Protein 6H9H (pdb70)

Secondary structure (DSSP, 8-state):
-EEEEEEEEPPTT----HHHHHHHHTTS---GGGGTB-TTTSSB--PPP--TTHHHHHHTTTSSPPPPPPHHHHH-TT---SEEEEE-SSEEEEEEESGGGHHHHHHHHHHHHHHHHHHH-S--EEEEEEEE-EEEEEEEEEEEEEEEEEESS---SSTTHHHHHHHHHHHHHHHHHHHTT-PPPPHHHH--EEEEEEEEEEEEEEETTEEEEEEEEEEEEEEEEEEEEES--B-SS-GGGTTTEEEE--/-EEEEEEEEPPTT----HHHHHHHHTTS---GGGGTB-TTTSSB--PPP--HHHHHHHHHHHSSPPPPPPHHHHH-TT---SEEEEEETTEEEEEEESGGGHHHHHHHHHHHHHHHHHHH-S--EEEEEEEE-EEEEEEEEEEEEEEEEEESS---SSTTHHHHHHHHHHHHHHHHHHHTT-PPPPHHHH--EEEEEEEEEEEEEEETTEEEEEEEEEEEEEEEEEEEEES--B-SS-GGGTTTEEEE--

Radius of gyration: 29.38 Å; Cα contacts (8 Å, |Δi|>4): 1031; chains: 2; bounding box: 95×58×58 Å

InterPro domains:
  IPR054670 Type IV CRISPR-associated endonuclease Csf5 [NF045575] (2-250)
  IPR054670 Type IV CRISPR-associated endonuclease Csf5 [PF28248] (1-251)

Nearest PDB structures (foldseek):
  6h9i-assembly2_B  TM=9.965E-01  e=2.975E-52  Aromatoleum aromaticum EbN1
  8rc3-assembly1_M  TM=7.167E-01  e=1.078E-12  Ectopseudomonas oleovorans
  7xg3-assembly1_H  TM=7.442E-01  e=8.259E-12  Pseudomonas aeruginosa
  4z7k-assembly1_B  TM=6.140E-01  e=3.012E-08  Methanococcus maripaludis C5
  4z7l-assembly3_G  TM=5.666E-01  e=1.891E-08  Methanococcus maripaludis C5

Solvent-accessible surface area: 26502 Å² total; per-residue (Å²): 54,53,1,7,1,10,54,3,47,19,31,118,74,89,118,1,102,8,43,42,0,31,108,20,0,64,182,61,146,23,56,52,20,0,35,11,94,2,79,120,60,35,133,72,26,78,142,39,71,229,47,144,134,138,46,137,29,59,68,131,144,106,65,102,116,29,74,111,44,24,114,4,30,167,56,14,69,39,14,11,20,4,1,7,0,1,0,23,50,90,17,0,0,0,1,0,4,12,97,89,15,66,88,20,6,113,50,0,38,131,22,0,65,82,11,0,57,131,121,5,34,238,63,37,29,90,107,124,41,114,61,81,7,42,16,134,24,51,137,102,92,57,83,2,62,1,50,25,1,0,4,85,205,50,30,56,154,84,93,80,7,42,34,80,0,4,35,64,0,17,64,16,1,77,86,12,3,106,40,49,103,49,128,50,23,59,49,18,49,2,29,10,77,18,116,39,20,61,154,26,55,48,36,98,22,58,48,125,134,32,73,42,154,77,108,3,14,16,0,33,3,28,0,71,1,12,0,26,15,109,22,30,3,3,1,21,43,35,15,16,48,2,18,0,13,12,49,23,51,207,52,55,1,8,0,10,66,3,52,21,22,109,83,96,121,1,103,10,38,42,0,24,123,18,0,61,175,60,144,23,57,54,20,0,15,10,72,2,79,120,58,60,134,66,21,78,124,40,70,229,67,145,156,157,29,160,36,52,66,112,170,99,64,104,110,36,91,110,49,21,112,3,22,172,58,15,85,44,23,16,21,4,1,8,0,0,2,20,55,89,12,0,0,0,2,0,3,15,97,96,17,81,88,20,7,126,50,0,37,132,22,0,61,83,10,0,58,129,135,2,36,236,61,38,30,96,101,110,38,112,62,82,7,26,9,135,32,54,139,104,87,59,84,1,61,1,58,25,1,0,1,82,197,43,32,54,156,85,94,82,8,43,27,65,0,3,32,76,0,37,47,3,1,98,86,10,3,99,46,48,105,46,126,73,22,66,61,17,47,6,28,8,76,17,111,34,23,64,150,26,57,49,39,97,20,62,51,89,135,31,75,44,154,80,110,4,14,15,0,29,4,26,1,73,0,11,1,32,14,111,23,32,1,4,1,17,50,35,14,14,44,6,22,0,16,13,46,33,52,213

Foldseek 3Di:
DKKKKKKKFFDPVAFQALVNLVLQLVPPPADVLLLQQQNVPRGHDDADDDDPVVQVVVCVVPVDGDDDDDPCCVLFRHSDRQWAWADDRGMTIIMGDDPVCVVSRVVCPVVSVVVRCVRRPPDMDIDMDMWDWAKDFAQDKFKKKWAWAWALDDQDPDDCNFV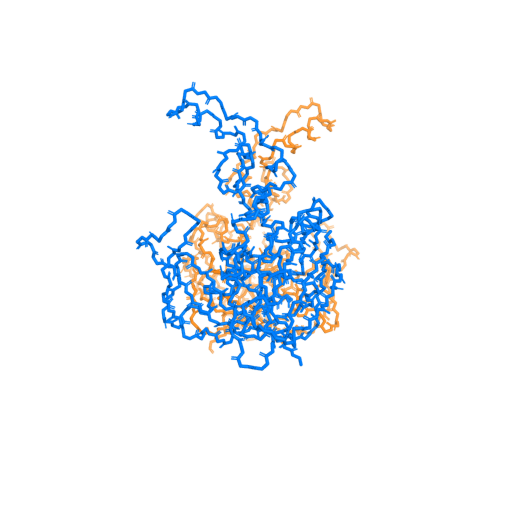VVQVQQVVQVVSVCVSNVYDDDDCVRFVKGWPDWAPWDWDFDADPVGTDPRIIIITMTMMITRMDTIDWGATHPPCSSHGGIMGTDD/DKKKKKKKFFPPPAFQALVNLVLQLVVVPAQVLLLQAQNVPRGHFAAFDDDCVCQVVVCVVPVHGGDDDDPCCVLQRHSDRQWAWADDRGMTIIMGDDPVCVVRRVVCPVVSVVVRCVRRPPDMDIDMDMWDWAKDFAQDKFKKKWAWAWALDDQDPDDCNQVVVQVQVVVQVVVVCVSNVYDDDDPVRFVKGWPDWAPWDWDFDADSVGTDPRIITITMTMMITRMDTIDWGATHPPCSSHGGTMGGDD

B-factor: mean 40.37, std 11.72, range [22.42, 125.14]

Sequence (500 aa):
GQQHLLRFALPAGKKLWPNDLREALAKHDLPPLFFSRDPQTGHAITRAMRNEKRVRGYIEQHGHEPPPPTEEQRANPLAIPGIRIVGSSTWVGILATGERYKPLLEAATLPAIQIVTQRCGRGVGVELEQHTLSIKGLDDPKRYFVRNLVMKRGLTKTAENTTQVASRILSALERQAVAYSLDLPPTAQVDIHVESVVRPRGMRLVTSTGATEQFVGLADVEFYACLDLKGYWFAGNLTSRGYGRIIADHGQQHLLRFALPAGKKLWPNDLREALAKHDLPPLFFSRDPQTGHAITRAMRNEKRVRGYIEQHGHEPPPPTEEQRANPLAIPGIRIVGSSTWVGILATGERRYKPLLEAATLPAIQIVTQRCGRGVGVELEQHTLSIKGLDDPKRYFVRNLVMKRGLTKTAENTTQVASRILSALERQAVAYSLDLPPTAQVDIHVESVVRPRGMRLVTSTGATEQFVGLADVEFYACLDLKGYWFAGNLTSRGYGRIIADH

Organism: Aromatoleum aromaticum (strain DSM 19018 / LMG 30748 / EbN1) (NCBI:txid76114)

Structure (mmCIF, N/CA/C/O backbone):
data_6H9H
#
_entry.id   6H9H
#
_cell.length_a   85.563
_cell.length_b   100.989
_cell.length_c   101.933
_cell.angle_alpha   90.00
_cell.angle_beta   90.00
_cell.angle_gamma   90.00
#
_symmetry.space_group_name_H-M   'P 21 21 21'
#
loop_
_entity.id
_entity.type
_entity.pdbx_description
1 polymer Csf5
2 polymer crRNA
3 non-polymer GLYCEROL
4 non-polymer 'MANGANESE (II) ION'
5 non-polymer 'L(+)-TARTARIC ACID'
6 water water
#
loop_
_atom_site.group_PDB
_atom_site.id
_atom_site.type_symbol
_atom_site.label_atom_id
_atom_site.label_alt_id
_atom_site.label_comp_id
_atom_site.label_asym_id
_atom_site.label_entity_id
_atom_site.label_seq_id
_atom_site.pdbx_PDB_ins_code
_atom_site.Cartn_x
_atom_site.Cartn_y
_atom_site.Cartn_z
_atom_site.occupancy
_atom_site.B_iso_or_equiv
_atom_site.auth_seq_id
_atom_site.auth_comp_id
_atom_site.auth_asym_id
_atom_site.auth_atom_id
_atom_site.pdbx_PDB_model_num
ATOM 1 N N . GLY A 1 2 ? 51.728 17.490 81.445 1.00 56.22 2 GLY B N 1
ATOM 2 C CA . GLY A 1 2 ? 51.382 17.304 80.049 1.00 51.67 2 GLY B CA 1
ATOM 3 C C . GLY A 1 2 ? 52.479 16.677 79.200 1.00 47.73 2 GLY B C 1
ATOM 4 O O . GLY A 1 2 ? 52.180 16.001 78.220 1.00 43.18 2 GLY B O 1
ATOM 5 N N . GLN A 1 3 ? 53.743 16.904 79.572 1.00 42.73 3 GLN B N 1
ATOM 6 C CA . GLN A 1 3 ? 54.888 16.392 78.823 1.00 40.41 3 GLN B CA 1
ATOM 7 C C . GLN A 1 3 ? 55.408 15.118 79.468 1.00 36.65 3 GLN B C 1
ATOM 8 O O . GLN A 1 3 ? 55.610 15.068 80.684 1.00 38.60 3 GLN B O 1
ATOM 14 N N . GLN A 1 4 ? 55.651 14.102 78.649 1.00 28.88 4 GLN B N 1
ATOM 15 C CA . GLN A 1 4 ? 56.146 12.821 79.126 1.00 26.99 4 GLN B CA 1
ATOM 16 C C . GLN A 1 4 ? 57.534 12.561 78.573 1.00 29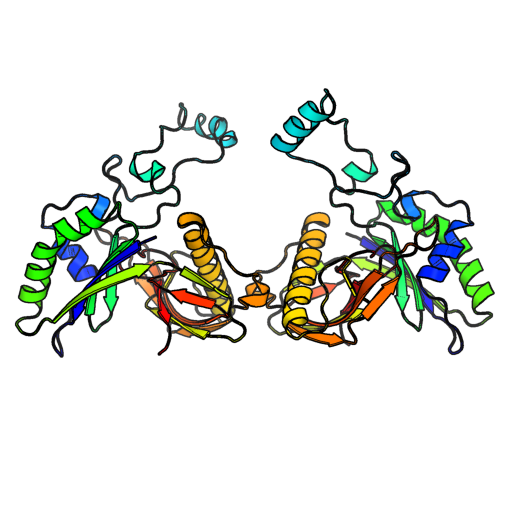.23 4 GLN B C 1
ATOM 17 O O . GLN A 1 4 ? 57.794 12.816 77.395 1.00 29.95 4 GLN B O 1
ATOM 23 N N . HIS A 1 5 ? 58.403 12.019 79.421 1.00 26.46 5 HIS B N 1
ATOM 24 C CA . HIS A 1 5 ? 59.754 11.634 79.034 1.00 26.31 5 HIS B CA 1
ATOM 25 C C . HIS A 1 5 ? 59.952 10.156 79.319 1.00 24.48 5 HIS B C 1
ATOM 26 O O . HIS A 1 5 ? 59.708 9.702 80.440 1.00 28.17 5 HIS B O 1
ATOM 33 N N . LEU A 1 6 ? 60.399 9.410 78.311 1.00 24.39 6 LEU B N 1
ATOM 34 C CA . LEU A 1 6 ? 60.634 7.980 78.447 1.00 22.42 6 LEU B CA 1
ATOM 35 C C . LEU A 1 6 ? 62.084 7.685 78.110 1.00 23.57 6 LEU B C 1
ATOM 36 O O . LEU A 1 6 ? 62.503 7.890 76.966 1.00 24.75 6 LEU B O 1
ATOM 41 N N . LEU A 1 7 ? 62.816 7.182 79.091 1.00 24.07 7 LEU B N 1
ATOM 42 C CA . LEU A 1 7 ? 64.158 6.637 78.876 1.00 24.57 7 LEU B CA 1
ATOM 43 C C . LEU A 1 7 ? 63.964 5.155 78.585 1.00 25.34 7 LEU B C 1
ATOM 44 O O . LEU A 1 7 ? 63.472 4.421 79.443 1.00 25.82 7 LEU B O 1
ATOM 49 N N . ARG A 1 8 ? 64.318 4.711 77.380 1.00 24.37 8 ARG B N 1
ATOM 50 C CA . ARG A 1 8 ? 63.968 3.375 76.915 1.00 26.98 8 ARG B CA 1
ATOM 51 C C . ARG A 1 8 ? 65.233 2.593 76.580 1.00 25.99 8 ARG B C 1
ATOM 52 O O . ARG A 1 8 ? 66.069 3.077 75.818 1.00 28.52 8 ARG B O 1
ATOM 60 N N . PHE A 1 9 ? 65.350 1.379 77.111 1.00 23.74 9 PHE B N 1
ATOM 61 C CA . PHE A 1 9 ? 66.475 0.488 76.799 1.00 25.76 9 PHE B CA 1
ATOM 62 C C . PHE A 1 9 ? 65.988 -0.710 75.983 1.00 31.41 9 PHE B C 1
ATOM 63 O O . PHE A 1 9 ? 65.103 -1.448 76.426 1.00 29.13 9 PHE B O 1
ATOM 71 N N . ALA A 1 10 ? 66.567 -0.911 74.798 1.00 24.47 10 ALA B N 1
ATOM 72 C CA . ALA A 1 10 ? 66.271 -2.097 73.997 1.00 34.06 10 ALA B CA 1
ATOM 73 C C . ALA A 1 10 ? 67.122 -3.265 74.485 1.00 40.64 10 ALA B C 1
ATOM 74 O O . ALA A 1 10 ? 68.350 -3.164 74.560 1.00 35.80 10 ALA B O 1
ATOM 76 N N . LEU A 1 11 ? 66.472 -4.369 74.824 1.00 29.00 11 LEU B N 1
ATOM 77 C CA . LEU A 1 11 ? 67.209 -5.497 75.379 1.00 33.16 11 LEU B CA 1
ATOM 78 C C . LEU A 1 11 ? 67.690 -6.417 74.259 1.00 37.64 11 LEU B C 1
ATOM 79 O O . LEU A 1 11 ? 66.961 -6.642 73.290 1.00 35.38 11 LEU B O 1
ATOM 84 N N . PRO A 1 12 ? 68.891 -6.978 74.379 1.00 38.56 12 PRO B N 1
AT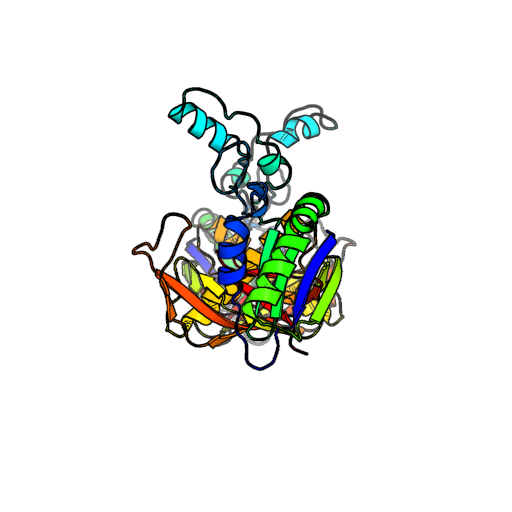OM 85 C CA . PRO A 1 12 ? 69.367 -7.924 73.364 1.00 42.26 12 PRO B CA 1
ATOM 86 C C . PRO A 1 12 ? 68.502 -9.177 73.319 1.00 42.27 12 PRO B C 1
ATOM 87 O O . PRO A 1 12 ? 67.818 -9.533 74.283 1.00 44.94 12 PRO B O 1
ATOM 91 N N . ALA A 1 13 ? 68.573 -9.866 72.173 1.00 48.88 13 ALA B N 1
ATOM 92 C CA . ALA A 1 13 ? 67.638 -10.947 71.874 1.00 48.99 13 ALA B CA 1
ATOM 93 C C . ALA A 1 13 ? 67.567 -11.984 72.992 1.00 50.23 13 ALA B C 1
ATOM 94 O O . ALA A 1 13 ? 66.479 -12.448 73.342 1.00 51.39 13 ALA B O 1
ATOM 96 N N . GLY A 1 14 ? 68.703 -12.348 73.583 1.00 52.11 14 GLY B N 1
ATOM 97 C CA . GLY A 1 14 ? 68.602 -13.435 74.542 1.00 55.42 14 GLY B CA 1
ATOM 98 C C . GLY A 1 14 ? 68.123 -13.095 75.943 1.00 60.29 14 GLY B C 1
ATOM 99 O O . GLY A 1 14 ? 68.072 -13.992 76.790 1.00 59.39 14 GLY B O 1
ATOM 100 N N . LYS A 1 15 ? 67.738 -11.853 76.224 1.00 50.36 15 LYS B N 1
ATOM 101 C CA . LYS A 1 15 ? 67.786 -11.339 77.585 1.00 50.47 15 LYS B CA 1
ATOM 102 C C . LYS A 1 15 ? 66.427 -10.840 78.055 1.00 47.16 15 LYS B C 1
ATOM 103 O O . LYS A 1 15 ? 65.689 -10.200 77.300 1.00 53.38 15 LYS B O 1
ATOM 109 N N . LYS A 1 16 ? 66.111 -11.137 79.311 1.00 47.87 16 LYS B N 1
ATOM 110 C CA . LYS A 1 16 ? 64.939 -10.603 79.985 1.00 46.39 16 LYS B CA 1
ATOM 111 C C . LYS A 1 16 ? 65.386 -9.664 81.093 1.00 36.79 16 LYS B C 1
ATOM 112 O O . LYS A 1 16 ? 66.349 -9.949 81.809 1.00 44.82 16 LYS B O 1
ATOM 118 N N . LEU A 1 17 ? 64.693 -8.543 81.225 1.00 41.85 17 LEU B N 1
ATOM 119 C CA . LEU A 1 17 ? 64.854 -7.696 82.407 1.00 35.32 17 LEU B CA 1
ATOM 120 C C . LEU A 1 17 ? 63.487 -7.061 82.632 1.00 35.51 17 LEU B C 1
ATOM 121 O O . LEU A 1 17 ? 63.158 -6.040 82.024 1.00 32.95 17 LEU B O 1
ATOM 126 N N . TRP A 1 18 ? 62.686 -7.688 83.487 1.00 36.66 18 TRP B N 1
ATOM 127 C CA . TRP A 1 18 ? 61.312 -7.240 83.615 1.00 41.58 18 TRP B CA 1
ATOM 128 C C . TRP A 1 18 ? 61.270 -5.891 84.326 1.00 37.59 18 TRP B C 1
ATOM 129 O O . TRP A 1 18 ? 62.158 -5.573 85.118 1.00 33.14 18 TRP B O 1
ATOM 140 N N . PRO A 1 19 ? 60.254 -5.068 84.052 1.00 40.07 19 PRO B N 1
ATOM 141 C CA . PRO A 1 19 ? 60.174 -3.776 84.751 1.00 36.60 19 PRO B CA 1
ATOM 142 C C . PRO A 1 19 ? 60.267 -3.898 86.265 1.00 34.92 19 PRO B C 1
ATOM 143 O O . PRO A 1 19 ? 60.883 -3.041 86.903 1.00 35.35 19 PRO B O 1
ATOM 147 N N . ASN A 1 20 ? 59.693 -4.945 86.869 1.00 33.10 20 ASN B N 1
ATOM 148 C CA . ASN A 1 20 ? 59.831 -5.108 88.311 1.00 36.42 20 ASN B CA 1
ATOM 149 C C . ASN A 1 20 ? 61.269 -5.360 88.714 1.00 34.06 20 ASN B C 1
ATOM 150 O O . ASN A 1 20 ? 61.681 -4.953 89.806 1.00 39.54 20 ASN B O 1
ATOM 155 N N . ASP A 1 21 ? 62.026 -6.060 87.866 1.00 39.18 21 ASP B N 1
ATOM 156 C CA . ASP A 1 21 ? 63.432 -6.324 88.152 1.00 40.10 21 ASP B CA 1
ATOM 157 C C . ASP A 1 21 ? 64.236 -5.029 88.144 1.00 31.37 21 ASP B C 1
ATOM 158 O O . ASP A 1 21 ? 65.074 -4.797 89.022 1.00 31.63 21 ASP B O 1
ATOM 163 N N . LEU A 1 22 ? 64.016 -4.188 87.137 1.00 31.71 22 LEU B N 1
ATOM 164 C CA . LEU A 1 22 ? 64.679 -2.883 87.120 1.00 32.01 22 LEU B CA 1
ATOM 165 C C . LEU A 1 22 ? 64.277 -2.051 88.326 1.00 28.19 22 LEU B C 1
ATOM 166 O O . LEU A 1 22 ? 65.126 -1.445 88.983 1.00 29.40 22 LEU B O 1
ATOM 171 N N . ARG A 1 23 ? 62.981 -2.037 88.659 1.00 30.59 23 ARG B N 1
ATOM 172 C CA . ARG A 1 23 ? 62.528 -1.260 89.810 1.00 30.07 23 ARG B CA 1
ATOM 173 C C . ARG A 1 23 ? 63.193 -1.743 91.094 1.00 34.22 23 ARG B C 1
ATOM 174 O O . ARG A 1 23 ? 63.736 -0.945 91.874 1.00 31.34 23 ARG B O 1
ATOM 182 N N . GLU A 1 24 ? 63.194 -3.058 91.317 1.00 33.91 24 GLU B N 1
ATOM 183 C CA . GLU A 1 24 ? 63.800 -3.603 92.527 1.00 35.46 24 GLU B CA 1
ATOM 184 C C . GLU A 1 24 ? 65.282 -3.256 92.614 1.00 34.72 24 GLU B C 1
ATOM 185 O O . GLU A 1 24 ? 65.786 -2.925 93.691 1.00 37.53 24 GLU B O 1
ATOM 191 N N . ALA A 1 25 ? 65.994 -3.313 91.480 1.00 34.32 25 ALA B N 1
ATOM 192 C CA . ALA A 1 25 ? 67.420 -3.010 91.471 1.00 34.11 25 ALA B CA 1
ATOM 193 C C . ALA A 1 25 ? 67.680 -1.524 91.704 1.00 31.83 25 ALA B C 1
ATOM 194 O O . ALA A 1 25 ? 68.666 -1.151 92.349 1.00 35.96 25 ALA B O 1
ATOM 196 N N . LEU A 1 26 ? 66.818 -0.658 91.169 1.00 30.77 26 LEU B N 1
ATOM 197 C CA . LEU A 1 26 ? 66.989 0.776 91.395 1.00 30.12 26 LEU B CA 1
ATOM 198 C C . LEU A 1 26 ? 66.817 1.144 92.866 1.00 36.40 26 LEU B C 1
ATOM 199 O O . LEU A 1 26 ? 67.371 2.152 93.324 1.00 34.73 26 LEU B O 1
ATOM 204 N N . ALA A 1 27 ? 66.073 0.336 93.623 1.00 38.32 27 ALA B N 1
ATOM 205 C CA . ALA A 1 27 ? 65.796 0.641 95.024 1.00 44.31 27 ALA B CA 1
ATOM 206 C C . ALA A 1 27 ? 67.043 0.577 95.889 1.00 47.25 27 ALA B C 1
ATOM 207 O O . ALA A 1 27 ? 67.018 1.049 97.032 1.00 49.30 27 ALA B O 1
ATOM 209 N N . LYS A 1 28 ? 68.128 0.027 95.368 1.00 43.64 28 LYS B N 1
ATOM 210 C CA . LYS A 1 28 ? 69.389 -0.063 96.080 1.00 45.40 28 LYS B CA 1
ATOM 211 C C . LYS A 1 28 ? 70.340 1.083 95.749 1.00 51.21 28 LYS B C 1
ATOM 212 O O . LYS A 1 28 ? 71.530 0.998 96.075 1.00 51.93 28 LYS B O 1
ATOM 218 N N . HIS A 1 29 ? 69.852 2.162 95.127 1.00 44.76 29 HIS B N 1
ATOM 219 C CA . HIS A 1 29 ? 70.733 3.195 94.592 1.00 42.93 29 HIS B CA 1
ATOM 220 C C . HIS A 1 29 ? 70.526 4.572 95.209 1.00 42.51 29 HIS B C 1
ATOM 221 O O . HIS A 1 29 ? 70.936 5.571 94.606 1.00 48.05 29 HIS B O 1
ATOM 228 N N . ASP A 1 30 ? 69.882 4.652 96.367 1.00 44.04 30 ASP B N 1
ATOM 229 C CA . ASP A 1 30 ? 69.752 5.912 97.102 1.00 44.65 30 ASP B CA 1
ATOM 230 C C . ASP A 1 30 ? 69.039 6.988 96.267 1.00 45.63 30 ASP B C 1
ATOM 231 O O . ASP A 1 30 ? 69.514 8.114 96.116 1.00 50.60 30 ASP B O 1
ATOM 236 N N . LEU A 1 31 ? 67.887 6.632 95.716 1.00 35.36 31 LEU B N 1
ATOM 237 C CA . LEU A 1 31 ? 67.122 7.611 94.958 1.00 29.55 31 LEU B CA 1
ATOM 238 C C . LEU A 1 31 ? 66.042 8.219 95.839 1.00 31.71 31 LEU B C 1
ATOM 239 O O . LEU A 1 31 ? 65.649 7.625 96.845 1.00 39.38 31 LEU B O 1
ATOM 244 N N . PRO A 1 32 ? 65.504 9.390 95.475 1.00 35.70 32 PRO B N 1
ATOM 245 C CA . PRO A 1 32 ? 64.480 10.019 96.316 1.00 36.89 32 PRO B CA 1
ATOM 246 C C . PRO A 1 32 ? 63.224 9.150 96.415 1.00 38.92 32 PRO B C 1
ATOM 247 O O . PRO A 1 32 ? 62.842 8.489 95.442 1.00 34.75 32 PRO B O 1
ATOM 251 N N . PRO A 1 33 ? 62.558 9.159 97.574 1.00 32.17 33 PRO B N 1
ATOM 252 C CA . PRO A 1 33 ? 61.323 8.360 97.731 1.00 30.61 33 PRO B CA 1
ATOM 253 C C . PRO A 1 33 ? 60.274 8.587 96.650 1.00 29.09 33 PRO B C 1
ATOM 254 O O . PRO A 1 33 ? 59.535 7.655 96.319 1.00 30.81 33 PRO B O 1
ATOM 258 N N . LEU A 1 34 ? 60.164 9.802 96.112 1.00 30.02 34 LEU B N 1
ATOM 259 C CA . LEU A 1 34 ? 59.132 10.054 95.113 1.00 30.12 34 LEU B CA 1
ATOM 260 C C . LEU A 1 34 ? 59.417 9.313 93.811 1.00 28.23 34 LEU B C 1
ATOM 261 O O . LEU A 1 34 ? 58.495 9.092 93.023 1.00 27.39 34 LEU B O 1
ATOM 266 N N . PHE A 1 35 ? 60.669 8.921 93.576 1.00 27.52 35 PHE B N 1
ATOM 267 C CA . PHE A 1 35 ? 60.940 8.067 92.419 1.00 31.28 35 PHE B CA 1
ATOM 268 C C . PHE A 1 35 ? 60.096 6.799 92.477 1.00 31.22 35 PHE B C 1
ATOM 269 O O . PHE A 1 35 ? 59.599 6.319 91.448 1.00 25.90 35 PHE B O 1
ATOM 277 N N . PHE A 1 36 ? 59.901 6.257 93.682 1.00 25.05 36 PHE B N 1
ATOM 278 C CA . PHE A 1 36 ? 59.118 5.049 93.909 1.00 31.78 36 PHE B CA 1
ATOM 279 C C . PHE A 1 36 ? 57.674 5.341 94.287 1.00 32.33 36 PHE B C 1
ATOM 280 O O . PHE A 1 36 ? 56.984 4.456 94.799 1.00 30.65 36 PHE B O 1
ATOM 288 N N . SER A 1 37 ? 57.196 6.552 94.021 1.00 28.33 37 SER B N 1
ATOM 289 C CA . SER A 1 37 ? 55.811 6.931 94.291 1.00 26.08 37 SER B CA 1
ATOM 290 C C . SER A 1 37 ? 55.491 6.854 95.789 1.00 27.04 37 SER B C 1
ATOM 291 O O . SER A 1 37 ? 54.375 6.524 96.197 1.00 30.87 37 SER B O 1
ATOM 294 N N . ARG A 1 38 ? 56.492 7.158 96.601 1.00 29.18 38 ARG B N 1
ATOM 295 C CA . ARG A 1 38 ? 56.333 7.376 98.032 1.00 37.97 38 ARG B CA 1
ATOM 296 C C . ARG A 1 38 ? 56.407 8.873 98.314 1.00 34.30 38 ARG B C 1
ATOM 297 O O . ARG A 1 38 ? 57.330 9.551 97.848 1.00 34.18 38 ARG B O 1
ATOM 305 N N . ASP A 1 39 ? 55.423 9.381 99.044 1.00 34.61 39 ASP B N 1
ATOM 306 C CA . ASP A 1 39 ? 55.372 10.798 99.397 1.00 29.55 39 ASP B CA 1
ATOM 307 C C . ASP A 1 39 ? 56.461 11.080 100.421 1.00 32.37 39 ASP B C 1
ATOM 308 O O . ASP A 1 39 ? 56.450 10.482 101.506 1.00 43.41 39 ASP B O 1
ATOM 313 N N . PRO A 1 40 ? 57.417 11.960 100.125 1.00 32.33 40 PRO B N 1
ATOM 314 C CA . PRO A 1 40 ? 58.515 12.183 101.073 1.00 40.13 40 PRO B CA 1
ATOM 315 C C . PRO A 1 40 ? 58.070 12.850 102.361 1.00 34.59 40 PRO B C 1
ATOM 316 O O . PRO A 1 40 ? 58.834 12.837 103.338 1.00 43.60 40 PRO B O 1
ATOM 320 N N . GLN A 1 41 ? 56.872 13.426 102.398 1.00 38.82 41 GLN B N 1
ATOM 321 C CA . GLN A 1 41 ? 56.356 14.033 103.620 1.00 39.21 41 GLN B CA 1
ATOM 322 C C . GLN A 1 41 ? 55.413 13.126 104.398 1.00 44.55 41 GLN B C 1
ATOM 323 O O . GLN A 1 41 ? 54.936 13.529 105.467 1.00 43.74 41 GLN B O 1
ATOM 329 N N . THR A 1 42 ? 55.130 11.920 103.906 1.00 42.16 42 THR B N 1
ATOM 330 C CA . THR A 1 42 ? 54.413 10.931 104.706 1.00 36.24 42 THR B CA 1
ATOM 331 C C . THR A 1 42 ? 55.219 9.676 104.984 1.00 41.56 42 THR B C 1
ATOM 332 O O . THR A 1 42 ? 54.916 8.964 105.949 1.00 47.36 42 THR B O 1
ATOM 336 N N . GLY A 1 43 ? 56.215 9.372 104.157 1.00 36.02 43 GLY B N 1
ATOM 337 C CA . GLY A 1 43 ? 56.896 8.102 104.221 1.00 38.75 43 GLY B CA 1
ATOM 338 C C . GLY A 1 43 ? 56.080 6.930 103.718 1.00 33.48 43 GLY B C 1
ATOM 339 O O . GLY A 1 43 ? 56.512 5.784 103.881 1.00 43.60 43 GLY B O 1
ATOM 340 N N . HIS A 1 44 ? 54.911 7.180 103.128 1.00 36.93 44 HIS B N 1
ATOM 341 C CA . HIS A 1 44 ? 54.040 6.148 102.584 1.00 35.67 44 HIS B CA 1
ATOM 342 C C . HIS A 1 44 ? 53.736 6.437 101.118 1.00 34.05 44 HIS B C 1
ATOM 343 O O . HIS A 1 44 ? 54.060 7.504 100.592 1.00 35.51 44 HIS B O 1
ATOM 350 N N . ALA A 1 45 ? 53.085 5.471 100.480 1.00 37.49 45 ALA B N 1
ATOM 351 C CA . ALA A 1 45 ? 52.771 5.593 99.064 1.00 36.38 45 ALA B CA 1
ATOM 352 C C . ALA A 1 45 ? 51.868 6.795 98.819 1.00 34.87 45 ALA B C 1
ATOM 353 O O . ALA A 1 45 ? 51.006 7.122 99.639 1.00 32.90 45 ALA B O 1
ATOM 355 N N . ILE A 1 46 ? 52.076 7.472 97.686 1.00 30.05 46 ILE B N 1
ATOM 356 C CA . ILE A 1 46 ? 51.251 8.632 97.352 1.00 30.57 46 ILE B CA 1
ATOM 357 C C . ILE A 1 46 ? 49.777 8.273 97.440 1.00 37.33 46 ILE B C 1
ATOM 358 O O . ILE A 1 46 ? 49.371 7.146 97.132 1.00 36.39 46 ILE B O 1
ATOM 363 N N . THR A 1 47 ? 48.951 9.224 97.851 1.00 38.08 47 THR B N 1
ATOM 364 C CA . THR A 1 47 ? 47.536 8.929 97.957 1.00 31.87 47 THR B CA 1
ATOM 365 C C . THR A 1 47 ? 46.721 10.153 97.552 1.00 39.11 47 THR B C 1
ATOM 366 O O . THR A 1 47 ? 47.232 11.277 97.531 1.00 41.31 47 THR B O 1
ATOM 370 N N . ARG A 1 48 ? 45.443 9.915 97.233 1.00 40.40 48 ARG B N 1
ATOM 371 C CA . ARG A 1 48 ? 44.552 10.960 96.731 1.00 51.16 48 ARG B CA 1
ATOM 372 C C . ARG A 1 48 ? 44.317 12.035 97.793 1.00 55.66 48 ARG B C 1
ATOM 373 O O . ARG A 1 48 ? 44.504 11.821 98.997 1.00 57.80 48 ARG B O 1
ATOM 381 N N . ALA A 1 49 ? 43.912 13.214 97.323 1.00 54.05 49 ALA B N 1
ATOM 382 C CA . ALA A 1 49 ? 43.601 14.343 98.189 1.00 58.58 49 ALA B CA 1
ATOM 383 C C . ALA A 1 49 ? 42.097 14.418 98.455 1.00 62.52 49 ALA B C 1
ATOM 384 O O . ALA A 1 49 ? 41.284 13.946 97.655 1.00 60.78 49 ALA B O 1
ATOM 386 N N . MET A 1 50 ? 41.731 15.001 99.602 1.00 58.34 50 MET B N 1
ATOM 387 C CA . MET A 1 50 ? 40.329 15.275 99.908 1.00 70.14 50 MET B CA 1
ATOM 388 C C . MET A 1 50 ? 39.885 16.568 99.222 1.00 79.20 50 MET B C 1
ATOM 389 O O . MET A 1 50 ? 40.694 17.298 98.644 1.00 90.64 50 MET B O 1
ATOM 394 N N . ARG A 1 51 ? 38.585 16.860 99.301 1.00 86.33 51 ARG B N 1
ATOM 395 C CA . ARG A 1 51 ? 38.130 18.177 98.862 1.00 87.94 51 ARG B CA 1
ATOM 396 C C . ARG A 1 51 ? 36.785 18.587 99.463 1.00 84.73 51 ARG B C 1
ATOM 397 O O . ARG A 1 51 ? 36.319 19.711 99.243 1.00 93.89 51 ARG B O 1
ATOM 405 N N . ASN A 1 52 ? 36.168 17.705 100.244 1.00 82.97 52 ASN B N 1
ATOM 406 C CA . ASN A 1 52 ? 34.752 17.812 100.579 1.00 75.13 52 ASN B CA 1
ATOM 407 C C . ASN A 1 52 ? 34.509 18.461 101.944 1.00 76.23 52 ASN B C 1
ATOM 408 O O . ASN A 1 52 ? 35.303 18.330 102.879 1.00 77.75 52 ASN B O 1
ATOM 413 N N . GLU A 1 53 ? 33.372 19.163 102.047 1.00 75.59 53 GLU B N 1
ATOM 414 C CA . GLU A 1 53 ? 32.930 19.685 103.338 1.00 76.25 53 GLU B CA 1
ATOM 415 C C . GLU A 1 53 ? 32.376 18.576 104.223 1.00 71.01 53 GLU B C 1
ATOM 416 O O . GLU A 1 53 ? 32.421 18.680 105.454 1.00 65.80 53 GLU B O 1
ATOM 422 N N . LYS A 1 54 ? 31.843 17.515 103.614 1.00 68.54 54 LYS B N 1
ATOM 423 C CA . LYS A 1 54 ? 31.395 16.359 104.382 1.00 65.35 54 LYS B CA 1
ATOM 424 C C . LYS A 1 54 ? 32.579 15.507 104.833 1.00 65.90 54 LYS B C 1
ATOM 425 O O . LYS A 1 54 ? 32.549 14.915 105.922 1.00 62.52 54 LYS B O 1
ATOM 431 N N . ARG A 1 55 ? 33.637 15.440 104.016 1.00 61.80 55 ARG B N 1
ATOM 432 C CA . ARG A 1 55 ? 34.847 14.735 104.434 1.00 58.12 55 ARG B CA 1
ATOM 433 C C . ARG A 1 55 ? 35.543 15.447 105.587 1.00 55.48 55 ARG B C 1
ATOM 434 O O . ARG A 1 55 ? 36.087 14.783 106.481 1.00 54.69 55 ARG B O 1
ATOM 442 N N . VAL A 1 56 ? 35.542 16.785 105.587 1.00 57.22 56 VAL B N 1
ATOM 443 C CA . VAL A 1 56 ? 36.097 17.534 106.713 1.00 52.65 56 VAL B CA 1
ATOM 444 C C . VAL A 1 56 ? 35.348 17.190 107.995 1.00 52.12 56 VAL B C 1
ATOM 445 O O . VAL A 1 56 ? 35.957 16.895 109.031 1.00 56.41 56 VAL B O 1
ATOM 449 N N . ARG A 1 57 ? 34.011 17.224 107.939 1.00 54.82 57 ARG B N 1
ATOM 450 C CA . ARG A 1 57 ? 33.198 16.888 109.106 1.00 50.45 57 ARG B CA 1
ATOM 451 C C . ARG A 1 57 ? 33.536 15.500 109.630 1.00 49.27 57 ARG B C 1
ATOM 452 O O . ARG A 1 57 ? 33.739 15.309 110.836 1.00 56.70 57 ARG B O 1
ATOM 460 N N . GLY A 1 58 ? 33.589 14.511 108.739 1.00 52.24 58 GLY B N 1
ATOM 461 C CA . GLY A 1 58 ? 33.961 13.171 109.165 1.00 52.36 58 GLY B CA 1
ATOM 462 C C . GLY A 1 58 ? 35.358 13.116 109.753 1.00 48.38 58 GLY B C 1
ATOM 463 O O . GLY A 1 58 ? 35.607 12.402 110.730 1.00 51.67 58 GLY B O 1
ATOM 464 N N . TYR A 1 59 ? 36.288 13.879 109.171 1.00 50.84 59 TYR B N 1
ATOM 465 C CA . TYR A 1 59 ? 37.648 13.925 109.694 1.00 47.64 59 TYR B CA 1
ATOM 466 C C . TYR A 1 59 ? 37.681 14.548 111.089 1.00 45.96 59 TYR B C 1
ATOM 467 O O . TYR A 1 59 ? 38.409 14.070 111.971 1.00 49.05 59 TYR B O 1
ATOM 476 N N . ILE A 1 60 ? 36.897 15.614 111.312 1.00 45.94 60 ILE B N 1
ATOM 477 C CA . ILE A 1 60 ? 36.876 16.269 112.623 1.00 48.23 60 ILE B CA 1
ATOM 478 C C . ILE A 1 60 ? 36.333 15.318 113.681 1.00 42.96 60 ILE B C 1
ATOM 479 O O . ILE A 1 60 ? 36.858 15.239 114.799 1.00 49.26 60 ILE B O 1
ATOM 484 N N . GLU A 1 61 ? 35.275 14.578 113.338 1.00 50.15 61 GLU B N 1
ATOM 485 C CA . GLU A 1 61 ? 34.697 13.605 114.257 1.00 49.33 61 GLU B CA 1
ATOM 486 C C . GLU A 1 61 ? 35.689 12.508 114.623 1.00 46.16 61 GLU B C 1
ATOM 487 O O . GLU A 1 61 ? 35.676 12.018 115.758 1.00 52.98 61 GLU B O 1
ATOM 493 N N . GLN A 1 62 ? 36.551 12.114 113.686 1.00 48.30 62 GLN B N 1
ATOM 494 C CA . GLN A 1 62 ? 37.527 11.071 113.970 1.00 42.88 62 GLN B CA 1
ATOM 495 C C . GLN A 1 62 ? 38.723 11.606 114.742 1.00 52.32 62 GLN B C 1
ATOM 496 O O . GLN A 1 62 ? 39.149 10.999 115.732 1.00 54.95 62 GLN B O 1
ATOM 502 N N . HIS A 1 63 ? 39.276 12.741 114.310 1.00 47.10 63 HIS B N 1
ATOM 503 C CA . HIS A 1 63 ? 40.562 13.193 114.809 1.00 41.61 63 HIS B CA 1
ATOM 504 C C . HIS A 1 63 ? 40.483 14.354 115.791 1.00 42.48 63 HIS B C 1
ATOM 505 O O . HIS A 1 63 ? 41.450 14.584 116.522 1.00 51.94 63 HIS B O 1
ATOM 512 N N . GLY A 1 64 ? 39.362 15.065 115.850 1.00 49.74 64 GLY B N 1
ATOM 513 C CA . GLY A 1 64 ? 39.273 16.180 116.769 1.00 45.42 64 GLY B CA 1
ATOM 514 C C . GLY A 1 64 ? 39.953 17.435 116.279 1.00 51.20 64 GLY B C 1
ATOM 515 O O . GLY A 1 64 ? 40.218 18.339 117.081 1.00 56.11 64 GLY B O 1
ATOM 516 N N . HIS A 1 65 ? 40.262 17.510 114.986 1.00 45.28 65 HIS B N 1
ATOM 517 C CA . HIS A 1 65 ? 40.752 18.735 114.370 1.00 40.83 65 HIS B CA 1
ATOM 518 C C . HIS A 1 65 ? 40.510 18.648 112.870 1.00 41.85 65 HIS B C 1
ATOM 519 O O . HIS A 1 65 ? 40.096 17.613 112.342 1.00 49.54 65 HIS B O 1
ATOM 526 N N . GLU A 1 66 ? 40.751 19.756 112.197 1.00 46.01 66 GLU B N 1
ATOM 527 C CA . GLU A 1 66 ? 40.510 19.826 110.771 1.00 39.06 66 GLU B CA 1
ATOM 528 C C . GLU A 1 66 ? 41.693 19.250 109.995 1.00 36.49 66 GLU B C 1
ATOM 529 O O . GLU A 1 66 ? 42.803 19.148 110.523 1.00 41.51 66 GLU B O 1
ATOM 535 N N . PRO A 1 67 ? 41.470 18.822 108.756 1.00 44.22 67 PRO B N 1
ATOM 536 C CA . PRO A 1 67 ? 42.560 18.232 107.969 1.00 45.77 67 PRO B CA 1
ATOM 537 C C . PRO A 1 67 ? 43.705 19.215 107.795 1.00 42.77 67 PRO B C 1
ATOM 538 O O . PRO A 1 67 ? 43.478 20.404 107.515 1.00 52.39 67 PRO B O 1
ATOM 542 N N . PRO A 1 68 ? 44.945 18.754 107.940 1.00 45.48 68 PRO B N 1
ATOM 543 C CA . PRO A 1 68 ? 46.108 19.602 107.645 1.00 49.87 68 PRO B CA 1
ATOM 544 C C . PRO A 1 68 ? 46.156 19.952 106.169 1.00 47.52 68 PRO B C 1
ATOM 545 O O . PRO A 1 68 ? 45.385 19.396 105.371 1.00 49.97 68 PRO B O 1
ATOM 549 N N . PRO A 1 69 ? 47.030 20.868 105.760 1.00 42.15 69 PRO B N 1
ATOM 550 C CA . PRO A 1 69 ? 47.163 21.162 104.334 1.00 38.27 69 PRO B CA 1
ATOM 551 C C . PRO A 1 69 ? 47.700 19.948 103.596 1.00 41.45 69 PRO B C 1
ATOM 552 O O . PRO A 1 69 ? 48.370 19.090 104.195 1.00 41.62 69 PRO B O 1
ATOM 556 N N . PRO A 1 70 ? 47.419 19.831 102.305 1.00 44.41 70 PRO B N 1
ATOM 557 C CA . PRO A 1 70 ? 48.035 18.756 101.522 1.00 41.06 70 PRO B CA 1
ATOM 558 C C . PRO A 1 70 ? 49.550 18.876 101.531 1.00 40.78 70 PRO B C 1
ATOM 559 O O . PRO A 1 70 ? 50.108 19.974 101.545 1.00 39.19 70 PRO B O 1
ATOM 563 N N . THR A 1 71 ? 50.222 17.724 101.515 1.00 40.40 71 THR B N 1
ATOM 564 C CA . THR A 1 71 ? 51.653 17.735 101.254 1.00 34.56 71 THR B CA 1
ATOM 565 C C . THR A 1 71 ? 51.921 18.323 99.865 1.00 30.35 71 THR B C 1
ATOM 566 O O . THR A 1 71 ? 51.013 18.526 99.059 1.00 37.97 71 THR B O 1
ATOM 570 N N . GLU A 1 72 ? 53.201 18.594 99.594 1.00 35.70 72 GLU B N 1
ATOM 571 C CA . GLU A 1 72 ? 53.573 19.131 98.289 1.00 37.68 72 GLU B CA 1
ATOM 572 C C . GLU A 1 72 ? 53.150 18.190 97.162 1.00 38.49 72 GLU B C 1
ATOM 573 O O . GLU A 1 72 ? 52.615 18.634 96.138 1.00 33.49 72 GLU B O 1
ATOM 579 N N . GLU A 1 73 ? 53.356 16.881 97.339 1.00 37.40 73 GLU B N 1
ATOM 580 C CA . GLU A 1 73 ? 52.964 15.953 96.280 1.00 38.02 73 GLU B CA 1
ATOM 581 C C . GLU A 1 73 ? 51.447 15.831 96.192 1.00 37.78 73 GLU B C 1
ATOM 582 O O . GLU A 1 73 ? 50.884 15.730 95.093 1.00 34.92 73 GLU B O 1
ATOM 588 N N . GLN A 1 74 ? 50.758 15.854 97.336 1.00 34.08 74 GLN B N 1
ATOM 589 C CA . GLN A 1 74 ? 49.302 15.802 97.297 1.00 33.80 74 GLN B CA 1
ATOM 590 C C . GLN A 1 74 ? 48.728 17.017 96.578 1.00 31.86 74 GLN B C 1
ATOM 591 O O . GLN A 1 74 ? 47.726 16.908 95.860 1.00 36.64 74 GLN B O 1
ATOM 597 N N . ARG A 1 75 ? 49.360 18.179 96.742 1.00 37.00 75 ARG B N 1
ATOM 598 C CA . ARG A 1 75 ? 48.868 19.370 96.061 1.00 35.56 75 ARG B CA 1
ATOM 599 C C . ARG A 1 75 ? 49.160 19.306 94.568 1.00 39.02 75 ARG B C 1
ATOM 600 O O . ARG A 1 75 ? 48.318 19.681 93.742 1.00 40.10 75 ARG B O 1
ATOM 608 N N . ALA A 1 76 ? 50.350 18.830 94.206 1.00 36.31 76 ALA B N 1
ATOM 609 C CA . ALA A 1 76 ? 50.718 18.758 92.800 1.00 40.95 76 ALA B CA 1
ATOM 610 C C . ALA A 1 76 ? 50.011 17.610 92.095 1.00 39.52 76 ALA B C 1
ATOM 611 O O . ALA A 1 76 ? 49.799 17.670 90.880 1.00 42.21 76 ALA B O 1
ATOM 613 N N . ASN A 1 77 ? 49.628 16.572 92.838 1.00 32.99 77 ASN B N 1
ATOM 614 C CA . ASN A 1 77 ? 49.167 15.306 92.260 1.00 36.82 77 ASN B CA 1
ATOM 615 C C . ASN A 1 77 ? 47.941 14.826 93.019 1.00 34.42 77 ASN B C 1
ATOM 616 O O . ASN A 1 77 ? 47.968 13.782 93.684 1.00 31.95 77 ASN B O 1
ATOM 621 N N . PRO A 1 78 ? 46.826 15.571 92.931 1.00 32.28 78 PRO B N 1
ATOM 622 C CA . PRO A 1 78 ? 45.675 15.272 93.799 1.00 35.20 78 PRO B CA 1
ATOM 623 C C . PRO A 1 78 ? 44.963 13.981 93.456 1.00 36.92 78 PRO B C 1
ATOM 624 O O . PRO A 1 78 ? 44.280 13.425 94.323 1.00 38.41 78 PRO B O 1
ATOM 628 N N . LEU A 1 79 ? 45.102 13.468 92.237 1.00 28.42 79 LEU B N 1
ATOM 629 C CA . LEU A 1 79 ? 44.503 12.181 91.905 1.00 32.47 79 LEU B CA 1
ATOM 630 C C . LEU A 1 79 ? 45.456 11.001 92.114 1.00 33.13 79 LEU B C 1
ATOM 631 O O . LEU A 1 79 ? 45.073 9.860 91.839 1.00 30.16 79 LEU B O 1
ATOM 636 N N . ALA A 1 80 ? 46.662 11.241 92.620 1.00 28.70 80 ALA B N 1
ATOM 637 C CA . ALA A 1 80 ? 47.595 10.174 92.993 1.00 26.33 80 ALA B CA 1
ATOM 638 C C . ALA A 1 80 ? 47.931 9.301 91.785 1.00 33.82 80 ALA B C 1
ATOM 639 O O . ALA A 1 80 ? 47.847 8.077 91.828 1.00 35.95 80 ALA B O 1
ATOM 641 N N . ILE A 1 81 ? 48.276 9.952 90.686 1.00 26.46 81 ILE B N 1
ATOM 642 C CA . ILE A 1 81 ? 48.748 9.248 89.498 1.00 26.85 81 ILE B CA 1
ATOM 643 C C . ILE A 1 81 ? 50.274 9.210 89.548 1.00 26.95 81 ILE B C 1
ATOM 644 O O . ILE A 1 81 ? 50.907 10.251 89.776 1.00 32.93 81 ILE B O 1
ATOM 649 N N . PRO A 1 82 ? 50.912 8.051 89.371 1.00 27.63 82 PRO B N 1
ATOM 650 C CA . PRO A 1 82 ? 52.375 7.990 89.545 1.00 25.29 82 PRO B CA 1
ATOM 651 C C . PRO A 1 82 ? 53.128 8.817 88.508 1.00 27.07 82 PRO B C 1
ATOM 652 O O . PRO A 1 82 ? 53.080 8.544 87.304 1.00 29.25 82 PRO B O 1
ATOM 656 N N . GLY A 1 83 ? 53.872 9.813 89.004 1.00 24.53 83 GLY B N 1
ATOM 657 C CA . GLY A 1 83 ? 54.690 10.644 88.141 1.00 25.66 83 GLY B CA 1
ATOM 658 C C . GLY A 1 83 ? 55.878 9.899 87.553 1.00 28.22 83 GLY B C 1
ATOM 659 O O . GLY A 1 83 ? 56.356 10.255 86.470 1.00 27.76 83 GLY B O 1
ATOM 660 N N . ILE A 1 84 ? 56.362 8.866 88.243 1.00 24.88 84 ILE B N 1
ATOM 661 C CA . ILE A 1 84 ? 57.379 7.952 87.713 1.00 25.14 84 ILE B CA 1
ATOM 662 C C . ILE A 1 84 ? 56.780 6.555 87.615 1.00 27.54 84 ILE B C 1
ATOM 663 O O . ILE A 1 84 ? 56.209 6.042 88.596 1.00 25.46 84 ILE B O 1
ATOM 668 N N . ARG A 1 85 ? 56.891 5.937 86.435 1.00 24.16 85 ARG B N 1
ATOM 669 C CA . ARG A 1 85 ? 56.548 4.528 86.283 1.00 24.45 85 ARG B CA 1
ATOM 670 C C . ARG A 1 85 ? 57.719 3.799 85.647 1.00 24.63 85 ARG B C 1
ATOM 671 O O . ARG A 1 85 ? 58.422 4.363 84.801 1.00 25.45 85 ARG B O 1
ATOM 679 N N . ILE A 1 86 ? 57.949 2.565 86.084 1.00 24.07 86 ILE B N 1
ATOM 680 C CA . ILE A 1 86 ? 58.917 1.683 85.442 1.00 25.50 86 ILE B CA 1
ATOM 681 C C . ILE A 1 86 ? 58.113 0.800 84.499 1.00 26.00 86 ILE B C 1
ATOM 682 O O . ILE A 1 86 ? 57.158 0.136 84.927 1.00 28.00 86 ILE B O 1
ATOM 687 N N . VAL A 1 87 ? 58.437 0.844 83.207 1.00 25.25 87 VAL B N 1
ATOM 688 C CA . VAL A 1 87 ? 57.578 0.293 82.163 1.00 24.89 87 VAL B CA 1
ATOM 689 C C . VAL A 1 87 ? 58.412 -0.616 81.262 1.00 29.70 87 VAL B C 1
ATOM 690 O O . VAL A 1 87 ? 59.640 -0.678 81.366 1.00 26.24 87 VAL B O 1
ATOM 694 N N . GLY A 1 88 ? 57.736 -1.363 80.402 1.00 29.81 88 GLY B N 1
ATOM 695 C CA . GLY A 1 88 ? 58.461 -2.149 79.419 1.00 26.94 88 GLY B CA 1
ATOM 696 C C . GLY A 1 88 ? 57.621 -3.303 78.903 1.00 33.37 88 GLY B C 1
ATOM 697 O O . GLY A 1 88 ? 56.419 -3.374 79.131 1.00 28.26 88 GLY B O 1
ATOM 698 N N . SER A 1 89 ? 58.296 -4.201 78.203 1.00 29.92 89 SER B N 1
ATOM 699 C CA . SER A 1 89 ? 57.682 -5.402 77.657 1.00 27.66 89 SER B CA 1
ATOM 700 C C . SER A 1 89 ? 58.786 -6.450 77.551 1.00 33.13 89 SER B C 1
ATOM 701 O O . SER A 1 89 ? 59.869 -6.282 78.124 1.00 28.65 89 SER B O 1
ATOM 704 N N . SER A 1 90 ? 58.538 -7.525 76.803 1.00 31.13 90 SER B N 1
ATOM 705 C CA . SER A 1 90 ? 59.554 -8.570 76.731 1.00 34.73 90 SER B CA 1
ATOM 706 C C . SER A 1 90 ? 60.821 -8.109 76.016 1.00 33.74 90 SER B C 1
ATOM 707 O O . SER A 1 90 ? 61.882 -8.701 76.249 1.00 43.10 90 SER B O 1
ATOM 710 N N . THR A 1 91 ? 60.748 -7.070 75.167 1.00 32.87 91 THR B N 1
ATOM 711 C CA . THR A 1 91 ? 61.912 -6.624 74.400 1.00 39.40 91 THR B CA 1
ATOM 712 C C . THR A 1 91 ? 62.547 -5.322 74.884 1.00 37.84 91 THR B C 1
ATOM 713 O O . THR A 1 91 ? 63.549 -4.898 74.296 1.00 34.76 91 THR B O 1
ATOM 717 N N . TRP A 1 92 ? 62.016 -4.673 75.922 1.00 28.41 92 TRP B N 1
ATOM 718 C CA . TRP A 1 92 ? 62.600 -3.399 76.342 1.00 25.05 92 TRP B CA 1
ATOM 719 C C . TRP A 1 92 ? 62.148 -3.072 77.759 1.00 30.57 92 TRP B C 1
ATOM 720 O O . TRP A 1 92 ? 61.179 -3.639 78.274 1.00 29.81 92 TRP B O 1
ATOM 731 N N . VAL A 1 93 ? 62.867 -2.147 78.392 1.00 26.90 93 VAL B N 1
ATOM 732 C CA . VAL A 1 93 ? 62.524 -1.708 79.740 1.00 26.31 93 VAL B CA 1
ATOM 733 C C . VAL A 1 93 ? 62.878 -0.232 79.873 1.00 29.25 93 VAL B C 1
ATOM 734 O O . VAL A 1 93 ? 63.736 0.286 79.155 1.00 25.70 93 VAL B O 1
ATOM 738 N N . GLY A 1 94 ? 62.177 0.470 80.755 1.00 26.14 94 GLY B N 1
ATOM 739 C CA . GLY A 1 94 ? 62.393 1.903 80.729 1.00 26.02 94 GLY B CA 1
ATOM 740 C C . GLY A 1 94 ? 61.807 2.602 81.936 1.00 26.56 94 GLY B C 1
ATOM 741 O O . GLY A 1 94 ? 61.164 1.987 82.796 1.00 25.99 94 GLY B O 1
ATOM 742 N N . ILE A 1 95 ? 62.046 3.913 81.975 1.00 22.70 95 ILE B N 1
ATOM 743 C CA . ILE A 1 95 ? 61.592 4.791 83.049 1.00 23.45 95 ILE B CA 1
ATOM 744 C C . ILE A 1 95 ? 60.754 5.898 82.424 1.00 23.20 95 ILE B C 1
ATOM 745 O O . ILE A 1 95 ? 61.233 6.637 81.558 1.00 23.72 95 ILE B O 1
ATOM 750 N N . LEU A 1 96 ? 59.502 6.046 82.884 1.00 22.52 96 LEU B N 1
ATOM 751 C CA . LEU A 1 96 ? 58.574 7.021 82.324 1.00 23.36 96 LEU B CA 1
ATOM 752 C C . LEU A 1 96 ? 58.310 8.132 83.343 1.00 25.35 96 LEU B C 1
ATOM 753 O O . LEU A 1 96 ? 57.798 7.863 84.434 1.00 24.96 96 LEU B O 1
ATOM 758 N N . ALA A 1 97 ? 58.629 9.377 82.983 1.00 24.28 97 ALA B N 1
ATOM 759 C CA . ALA A 1 97 ? 58.284 10.531 83.816 1.00 24.89 97 ALA B CA 1
ATOM 760 C C . ALA A 1 97 ? 57.143 11.280 83.148 1.00 26.95 97 ALA B C 1
ATOM 761 O O . ALA A 1 97 ? 57.258 11.674 81.982 1.00 28.03 97 ALA B O 1
ATOM 763 N N . THR A 1 98 ? 56.046 11.478 83.870 1.00 26.96 98 THR B N 1
ATOM 764 C CA . THR A 1 98 ? 54.896 12.187 83.320 1.00 29.32 98 THR B CA 1
ATOM 765 C C . THR A 1 98 ? 54.808 13.525 84.040 1.00 34.25 98 THR B C 1
ATOM 766 O O . THR A 1 98 ? 54.407 13.586 85.203 1.00 31.43 98 THR B O 1
ATOM 770 N N . GLY A 1 99 ? 55.170 14.587 83.345 1.00 32.04 99 GLY B N 1
ATOM 771 C CA . GLY A 1 99 ? 55.187 15.920 83.925 1.00 35.61 99 GLY B CA 1
ATOM 772 C C . GLY A 1 99 ? 56.604 16.364 84.250 1.00 35.29 99 GLY B C 1
ATOM 773 O O . GLY A 1 99 ? 57.408 15.603 84.807 1.00 29.77 99 GLY B O 1
ATOM 774 N N . GLU A 1 100 ? 56.907 17.622 83.916 1.00 37.46 100 GLU B N 1
ATOM 775 C CA . GLU A 1 100 ? 58.232 18.180 84.175 1.00 37.90 100 GLU B CA 1
ATOM 776 C C . GLU A 1 100 ? 58.635 18.090 85.642 1.00 36.22 100 GLU B C 1
ATOM 777 O O . GLU A 1 100 ? 59.829 17.981 85.945 1.00 37.81 100 GLU B O 1
ATOM 783 N N . ARG A 1 101 ? 57.658 18.144 86.559 1.00 33.88 101 ARG B N 1
ATOM 784 C CA . ARG A 1 101 ? 57.912 17.953 87.989 1.00 38.24 101 ARG B CA 1
ATOM 785 C C . ARG A 1 101 ? 58.783 16.729 88.261 1.00 36.39 101 ARG B C 1
ATOM 786 O O . ARG A 1 101 ? 59.630 16.741 89.160 1.00 34.00 101 ARG B O 1
ATOM 794 N N . TYR A 1 102 ? 58.563 15.648 87.520 1.00 30.16 102 TYR B N 1
ATOM 795 C CA . TYR A 1 102 ? 59.227 14.389 87.819 1.00 28.08 102 TYR B CA 1
ATOM 796 C C . TYR A 1 102 ? 60.477 14.151 86.985 1.00 33.26 102 TYR B C 1
ATOM 797 O O . TYR A 1 102 ? 61.200 13.187 87.247 1.00 27.64 102 TYR B O 1
ATOM 806 N N . LYS A 1 103 ? 60.761 14.994 86.005 1.00 28.99 103 LYS B N 1
ATOM 807 C CA . LYS A 1 103 ? 61.952 14.756 85.189 1.00 31.66 103 LYS B CA 1
ATOM 808 C C . LYS A 1 103 ? 63.255 14.709 85.987 1.00 37.18 103 LYS B C 1
ATOM 809 O O . LYS A 1 103 ? 64.120 13.883 85.646 1.00 31.51 103 LYS B O 1
ATOM 815 N N . PRO A 1 104 ? 63.476 15.516 87.034 1.00 30.84 104 PRO B N 1
ATOM 816 C CA . PRO A 1 104 ? 64.738 15.364 87.782 1.00 35.97 104 PRO B CA 1
ATOM 817 C C . PRO A 1 104 ? 64.888 14.004 88.447 1.00 28.08 104 PRO B C 1
ATOM 818 O O . PRO A 1 104 ? 66.024 13.572 88.680 1.00 34.09 104 PRO B O 1
ATOM 822 N N . LEU A 1 105 ? 63.775 13.331 88.784 1.00 23.73 105 LEU B N 1
ATOM 823 C CA . LEU A 1 105 ? 63.871 11.982 89.344 1.00 26.07 105 LEU B CA 1
ATOM 824 C C . LEU A 1 105 ? 64.347 10.992 88.288 1.00 26.55 105 LEU B C 1
ATOM 825 O O . LEU A 1 105 ? 65.196 10.141 88.572 1.00 27.64 105 LEU B O 1
ATOM 830 N N . LEU A 1 106 ? 63.799 11.091 87.070 1.00 25.41 106 LEU B N 1
ATOM 831 C CA . LEU A 1 106 ? 64.330 10.323 85.941 1.00 26.66 106 LEU B CA 1
ATOM 832 C C . LEU A 1 106 ? 65.808 10.604 85.736 1.00 28.36 106 LEU B C 1
ATOM 833 O O . LEU A 1 106 ? 66.610 9.675 85.573 1.00 29.02 106 LEU B O 1
ATOM 838 N N . GLU A 1 107 ? 66.198 11.883 85.726 1.00 28.21 107 GLU B N 1
ATOM 839 C CA . GLU A 1 107 ? 67.616 12.200 85.565 1.00 29.06 107 GLU B CA 1
ATOM 840 C C . GLU A 1 107 ? 68.479 11.531 86.633 1.00 34.16 107 GLU B C 1
ATOM 841 O O . GLU A 1 107 ? 69.551 10.989 86.325 1.00 32.44 107 GLU B O 1
ATOM 847 N N . ALA A 1 108 ? 68.044 11.572 87.896 1.00 32.56 108 ALA B N 1
ATOM 848 C CA . ALA A 1 108 ? 68.845 10.965 88.958 1.00 31.36 108 ALA B CA 1
ATOM 849 C C . ALA A 1 108 ? 68.977 9.463 88.774 1.00 33.52 108 ALA B C 1
ATOM 850 O O . ALA A 1 108 ? 69.994 8.875 89.150 1.00 30.16 108 ALA B O 1
ATOM 852 N N . ALA A 1 109 ? 67.959 8.817 88.216 1.00 30.23 109 ALA B N 1
ATOM 853 C CA . ALA A 1 109 ? 67.996 7.377 88.045 1.00 31.25 109 ALA B CA 1
ATOM 854 C C . ALA A 1 109 ? 68.696 6.937 86.768 1.00 24.17 109 ALA B C 1
ATOM 855 O O . ALA A 1 109 ? 68.805 5.729 86.541 1.00 28.44 109 ALA B O 1
ATOM 857 N N . THR A 1 110 ? 69.171 7.861 85.929 1.00 25.05 110 THR B N 1
ATOM 858 C CA . THR A 1 110 ? 69.559 7.458 84.578 1.00 23.46 110 THR B CA 1
ATOM 859 C C . THR A 1 110 ? 70.844 6.611 84.587 1.00 23.82 110 THR B C 1
ATOM 860 O O . THR A 1 110 ? 70.860 5.488 84.071 1.00 24.57 110 THR B O 1
ATOM 864 N N . LEU A 1 111 ? 71.936 7.115 85.159 1.00 26.56 111 LEU B N 1
ATOM 865 C CA . LEU A 1 111 ? 73.146 6.284 85.199 1.00 24.05 111 LEU B CA 1
ATOM 866 C C . LEU A 1 111 ? 72.964 4.997 86.009 1.00 23.16 111 LEU B C 1
ATOM 867 O O . LEU A 1 111 ? 73.407 3.936 85.529 1.00 28.90 111 LEU B O 1
ATOM 872 N N . PRO A 1 112 ? 72.304 4.994 87.184 1.00 27.27 112 PRO B N 1
ATOM 873 C CA . PRO A 1 112 ? 71.940 3.710 87.819 1.00 26.59 112 PRO B CA 1
ATOM 874 C C . PRO A 1 112 ? 71.223 2.737 86.889 1.00 25.41 112 PRO B C 1
ATOM 875 O O . PRO A 1 112 ? 71.586 1.552 86.843 1.00 26.11 112 PRO B O 1
ATOM 879 N N . ALA A 1 113 ? 70.213 3.212 86.148 1.00 25.11 113 ALA B N 1
ATOM 880 C CA . ALA A 1 113 ? 69.503 2.342 85.204 1.00 24.09 113 ALA B CA 1
ATOM 881 C C . ALA A 1 113 ? 70.443 1.792 84.129 1.00 27.08 113 ALA B C 1
ATOM 882 O O . ALA A 1 113 ? 70.372 0.607 83.783 1.00 27.73 113 ALA B O 1
ATOM 884 N N . ILE A 1 114 ? 71.339 2.630 83.597 1.00 25.59 114 ILE B N 1
ATOM 885 C CA . ILE A 1 114 ? 72.320 2.126 82.630 1.00 28.30 114 ILE B CA 1
ATOM 886 C C . ILE A 1 114 ? 73.194 1.048 83.262 1.00 25.62 114 ILE B C 1
ATOM 887 O O . ILE A 1 114 ? 73.474 0.007 82.643 1.00 29.37 114 ILE B O 1
ATOM 892 N N . GLN A 1 115 ? 73.650 1.281 84.489 1.00 25.09 115 GLN B N 1
ATOM 893 C CA . GLN A 1 115 ? 74.468 0.274 85.161 1.00 29.98 115 GLN B CA 1
ATOM 894 C C . GLN A 1 115 ? 73.717 -1.043 85.285 1.00 39.08 115 GLN B C 1
ATOM 895 O O . GLN A 1 115 ? 74.241 -2.106 84.935 1.00 31.87 115 GLN B O 1
ATOM 901 N N . ILE A 1 116 ? 72.466 -0.988 85.750 1.00 27.51 116 ILE B N 1
ATOM 902 C CA . ILE A 1 116 ? 71.685 -2.208 85.956 1.00 27.10 116 ILE B CA 1
ATOM 903 C C . ILE A 1 116 ? 71.450 -2.937 84.639 1.00 30.28 116 ILE B C 1
ATOM 904 O O . ILE A 1 116 ? 71.655 -4.154 84.548 1.00 35.24 116 ILE B O 1
ATOM 909 N N . VAL A 1 117 ? 71.006 -2.218 83.599 1.00 23.06 117 VAL B N 1
ATOM 910 C CA . VAL A 1 117 ? 70.623 -2.888 82.357 1.00 27.39 117 VAL B CA 1
ATOM 911 C C . VAL A 1 117 ? 71.850 -3.458 81.650 1.00 36.27 117 VAL B C 1
ATOM 912 O O . VAL A 1 117 ? 71.797 -4.561 81.092 1.00 37.56 117 VAL B O 1
ATOM 916 N N . THR A 1 118 ? 72.965 -2.716 81.642 1.00 30.14 118 THR B N 1
ATOM 917 C CA . THR A 1 118 ? 74.166 -3.238 80.982 1.00 33.21 118 THR B CA 1
ATOM 918 C C . THR A 1 118 ? 74.782 -4.400 81.762 1.00 34.35 118 THR B C 1
ATOM 919 O O . THR A 1 118 ? 75.283 -5.354 81.155 1.00 38.87 118 THR B O 1
ATOM 923 N N . GLN A 1 119 ? 74.735 -4.364 83.096 1.00 36.38 119 GLN B N 1
ATOM 924 C CA . GLN A 1 119 ? 75.281 -5.484 83.862 1.00 38.47 119 GLN B CA 1
ATOM 925 C C . GLN A 1 119 ? 74.415 -6.732 83.713 1.00 42.16 119 GLN B C 1
ATOM 926 O O . GLN A 1 119 ? 74.939 -7.840 83.563 1.00 41.86 119 GLN B O 1
ATOM 932 N N . ARG A 1 120 ? 73.088 -6.570 83.710 1.00 39.58 120 ARG B N 1
ATOM 933 C CA . ARG A 1 120 ? 72.207 -7.727 83.581 1.00 39.10 120 ARG B CA 1
ATOM 934 C C . ARG A 1 120 ? 72.238 -8.308 82.172 1.00 39.44 120 ARG B C 1
ATOM 935 O O . ARG A 1 120 ? 72.213 -9.533 82.005 1.00 46.44 120 ARG B O 1
ATOM 943 N N . CYS A 1 121 ? 72.302 -7.455 81.143 1.00 41.03 121 CYS B N 1
ATOM 944 C CA . CYS A 1 121 ? 72.138 -7.895 79.762 1.00 43.51 121 CYS B CA 1
ATOM 945 C C . CYS A 1 121 ? 73.451 -8.118 79.026 1.00 46.49 121 CYS B C 1
ATOM 946 O O . CYS A 1 121 ? 73.442 -8.739 77.958 1.00 49.04 121 CYS B O 1
ATOM 949 N N . GLY A 1 122 ? 74.566 -7.625 79.552 1.00 45.21 122 GLY B N 1
ATOM 950 C CA . GLY A 1 122 ? 75.795 -7.595 78.797 1.00 45.75 122 GLY B CA 1
ATOM 951 C C . GLY A 1 122 ? 75.725 -6.581 77.673 1.00 48.10 122 GLY B C 1
ATOM 952 O O . GLY A 1 122 ? 74.893 -5.663 77.650 1.00 46.72 122 GLY B O 1
ATOM 953 N N . ARG A 1 123 ? 76.608 -6.772 76.703 1.00 48.22 123 ARG B N 1
ATOM 954 C CA . ARG A 1 123 ? 76.720 -5.806 75.625 1.00 48.17 123 ARG B CA 1
ATOM 955 C C . ARG A 1 123 ? 75.568 -5.956 74.634 1.00 47.95 123 ARG B C 1
ATOM 956 O O . ARG A 1 123 ? 74.918 -7.004 74.545 1.00 48.77 123 ARG B O 1
ATOM 964 N N . GLY A 1 124 ? 75.284 -4.862 73.928 1.00 39.78 124 GLY B N 1
ATOM 965 C CA . GLY A 1 124 ? 74.227 -4.814 72.942 1.00 45.66 124 GLY B CA 1
ATOM 966 C C . GLY A 1 124 ? 72.961 -4.072 73.346 1.00 47.68 124 GLY B C 1
ATOM 967 O O . GLY A 1 124 ? 71.954 -4.190 72.640 1.00 40.39 124 GLY B O 1
ATOM 968 N N . VAL A 1 125 ? 72.979 -3.310 74.441 1.00 43.21 125 VAL B N 1
ATOM 969 C CA . VAL A 1 125 ? 71.795 -2.572 74.898 1.00 35.23 125 VAL B CA 1
ATOM 970 C C . VAL A 1 125 ? 71.660 -1.289 74.088 1.00 35.98 125 VAL B C 1
ATOM 971 O O . VAL A 1 125 ? 72.615 -0.514 73.977 1.00 40.12 125 VAL B O 1
ATOM 975 N N . GLY A 1 126 ? 70.477 -1.068 73.502 1.00 32.86 126 GLY B N 1
ATOM 976 C CA . GLY A 1 126 ? 70.177 0.157 72.782 1.00 31.24 126 GLY B CA 1
ATOM 977 C C . GLY A 1 126 ? 69.495 1.151 73.710 1.00 34.53 126 GLY B C 1
ATOM 978 O O . GLY A 1 126 ? 68.879 0.761 74.698 1.00 32.63 126 GLY B O 1
ATOM 979 N N . VAL A 1 127 ? 69.618 2.448 73.406 1.00 31.87 127 VAL B N 1
ATOM 980 C CA . VAL A 1 127 ? 68.994 3.484 74.237 1.00 32.71 127 VAL B CA 1
ATOM 981 C C . VAL A 1 127 ? 68.248 4.481 73.362 1.00 30.95 127 VAL B C 1
ATOM 982 O O . VAL A 1 127 ? 68.720 4.870 72.289 1.00 30.23 127 VAL B O 1
ATOM 986 N N . GLU A 1 128 ? 67.070 4.900 73.830 1.00 29.52 128 GLU B N 1
ATOM 987 C CA . GLU A 1 128 ? 66.308 5.960 73.199 1.00 30.98 128 GLU B CA 1
ATOM 988 C C . GLU A 1 128 ? 65.775 6.854 74.308 1.00 27.35 128 GLU B C 1
ATOM 989 O O . GLU A 1 128 ? 65.633 6.423 75.456 1.00 24.75 128 GLU B O 1
ATOM 995 N N . LEU A 1 129 ? 65.514 8.109 73.972 1.00 29.87 129 LEU B N 1
ATOM 996 C CA . LEU A 1 129 ? 64.900 9.044 74.908 1.00 34.86 129 LEU B CA 1
ATOM 997 C C . LEU A 1 129 ? 63.752 9.698 74.162 1.00 29.70 129 LEU B C 1
ATOM 998 O O . LEU A 1 129 ? 63.977 10.423 73.188 1.00 29.82 129 LEU B O 1
ATOM 1003 N N . GLU A 1 130 ? 62.516 9.388 74.565 1.00 27.79 130 GLU B N 1
ATOM 1004 C CA . GLU A 1 130 ? 61.335 9.884 73.875 1.00 31.60 130 GLU B CA 1
ATOM 1005 C C . GLU A 1 130 ? 60.734 11.052 74.645 1.00 26.46 130 GLU B C 1
ATOM 1006 O O . GLU A 1 130 ? 60.813 11.119 75.876 1.00 24.73 130 GLU B O 1
ATOM 1012 N N . GLN A 1 131 ? 60.128 11.972 73.913 1.00 26.28 131 GLN B N 1
ATOM 1013 C CA . GLN A 1 131 ? 59.314 12.995 74.543 1.00 32.15 131 GLN B CA 1
ATOM 1014 C C . GLN A 1 131 ? 57.955 13.007 73.856 1.00 35.10 131 GLN B C 1
ATOM 1015 O O . GLN A 1 131 ? 57.871 12.901 72.627 1.00 31.74 131 GLN B O 1
ATOM 1021 N N . HIS A 1 132 ? 56.889 13.098 74.655 1.00 28.11 132 HIS B N 1
ATOM 1022 C CA . HIS A 1 132 ? 55.525 13.091 74.131 1.00 31.73 132 HIS B CA 1
ATOM 1023 C C . HIS A 1 132 ? 54.675 14.120 74.851 1.00 34.41 132 HIS B C 1
ATOM 1024 O O . HIS A 1 132 ? 54.911 14.434 76.019 1.00 32.71 132 HIS B O 1
ATOM 1031 N N . THR A 1 133 ? 53.667 14.629 74.143 1.00 34.92 133 THR B N 1
ATOM 1032 C CA . THR A 1 133 ? 52.603 15.418 74.750 1.00 37.64 133 THR B CA 1
ATOM 1033 C C . THR A 1 133 ? 51.390 14.509 74.909 1.00 35.19 133 THR B C 1
ATOM 1034 O O . THR A 1 133 ? 50.914 13.936 73.924 1.00 33.39 133 THR B O 1
ATOM 1038 N N . LEU A 1 134 ? 50.922 14.329 76.146 1.00 32.73 134 LEU B N 1
ATOM 1039 C CA . LEU A 1 134 ? 49.714 13.544 76.342 1.00 31.65 134 LEU B CA 1
ATOM 1040 C C . LEU A 1 134 ? 48.561 14.237 75.637 1.00 31.02 134 LEU B C 1
ATOM 1041 O O . LEU A 1 134 ? 48.345 15.440 75.817 1.00 33.48 134 LEU B O 1
ATOM 1046 N N . SER A 1 135 ? 47.838 13.489 74.814 1.00 32.43 135 SER B N 1
ATOM 1047 C CA . SER A 1 135 ? 46.659 14.053 74.178 1.00 38.60 135 SER B CA 1
ATOM 1048 C C . SER A 1 135 ? 45.648 12.949 73.925 1.00 34.77 135 SER B C 1
ATOM 1049 O O . SER A 1 135 ? 45.979 11.768 73.799 1.00 34.35 135 SER B O 1
ATOM 1052 N N . ILE A 1 136 ? 44.391 13.356 73.849 1.00 32.87 136 ILE B N 1
ATOM 1053 C CA . ILE A 1 136 ? 43.306 12.432 73.587 1.00 40.89 136 ILE B CA 1
ATOM 1054 C C . ILE A 1 136 ? 42.344 13.162 72.670 1.00 49.62 136 ILE B C 1
ATOM 1055 O O . ILE A 1 136 ? 41.980 14.312 72.935 1.00 53.89 136 ILE B O 1
ATOM 1060 N N . LYS A 1 137 ? 42.008 12.549 71.550 1.00 43.54 137 LYS B N 1
ATOM 1061 C CA . LYS A 1 137 ? 41.080 13.202 70.644 1.00 46.36 137 LYS B CA 1
ATOM 1062 C C . LYS A 1 137 ? 40.166 12.149 70.044 1.00 41.58 137 LYS B C 1
ATOM 1063 O O . LYS A 1 137 ? 40.554 10.991 69.864 1.00 43.88 137 LYS B O 1
ATOM 1069 N N . GLY A 1 138 ? 38.923 12.550 69.792 1.00 40.81 138 GLY B N 1
ATOM 1070 C CA . GLY A 1 138 ? 37.951 11.616 69.274 1.00 37.56 138 GLY B CA 1
ATOM 1071 C C . GLY A 1 138 ? 38.205 11.293 67.817 1.00 41.19 138 GLY B C 1
ATOM 1072 O O . GLY A 1 138 ? 38.848 12.042 67.085 1.00 48.86 138 GLY B O 1
ATOM 1073 N N . LEU A 1 139 ? 37.704 10.136 67.406 1.00 40.23 139 LEU B N 1
ATOM 1074 C CA . LEU A 1 139 ? 37.814 9.671 66.037 1.00 40.89 139 LEU B 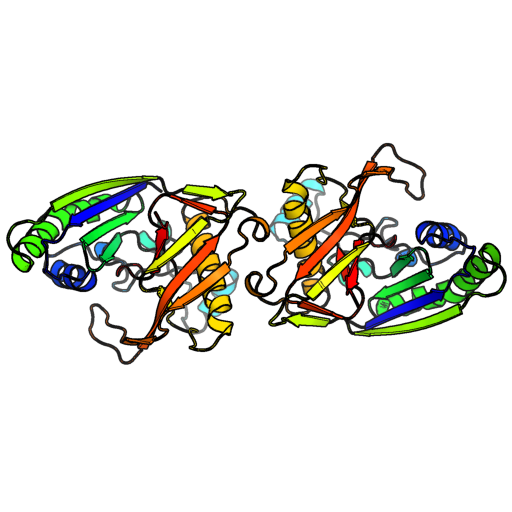CA 1
ATOM 1075 C C . LEU A 1 139 ? 36.426 9.323 65.528 1.00 43.87 139 LEU B C 1
ATOM 1076 O O . LEU A 1 139 ? 35.481 9.166 66.307 1.00 47.17 139 LEU B O 1
ATOM 1081 N N . ASP A 1 140 ? 36.318 9.186 64.207 1.00 47.13 140 ASP B N 1
ATOM 1082 C CA . ASP A 1 140 ? 35.068 8.744 63.609 1.00 48.35 140 ASP B CA 1
ATOM 1083 C C . ASP A 1 140 ? 34.968 7.230 63.488 1.00 44.31 140 ASP B C 1
ATOM 1084 O O . ASP A 1 140 ? 33.852 6.708 63.406 1.00 52.17 140 ASP B O 1
ATOM 1089 N N . ASP A 1 141 ? 36.087 6.518 63.484 1.00 40.41 141 ASP B N 1
ATOM 1090 C CA . ASP A 1 141 ? 36.110 5.076 63.309 1.00 44.09 141 ASP B CA 1
ATOM 1091 C C . ASP A 1 141 ? 36.916 4.422 64.421 1.00 45.75 141 ASP B C 1
ATOM 1092 O O . ASP A 1 141 ? 37.778 5.062 65.033 1.00 43.13 141 ASP B O 1
ATOM 1097 N N . PRO A 1 142 ? 36.638 3.151 64.727 1.00 46.56 142 PRO B N 1
ATOM 1098 C CA . PRO A 1 142 ? 37.307 2.504 65.863 1.00 36.99 142 PRO B CA 1
ATOM 1099 C C . PRO A 1 142 ? 38.785 2.274 65.601 1.00 42.05 142 PRO B C 1
ATOM 1100 O O . PRO A 1 142 ? 39.200 1.958 64.483 1.00 44.90 142 PRO B O 1
ATOM 1104 N N . LYS A 1 143 ? 39.576 2.440 66.658 1.00 38.42 143 LYS B N 1
ATOM 1105 C CA . LYS A 1 143 ? 41.016 2.237 66.636 1.00 38.77 143 LYS B CA 1
ATOM 1106 C C . LYS A 1 143 ? 41.351 1.114 67.608 1.00 36.94 143 LYS B C 1
ATOM 1107 O O . LYS A 1 143 ? 40.789 1.041 68.705 1.00 37.82 143 LYS B O 1
ATOM 1113 N N . ARG A 1 144 ? 42.259 0.233 67.198 1.00 34.15 144 ARG B N 1
ATOM 1114 C CA . ARG A 1 144 ? 42.549 -0.975 67.953 1.00 32.34 144 ARG B CA 1
ATOM 1115 C C . ARG A 1 144 ? 43.690 -0.748 68.943 1.00 38.91 144 ARG B C 1
ATOM 1116 O O . ARG A 1 144 ? 44.741 -0.207 68.581 1.00 39.45 144 ARG B O 1
ATOM 1124 N N . TYR A 1 145 ? 43.482 -1.194 70.181 1.00 37.27 145 TYR B N 1
ATOM 1125 C CA . TYR A 1 145 ? 44.437 -1.041 71.271 1.00 34.51 145 TYR B CA 1
ATOM 1126 C C . TYR A 1 145 ? 44.587 -2.353 72.020 1.00 33.65 145 TYR B C 1
ATOM 1127 O O . TYR A 1 145 ? 43.702 -3.214 72.008 1.00 36.70 145 TYR B O 1
ATOM 1136 N N . PHE A 1 146 ? 45.717 -2.474 72.711 1.00 28.40 146 PHE B N 1
ATOM 1137 C CA . PHE A 1 146 ? 45.939 -3.528 73.672 1.00 25.01 146 PHE B CA 1
ATOM 1138 C C . PHE A 1 146 ? 46.153 -2.899 75.045 1.00 27.31 146 PHE B C 1
ATOM 1139 O O . PHE A 1 146 ? 46.465 -1.711 75.160 1.00 29.13 146 PHE B O 1
ATOM 1147 N N . VAL A 1 147 ? 45.995 -3.701 76.089 1.00 29.37 147 VAL B N 1
ATOM 1148 C CA . VAL A 1 147 ? 46.531 -3.373 77.404 1.00 27.29 147 VAL B CA 1
ATOM 1149 C C . VAL A 1 147 ? 47.461 -4.511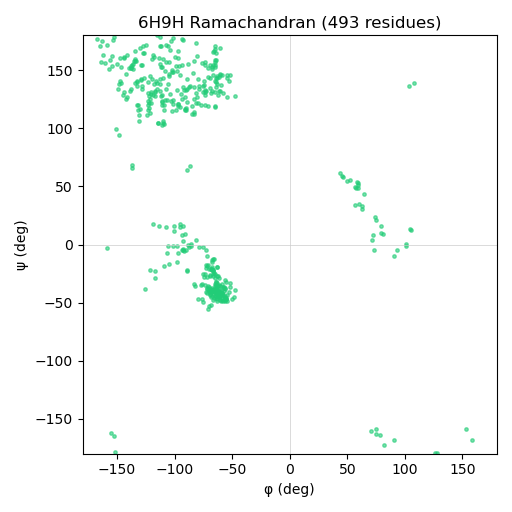 77.780 1.00 29.42 147 VAL B C 1
ATOM 1150 O O . VAL A 1 147 ? 47.059 -5.680 77.760 1.00 28.79 147 VAL B O 1
ATOM 1154 N N . ARG A 1 148 ? 48.708 -4.188 78.103 1.00 28.19 148 ARG B N 1
ATOM 1155 C CA . ARG A 1 148 ? 49.650 -5.213 78.514 1.00 26.98 148 ARG B CA 1
ATOM 1156 C C . ARG A 1 148 ? 49.555 -5.393 80.022 1.00 24.88 148 ARG B C 1
ATOM 1157 O O . ARG A 1 148 ? 49.751 -4.431 80.779 1.00 27.82 148 ARG B O 1
ATOM 1165 N N . ASN A 1 149 ? 49.262 -6.618 80.459 1.00 26.11 149 ASN B N 1
ATOM 1166 C CA . ASN A 1 149 ? 49.298 -6.988 81.873 1.00 25.55 149 ASN B CA 1
ATOM 1167 C C . ASN A 1 149 ? 48.463 -6.019 82.712 1.00 24.36 149 ASN B C 1
ATOM 1168 O O . ASN A 1 149 ? 48.954 -5.388 83.645 1.00 25.31 149 ASN B O 1
ATOM 1173 N N . LEU A 1 150 ? 47.190 -5.877 82.337 1.00 25.73 150 LEU B N 1
ATOM 1174 C CA . LEU A 1 150 ? 46.248 -5.158 83.188 1.00 26.73 150 LEU B CA 1
ATOM 1175 C C . 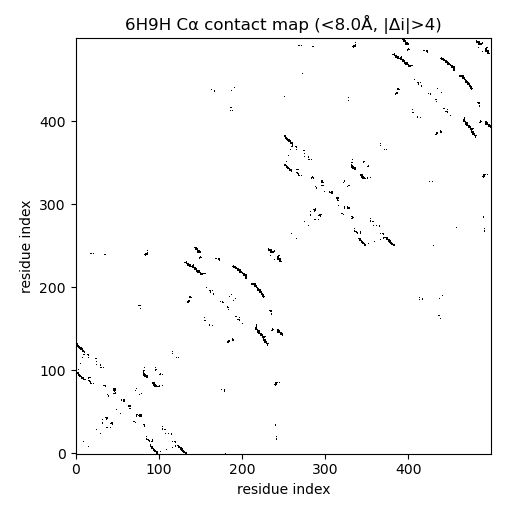LEU A 1 150 ? 46.145 -5.852 84.539 1.00 25.27 150 LEU B C 1
ATOM 1176 O O . LEU A 1 150 ? 46.005 -7.075 84.608 1.00 30.13 150 LEU B O 1
ATOM 1181 N N . VAL A 1 151 ? 46.237 -5.075 85.616 1.00 24.89 151 VAL B N 1
ATOM 1182 C CA . VAL A 1 151 ? 46.080 -5.587 86.973 1.00 29.59 151 VAL B CA 1
ATOM 1183 C C . VAL A 1 151 ? 44.795 -5.017 87.546 1.00 34.22 151 VAL B C 1
ATOM 1184 O O . VAL A 1 151 ? 44.591 -3.797 87.539 1.00 30.28 151 VAL B O 1
ATOM 1188 N N . MET A 1 152 ? 43.944 -5.899 88.055 1.00 31.77 152 MET B N 1
ATOM 1189 C CA . MET A 1 152 ? 42.747 -5.503 88.788 1.00 27.89 152 MET B CA 1
ATOM 1190 C C . MET A 1 152 ? 42.816 -6.168 90.154 1.00 23.70 152 MET B C 1
ATOM 1191 O O . MET A 1 152 ? 42.762 -7.399 90.253 1.00 34.93 152 MET B O 1
ATOM 1196 N N . LYS A 1 153 ? 42.995 -5.351 91.189 1.00 28.83 153 LYS B N 1
ATOM 1197 C CA . LYS A 1 153 ? 43.183 -5.880 92.533 1.00 27.87 153 LYS B CA 1
ATOM 1198 C C . LYS A 1 153 ? 41.971 -6.690 92.969 1.00 41.89 153 LYS B C 1
ATOM 1199 O O . LYS A 1 153 ? 42.102 -7.709 93.658 1.00 40.72 153 LYS B O 1
ATOM 1205 N N . ARG A 1 154 ? 40.789 -6.257 92.559 1.00 32.41 154 ARG B N 1
ATOM 1206 C CA . ARG A 1 154 ? 39.579 -7.046 92.736 1.00 40.57 154 ARG B CA 1
ATOM 1207 C C . ARG A 1 154 ? 38.754 -7.003 91.460 1.00 31.89 154 ARG B C 1
ATOM 1208 O O . ARG A 1 154 ? 38.804 -6.035 90.694 1.00 33.50 154 ARG B O 1
ATOM 1216 N N . GLY A 1 155 ? 37.990 -8.068 91.233 1.00 43.72 155 GLY B N 1
ATOM 1217 C CA . GLY A 1 155 ? 36.909 -8.021 90.277 1.00 33.56 155 GLY B CA 1
ATOM 1218 C C . GLY A 1 155 ? 37.154 -8.634 88.914 1.00 38.00 155 GLY B C 1
ATOM 1219 O O . GLY A 1 155 ? 36.247 -8.584 88.075 1.00 42.78 155 GLY B O 1
ATOM 1220 N N . LEU A 1 156 ? 38.335 -9.196 88.644 1.00 31.28 156 LEU B N 1
ATOM 1221 C CA . LEU A 1 156 ? 38.575 -9.844 87.360 1.00 35.21 156 LEU B CA 1
ATOM 1222 C C . LEU A 1 156 ? 38.195 -11.315 87.462 1.00 36.23 156 LEU B C 1
ATOM 1223 O O . LEU A 1 156 ? 38.810 -12.067 88.229 1.00 39.84 156 LEU B O 1
ATOM 1228 N N . THR A 1 157 ? 37.201 -11.724 86.675 1.00 44.77 157 THR B N 1
ATOM 1229 C CA . THR A 1 157 ? 36.755 -13.107 86.602 1.00 40.63 157 THR B CA 1
ATOM 1230 C C . THR A 1 157 ? 37.229 -13.741 85.301 1.00 41.01 157 THR B C 1
ATOM 1231 O O . THR A 1 157 ? 37.739 -13.068 84.397 1.00 46.94 157 THR B O 1
ATOM 1235 N N . LYS A 1 158 ? 37.037 -15.057 85.205 1.00 43.27 158 LYS B N 1
ATOM 1236 C CA . LYS A 1 158 ? 37.343 -15.791 83.985 1.00 41.52 158 LYS B CA 1
ATOM 1237 C C . LYS A 1 158 ? 36.149 -15.949 83.053 1.00 41.75 158 LYS B C 1
ATOM 1238 O O . LYS A 1 158 ? 36.320 -16.476 81.949 1.00 46.40 158 LYS B O 1
ATOM 1244 N N . THR A 1 159 ? 34.959 -15.513 83.461 1.00 41.81 159 THR B N 1
ATOM 1245 C CA . THR A 1 159 ? 33.745 -15.745 82.692 1.00 44.41 159 THR B CA 1
ATOM 1246 C C . THR A 1 159 ? 33.453 -14.582 81.742 1.00 46.50 159 THR B C 1
ATOM 1247 O O . THR A 1 159 ? 34.119 -13.545 81.757 1.00 54.21 159 THR B O 1
ATOM 1251 N N . ALA A 1 160 ? 32.396 -14.755 80.936 1.00 47.93 160 ALA B N 1
ATOM 1252 C CA . ALA A 1 160 ? 32.207 -13.927 79.744 1.00 39.86 160 ALA B CA 1
ATOM 1253 C C . ALA A 1 160 ? 31.936 -12.465 80.075 1.00 38.25 160 ALA B C 1
ATOM 1254 O O . ALA A 1 160 ? 32.202 -11.585 79.245 1.00 49.73 160 ALA B O 1
ATOM 1256 N N . GLU A 1 161 ? 31.406 -12.178 81.262 1.00 44.57 161 GLU B N 1
ATOM 1257 C CA . GLU A 1 161 ? 31.131 -10.792 81.610 1.00 40.49 161 GLU B CA 1
ATOM 1258 C C . GLU A 1 161 ? 32.391 -10.004 81.967 1.00 37.74 161 GLU B C 1
ATOM 1259 O O . GLU A 1 161 ? 32.291 -8.803 82.247 1.00 41.15 161 GLU B O 1
ATOM 1265 N N . ASN A 1 162 ? 33.567 -10.633 81.965 1.00 45.20 162 ASN B N 1
ATOM 1266 C CA . ASN A 1 162 ? 34.763 -9.870 82.301 1.00 39.74 162 ASN B CA 1
ATOM 1267 C C . ASN A 1 162 ? 35.092 -8.827 81.233 1.00 40.84 162 ASN B C 1
ATOM 1268 O O . ASN A 1 162 ? 35.759 -7.834 81.551 1.00 44.57 162 ASN B O 1
ATOM 1273 N N . THR A 1 163 ? 34.605 -8.995 79.993 1.00 41.80 163 THR B N 1
ATOM 1274 C CA . THR A 1 163 ? 34.866 -7.975 78.974 1.00 36.15 163 THR B CA 1
ATOM 1275 C C . THR A 1 163 ? 34.218 -6.647 79.347 1.00 42.57 163 THR B C 1
ATOM 1276 O O . THR A 1 163 ? 34.821 -5.585 79.161 1.00 36.72 163 THR B O 1
ATOM 1280 N N . THR A 1 164 ? 32.994 -6.688 79.887 1.00 40.24 164 THR B N 1
ATOM 1281 C CA . THR A 1 164 ? 32.346 -5.462 80.334 1.00 34.88 164 THR B CA 1
ATOM 1282 C C . THR A 1 164 ? 33.034 -4.877 81.561 1.00 32.21 164 THR B C 1
ATOM 1283 O O . THR A 1 164 ? 33.169 -3.652 81.674 1.00 40.52 164 THR B O 1
ATOM 1287 N N . GLN A 1 165 ? 33.444 -5.730 82.509 1.00 28.85 165 GLN B N 1
ATOM 1288 C CA . GLN A 1 165 ? 34.120 -5.230 83.698 1.00 34.86 165 GLN B CA 1
ATOM 1289 C C . GLN A 1 165 ? 35.420 -4.539 83.314 1.00 32.49 165 GLN B C 1
ATOM 1290 O O . GLN A 1 165 ? 35.730 -3.456 83.816 1.00 33.67 165 GLN B O 1
ATOM 1296 N N . VAL A 1 166 ? 36.178 -5.152 82.410 1.00 33.22 166 VAL B N 1
ATOM 1297 C CA . VAL A 1 166 ? 37.444 -4.561 81.988 1.00 35.37 166 VAL B CA 1
ATOM 1298 C C . VAL A 1 166 ? 37.190 -3.263 81.228 1.00 37.45 166 VAL B C 1
ATOM 1299 O O . VAL A 1 166 ? 37.894 -2.266 81.425 1.00 32.21 166 VAL B O 1
ATOM 1303 N N . ALA A 1 167 ? 36.155 -3.238 80.383 1.00 35.48 167 ALA B N 1
ATOM 1304 C CA . ALA A 1 167 ? 35.821 -2.006 79.676 1.00 31.77 167 ALA B CA 1
ATOM 1305 C C . ALA A 1 167 ? 35.560 -0.865 80.653 1.00 35.82 167 ALA B C 1
ATOM 1306 O O . ALA A 1 167 ? 36.058 0.248 80.463 1.00 34.48 167 ALA B O 1
ATOM 1308 N N . SER A 1 168 ? 34.795 -1.124 81.722 1.00 30.11 168 SER B N 1
ATOM 1309 C CA . SER A 1 168 ? 34.508 -0.067 82.688 1.00 29.74 168 SER B CA 1
ATOM 1310 C C . SER A 1 168 ? 35.779 0.427 83.365 1.00 34.60 168 SER B C 1
ATOM 1311 O O . SER A 1 168 ? 35.923 1.624 83.632 1.00 33.92 168 SER B O 1
ATOM 1314 N N . ARG A 1 169 ? 36.693 -0.491 83.680 1.00 31.58 169 ARG B N 1
ATOM 1315 C CA . ARG A 1 169 ? 37.947 -0.102 84.322 1.00 31.11 169 ARG B CA 1
ATOM 1316 C C . ARG A 1 169 ? 38.782 0.783 83.401 1.00 26.85 169 ARG B C 1
ATOM 1317 O O . ARG A 1 169 ? 39.424 1.736 83.859 1.00 33.40 169 ARG B O 1
ATOM 1325 N N . ILE A 1 170 ? 38.781 0.485 82.100 1.00 25.52 170 ILE B N 1
ATOM 1326 C CA . ILE A 1 170 ? 39.515 1.329 81.157 1.00 33.13 170 ILE B CA 1
ATOM 1327 C C . ILE A 1 170 ? 38.876 2.711 81.072 1.00 31.39 170 ILE B C 1
ATOM 1328 O O . ILE A 1 170 ? 39.559 3.737 81.086 1.00 27.78 170 ILE B O 1
ATOM 1333 N N . LEU A 1 171 ? 37.542 2.772 81.019 1.00 31.41 171 LEU B N 1
ATOM 1334 C CA . LEU A 1 171 ? 36.903 4.085 80.972 1.00 31.52 171 LEU B CA 1
ATOM 1335 C C . LEU A 1 171 ? 37.213 4.898 82.210 1.00 26.84 171 LEU B C 1
ATOM 1336 O O . LEU A 1 171 ? 37.477 6.099 82.121 1.00 33.94 171 LEU B O 1
ATOM 1341 N N . SER A 1 172 ? 37.138 4.268 83.382 1.00 27.34 172 SER B N 1
ATOM 1342 C CA . SER A 1 172 ? 37.408 4.962 84.633 1.00 34.45 172 SER B CA 1
ATOM 1343 C C . SER A 1 172 ? 38.817 5.535 84.641 1.00 37.99 172 SER B C 1
ATOM 1344 O O . SER A 1 172 ? 39.042 6.664 85.093 1.00 31.08 172 SER B O 1
ATOM 1347 N N . ALA A 1 173 ? 39.777 4.757 84.145 1.00 39.05 173 ALA B N 1
ATOM 1348 C CA . ALA A 1 173 ? 41.166 5.198 84.152 1.00 27.08 173 ALA B CA 1
ATOM 1349 C C . ALA A 1 173 ? 41.388 6.342 83.171 1.00 27.37 173 ALA B C 1
ATOM 1350 O O . ALA A 1 173 ? 42.120 7.294 83.474 1.00 34.98 173 ALA B O 1
ATOM 1352 N N . LEU A 1 174 ? 40.806 6.254 81.976 1.00 25.22 174 LEU B N 1
ATOM 1353 C CA . LEU A 1 174 ? 40.986 7.347 81.028 1.00 33.70 174 LEU B CA 1
ATOM 1354 C C . LEU A 1 174 ? 40.353 8.629 81.552 1.00 37.76 174 LEU B C 1
ATOM 1355 O O . LEU A 1 174 ? 40.882 9.718 81.329 1.00 31.62 174 LEU B O 1
ATOM 1360 N N . GLU A 1 175 ? 39.229 8.522 82.276 1.00 34.54 175 GLU B N 1
ATOM 1361 C CA . GLU A 1 175 ? 38.606 9.727 82.817 1.00 35.42 175 GLU B CA 1
ATOM 1362 C C . GLU A 1 175 ? 39.477 10.351 83.894 1.00 37.30 175 GLU B C 1
ATOM 1363 O O . GLU A 1 175 ? 39.627 11.579 83.961 1.00 41.58 175 GLU B O 1
ATOM 1369 N N . ARG A 1 176 ? 40.099 9.512 84.719 1.00 35.07 176 ARG B N 1
ATOM 1370 C CA . ARG A 1 176 ? 40.963 9.999 85.781 1.00 32.33 176 ARG B CA 1
ATOM 1371 C C . ARG A 1 176 ? 42.189 10.713 85.220 1.00 32.51 176 ARG B C 1
ATOM 1372 O O . ARG A 1 176 ? 42.579 11.777 85.713 1.00 29.50 176 ARG B O 1
ATOM 1380 N N . GLN A 1 177 ? 42.825 10.131 84.194 1.00 30.62 177 GLN B N 1
ATOM 1381 C CA . GLN A 1 177 ? 43.986 10.788 83.589 1.00 25.41 177 GLN B CA 1
ATOM 1382 C C . GLN A 1 177 ? 43.577 12.064 82.855 1.00 27.50 177 GLN B C 1
ATOM 1383 O O . GLN A 1 177 ? 44.286 13.079 82.912 1.00 30.59 177 GLN B O 1
ATOM 1389 N N . ALA A 1 178 ? 42.421 12.046 82.182 1.00 34.17 178 ALA B N 1
ATOM 1390 C CA . ALA A 1 178 ? 41.974 13.252 81.487 1.00 34.75 178 ALA B CA 1
ATOM 1391 C C . ALA A 1 178 ? 41.742 14.395 82.472 1.00 37.89 178 ALA B C 1
ATOM 1392 O O . ALA A 1 178 ? 42.180 15.528 82.233 1.00 39.18 178 ALA B O 1
ATOM 1394 N N . VAL A 1 179 ? 41.100 14.103 83.608 1.00 37.01 179 VAL B N 1
ATOM 1395 C CA . VAL A 1 179 ? 40.906 15.113 84.652 1.00 39.26 179 VAL B CA 1
ATOM 1396 C C . VAL A 1 179 ? 42.247 15.607 85.182 1.00 36.03 179 VAL B C 1
ATOM 1397 O O . VAL A 1 179 ? 42.466 16.813 85.344 1.00 38.02 179 VAL B O 1
ATOM 1401 N N . ALA A 1 180 ? 43.172 14.682 85.454 1.00 34.70 180 ALA B N 1
ATOM 1402 C CA . ALA A 1 180 ? 44.452 15.069 86.039 1.00 38.39 180 ALA B CA 1
ATOM 1403 C C . ALA A 1 180 ? 45.258 15.961 85.105 1.00 34.66 180 ALA B C 1
ATOM 1404 O O . ALA A 1 180 ? 45.955 16.874 85.562 1.00 42.26 180 ALA B O 1
ATOM 1406 N N . TYR A 1 181 ? 45.221 15.685 83.803 1.00 33.33 181 TYR B N 1
ATOM 1407 C CA . TYR A 1 181 ? 46.012 16.439 82.843 1.00 37.56 181 TYR B CA 1
ATOM 1408 C C . TYR A 1 181 ? 45.198 17.499 82.108 1.00 39.44 181 TYR B C 1
ATOM 1409 O O . TYR A 1 181 ? 45.697 18.086 81.146 1.00 36.93 181 TYR B O 1
ATOM 1418 N N . SER A 1 182 ? 43.974 17.785 82.563 1.00 41.24 182 SER B N 1
ATOM 1419 C CA . SER A 1 182 ? 43.136 18.829 81.962 1.00 36.64 182 SER B CA 1
ATOM 1420 C C . SER A 1 182 ? 42.916 18.582 80.469 1.00 36.20 182 SER B C 1
ATOM 1421 O O . SER A 1 182 ? 43.094 19.471 79.633 1.00 47.70 182 SER B O 1
ATOM 1424 N N . LEU A 1 183 ? 42.522 17.359 80.133 1.00 33.09 183 LEU B N 1
ATOM 1425 C CA . LEU A 1 183 ? 42.200 17.006 78.760 1.00 32.79 183 LEU B CA 1
ATOM 1426 C C . LEU A 1 183 ? 40.711 16.704 78.647 1.00 33.48 183 LEU B C 1
ATOM 1427 O O . LEU A 1 183 ? 40.067 16.313 79.621 1.00 41.48 183 LEU B O 1
ATOM 1432 N N . ASP A 1 184 ? 40.177 16.869 77.440 1.00 43.52 184 ASP B N 1
ATOM 1433 C CA . ASP A 1 184 ? 38.754 16.678 77.179 1.00 45.68 184 ASP B CA 1
ATOM 1434 C C . ASP A 1 184 ? 38.507 15.284 76.625 1.00 40.11 184 ASP B C 1
ATOM 1435 O O . ASP A 1 184 ? 39.043 14.927 75.570 1.00 47.20 184 ASP B O 1
ATOM 1440 N N . LEU A 1 185 ? 37.686 14.510 77.323 1.00 46.46 185 LEU B N 1
ATOM 1441 C CA . LEU A 1 185 ? 37.266 13.223 76.776 1.00 42.41 185 LEU B CA 1
ATOM 1442 C C . LEU A 1 185 ? 36.031 13.392 75.891 1.00 39.94 185 LEU B C 1
ATOM 1443 O O . LEU A 1 185 ? 35.101 14.112 76.260 1.00 42.70 185 LEU B O 1
ATOM 1448 N N . PRO A 1 186 ? 35.980 12.759 74.724 1.00 41.11 186 PRO B N 1
ATOM 1449 C CA . PRO A 1 186 ? 34.765 12.822 73.897 1.00 36.61 186 PRO B CA 1
ATOM 1450 C C . PRO A 1 186 ? 33.612 12.106 74.581 1.00 38.44 186 PRO B C 1
ATOM 1451 O O . PRO A 1 186 ? 33.822 11.364 75.555 1.00 42.77 186 PRO B O 1
ATOM 1455 N N . PRO A 1 187 ? 32.378 12.324 74.110 1.00 42.46 187 PRO B N 1
ATOM 1456 C CA . PRO A 1 187 ? 31.222 11.603 74.664 1.00 38.60 187 PRO B CA 1
ATOM 1457 C C . PRO A 1 187 ? 31.411 10.092 74.619 1.00 31.62 187 PRO B C 1
ATOM 1458 O O . PRO A 1 187 ? 31.975 9.549 73.667 1.00 43.51 187 PRO B O 1
ATOM 1462 N N . THR A 1 188 ? 30.870 9.400 75.632 1.00 39.85 188 THR B N 1
ATOM 1463 C CA . THR A 1 188 ? 31.070 7.952 75.699 1.00 39.36 188 THR B CA 1
ATOM 1464 C C . THR A 1 188 ? 30.454 7.234 74.510 1.00 34.05 188 THR B C 1
ATOM 1465 O O . THR A 1 188 ? 30.985 6.208 74.071 1.00 34.55 188 THR B O 1
ATOM 1469 N N . ALA A 1 189 ? 29.337 7.746 73.974 1.00 40.18 189 ALA B N 1
ATOM 1470 C CA . ALA A 1 189 ? 28.760 7.121 72.788 1.00 35.06 189 ALA B CA 1
ATOM 1471 C C . ALA A 1 189 ? 29.659 7.276 71.571 1.00 42.26 189 ALA B C 1
ATOM 1472 O O . ALA A 1 189 ? 29.600 6.448 70.654 1.00 39.52 189 ALA B O 1
ATOM 1474 N N . GLN A 1 190 ? 30.477 8.331 71.528 1.00 44.99 190 GLN B N 1
ATOM 1475 C CA . GLN A 1 190 ? 31.479 8.408 70.469 1.00 38.79 190 GLN B CA 1
ATOM 1476 C C . GLN A 1 190 ? 32.628 7.454 70.759 1.00 38.84 190 GLN B C 1
ATOM 1477 O O . GLN A 1 190 ? 33.023 6.667 69.889 1.00 41.18 190 GLN B O 1
ATOM 1483 N N . VAL A 1 191 ? 33.163 7.500 71.985 1.00 37.10 191 VAL B N 1
ATOM 1484 C CA . VAL A 1 191 ? 34.283 6.626 72.350 1.00 34.72 191 VAL B CA 1
ATOM 1485 C C . VAL A 1 191 ? 33.919 5.175 72.088 1.00 38.63 191 VAL B C 1
ATOM 1486 O O . VAL A 1 191 ? 34.691 4.420 71.487 1.00 36.59 191 VAL B O 1
ATOM 1490 N N . ASP A 1 192 ? 32.721 4.775 72.527 1.00 33.20 192 ASP B N 1
ATOM 1491 C CA . ASP A 1 192 ? 32.136 3.468 72.231 1.00 35.22 192 ASP B CA 1
ATOM 1492 C C . ASP A 1 192 ? 33.136 2.332 72.443 1.00 37.61 192 ASP B C 1
ATOM 1493 O O . ASP A 1 192 ? 33.420 1.529 71.546 1.00 30.92 192 ASP B O 1
ATOM 1498 N N . ILE A 1 193 ? 33.651 2.255 73.674 1.00 36.35 193 ILE B N 1
ATOM 1499 C CA . ILE A 1 193 ? 34.660 1.252 73.969 1.00 29.36 193 ILE B CA 1
ATOM 1500 C C . ILE A 1 193 ? 34.076 -0.144 73.827 1.00 37.77 193 ILE B C 1
ATOM 1501 O O . ILE A 1 193 ? 32.947 -0.427 74.254 1.00 36.21 193 ILE B O 1
ATOM 1506 N N . HIS A 1 194 ? 34.834 -1.015 73.173 1.00 26.84 194 HIS B N 1
ATOM 1507 C CA . HIS A 1 194 ? 34.502 -2.430 73.077 1.00 29.45 194 HIS B CA 1
ATOM 1508 C C . HIS A 1 194 ? 35.725 -3.247 73.452 1.00 35.03 194 HIS B C 1
ATOM 1509 O O . HIS A 1 194 ? 36.739 -3.190 72.750 1.00 43.83 194 HIS B O 1
ATOM 1516 N N . VAL A 1 195 ? 35.628 -4.017 74.533 1.00 33.20 195 VAL B N 1
ATOM 1517 C CA . VAL A 1 195 ? 36.683 -4.969 74.875 1.00 38.64 195 VAL B CA 1
ATOM 1518 C C . VAL A 1 195 ? 36.426 -6.233 74.064 1.00 42.35 195 VAL B C 1
ATOM 1519 O O . VAL A 1 195 ? 35.430 -6.934 74.273 1.00 49.63 195 VAL B O 1
ATOM 1523 N N . GLU A 1 196 ? 37.325 -6.512 73.122 1.00 43.21 196 GLU B N 1
ATOM 1524 C CA . GLU A 1 196 ? 37.170 -7.661 72.239 1.00 41.16 196 GLU B CA 1
ATOM 1525 C C . GLU A 1 196 ? 37.660 -8.951 72.894 1.00 43.78 196 GLU B C 1
ATOM 1526 O O . GLU A 1 196 ? 37.074 -10.019 72.693 1.00 49.00 196 GLU B O 1
ATOM 1532 N N . SER A 1 197 ? 38.713 -8.876 73.698 1.00 37.87 197 SER B N 1
ATOM 1533 C CA . SER A 1 197 ? 39.305 -10.082 74.259 1.00 34.54 197 SER B CA 1
ATOM 1534 C C . SER A 1 197 ? 39.893 -9.756 75.625 1.00 37.84 197 SER B C 1
ATOM 1535 O O . SER A 1 197 ? 40.547 -8.721 75.778 1.00 37.85 197 SER B O 1
ATOM 1538 N N . VAL A 1 198 ? 39.618 -10.606 76.615 1.00 36.55 198 VAL B N 1
ATOM 1539 C CA . VAL A 1 198 ? 40.344 -10.618 77.881 1.00 40.94 198 VAL B CA 1
ATOM 1540 C C . VAL A 1 198 ? 41.192 -11.885 77.886 1.00 44.62 198 VAL B C 1
ATOM 1541 O O . VAL A 1 198 ? 40.678 -12.990 78.101 1.00 47.52 198 VAL B O 1
ATOM 1545 N N . VAL A 1 199 ? 42.492 -11.728 77.647 1.00 38.78 199 VAL B N 1
ATOM 1546 C CA . VAL A 1 199 ? 43.368 -12.848 77.325 1.00 40.01 199 VAL B CA 1
ATOM 1547 C C . VAL A 1 199 ? 43.982 -13.420 78.598 1.00 40.94 199 VAL B C 1
ATOM 1548 O O . VAL A 1 199 ? 44.587 -12.690 79.397 1.00 40.88 199 VAL B O 1
ATOM 1552 N N . ARG A 1 200 ? 43.833 -14.732 78.770 1.00 36.64 200 ARG B N 1
ATOM 1553 C CA 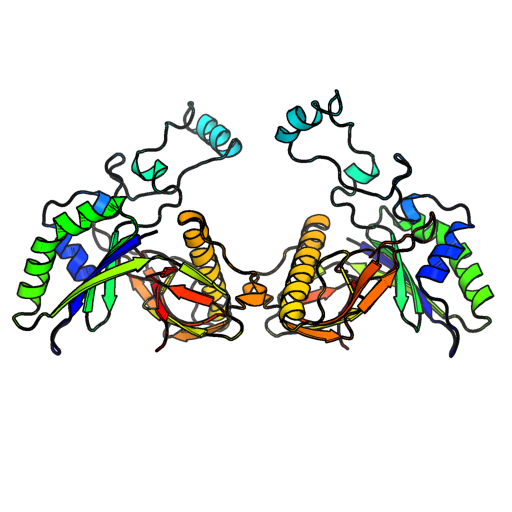. ARG A 1 200 ? 44.381 -15.475 79.901 1.00 35.23 200 ARG B CA 1
ATOM 1554 C C . ARG A 1 200 ? 44.187 -14.774 81.246 1.00 38.03 200 ARG B C 1
ATOM 1555 O O . ARG A 1 200 ? 45.171 -14.445 81.925 1.00 40.12 200 ARG B O 1
ATOM 1563 N N . PRO A 1 201 ? 42.950 -14.540 81.673 1.00 42.75 201 PRO B N 1
ATOM 1564 C CA . PRO A 1 201 ? 42.749 -13.998 83.021 1.00 35.83 201 PRO B CA 1
ATOM 1565 C C . PRO A 1 201 ? 43.361 -14.937 84.049 1.00 42.13 201 PRO B C 1
ATOM 1566 O O . PRO A 1 201 ? 43.154 -16.150 84.004 1.00 44.43 201 PRO B O 1
ATOM 1570 N N . ARG A 1 202 ? 44.158 -14.374 84.954 1.00 36.59 202 ARG B N 1
ATOM 1571 C CA . ARG A 1 202 ? 44.998 -15.186 85.816 1.00 36.27 202 ARG B CA 1
ATOM 1572 C C . ARG A 1 202 ? 45.253 -14.437 87.109 1.00 37.53 202 ARG B C 1
ATOM 1573 O O . ARG A 1 202 ? 44.794 -13.309 87.304 1.00 42.15 202 ARG B O 1
ATOM 1581 N N . GLY A 1 203 ? 45.990 -15.082 88.003 1.00 36.05 203 GLY B N 1
ATOM 1582 C CA . GLY A 1 203 ? 46.332 -14.456 89.257 1.00 37.52 203 GLY B CA 1
ATOM 1583 C C . GLY A 1 203 ? 47.788 -14.055 89.290 1.00 42.22 203 GLY B C 1
ATOM 1584 O O . GLY A 1 203 ? 48.608 -14.601 88.545 1.00 42.74 203 GLY B O 1
ATOM 1585 N N . MET A 1 204 ? 48.117 -13.091 90.143 1.00 37.04 204 MET B N 1
ATOM 1586 C CA . MET A 1 204 ? 49.503 -12.718 90.369 1.00 36.63 204 MET B CA 1
ATOM 1587 C C . MET A 1 204 ? 49.666 -12.391 91.840 1.00 32.38 204 MET B C 1
ATOM 1588 O O . MET A 1 204 ? 48.940 -11.550 92.377 1.00 41.88 204 MET B O 1
ATOM 1593 N N . ARG A 1 205 ? 50.614 -13.063 92.492 1.00 33.70 205 ARG B N 1
ATOM 1594 C CA . ARG A 1 205 ? 50.862 -12.793 93.896 1.00 36.57 205 ARG B CA 1
ATOM 1595 C C . ARG A 1 205 ? 51.371 -11.372 94.069 1.00 39.25 205 ARG B C 1
ATOM 1596 O O . ARG A 1 205 ? 52.300 -10.943 93.377 1.00 43.13 205 ARG B O 1
ATOM 1604 N N . LEU A 1 206 ? 50.776 -10.647 95.003 1.00 38.31 206 LEU B N 1
ATOM 1605 C CA . LEU A 1 206 ? 51.213 -9.286 95.261 1.00 34.19 206 LEU B CA 1
ATOM 1606 C C . LEU A 1 206 ? 52.464 -9.322 96.128 1.00 43.51 206 LEU B C 1
ATOM 1607 O O . LEU A 1 206 ? 52.451 -9.885 97.227 1.00 46.90 206 LEU B O 1
ATOM 1612 N N . VAL A 1 207 ? 53.545 -8.739 95.622 1.00 41.26 207 VAL B N 1
ATOM 1613 C CA . VAL A 1 207 ? 54.803 -8.620 96.348 1.00 42.56 207 VAL B CA 1
ATOM 1614 C C . VAL A 1 207 ? 55.061 -7.138 96.575 1.00 44.88 207 VAL B C 1
ATOM 1615 O O . VAL A 1 207 ? 54.888 -6.328 95.660 1.00 48.03 207 VAL B O 1
ATOM 1619 N N . THR A 1 208 ? 55.442 -6.780 97.790 1.00 51.89 208 THR B N 1
ATOM 1620 C CA . THR A 1 208 ? 55.794 -5.408 98.120 1.00 52.57 208 THR B CA 1
ATOM 1621 C C . THR A 1 208 ? 57.284 -5.324 98.428 1.00 61.46 208 THR B C 1
ATOM 1622 O O . THR A 1 208 ? 58.003 -6.327 98.413 1.00 56.80 208 THR B O 1
ATOM 1626 N N . SER A 1 209 ? 57.746 -4.105 98.716 1.00 66.99 209 SER B N 1
ATOM 1627 C CA . SER A 1 209 ? 59.135 -3.927 99.124 1.00 73.91 209 SER B CA 1
ATOM 1628 C C . SER A 1 209 ? 59.437 -4.674 100.416 1.00 76.91 209 SER B C 1
ATOM 1629 O O . SER A 1 209 ? 60.579 -5.092 100.639 1.00 80.29 209 SER B O 1
ATOM 1632 N N . THR A 1 210 ? 58.432 -4.858 101.271 1.00 78.05 210 THR B N 1
ATOM 1633 C CA . THR A 1 210 ? 58.587 -5.578 102.527 1.00 74.31 210 THR B CA 1
ATOM 1634 C C . THR A 1 210 ? 58.415 -7.086 102.376 1.00 71.49 210 THR B C 1
ATOM 1635 O O . THR A 1 210 ? 58.509 -7.805 103.375 1.00 75.89 210 THR B O 1
ATOM 1639 N N . GLY A 1 211 ? 58.166 -7.581 101.166 1.00 64.48 211 GLY B N 1
ATOM 1640 C CA . GLY A 1 211 ? 58.151 -9.004 100.896 1.00 60.74 211 GLY B CA 1
ATOM 1641 C C . GLY A 1 211 ? 56.868 -9.451 100.231 1.00 52.35 211 GLY B C 1
ATOM 1642 O O . GLY A 1 211 ? 55.969 -8.662 99.948 1.00 61.76 211 GLY B O 1
ATOM 1643 N N . ALA A 1 212 ? 56.800 -10.757 99.974 1.00 52.32 212 ALA B N 1
ATOM 1644 C CA . ALA A 1 212 ? 55.640 -11.347 99.316 1.00 49.63 212 ALA B CA 1
ATOM 1645 C C . ALA A 1 212 ? 54.470 -11.457 100.285 1.00 45.11 212 ALA B C 1
ATOM 1646 O O . ALA A 1 212 ? 54.640 -11.877 101.433 1.00 57.97 212 ALA B O 1
ATOM 1648 N N . THR A 1 213 ? 53.278 -11.091 99.813 1.00 46.62 213 THR B N 1
ATOM 1649 C CA . THR A 1 213 ? 52.059 -11.197 100.599 1.00 39.94 213 THR B CA 1
ATOM 1650 C C . THR A 1 213 ? 51.259 -12.426 100.181 1.00 38.84 213 THR B C 1
ATOM 1651 O O . THR A 1 213 ? 51.622 -13.164 99.261 1.00 47.06 213 THR B O 1
ATOM 1655 N N . GLU A 1 214 ? 50.140 -12.634 100.874 1.00 44.14 214 GLU B N 1
ATOM 1656 C CA . GLU A 1 214 ? 49.187 -13.679 100.537 1.00 39.89 214 GLU B CA 1
ATOM 1657 C C . GLU A 1 214 ? 48.069 -13.200 99.620 1.00 47.59 214 GLU B C 1
ATOM 1658 O O . GLU A 1 214 ? 47.230 -14.015 99.215 1.00 48.76 214 GLU B O 1
ATOM 1664 N N . GLN A 1 215 ? 48.015 -11.910 99.294 1.00 45.46 215 GLN B N 1
ATOM 1665 C CA . GLN A 1 215 ? 47.032 -11.455 98.322 1.00 37.62 215 GLN B CA 1
ATOM 1666 C C . GLN A 1 215 ? 47.509 -11.786 96.916 1.00 38.88 215 GLN B C 1
ATOM 1667 O O . GLN A 1 215 ? 48.690 -11.633 96.591 1.00 47.17 215 GLN B O 1
ATOM 1673 N N . PHE A 1 216 ? 46.588 -12.287 96.101 1.00 43.67 216 PHE B N 1
ATOM 1674 C CA . PHE A 1 216 ? 46.736 -12.341 94.658 1.00 39.75 216 PHE B CA 1
ATOM 1675 C C . PHE A 1 216 ? 45.864 -11.255 94.041 1.00 41.37 216 PHE B C 1
ATOM 1676 O O . PHE A 1 216 ? 44.810 -10.905 94.577 1.00 45.71 216 PHE B O 1
ATOM 1684 N N . VAL A 1 217 ? 46.327 -10.701 92.924 1.00 41.48 217 VAL B N 1
ATOM 1685 C CA . VAL A 1 217 ? 45.543 -9.746 92.154 1.00 37.91 217 VAL B CA 1
ATOM 1686 C C . VAL A 1 217 ? 45.211 -10.387 90.824 1.00 34.37 217 VAL B C 1
ATOM 1687 O O . VAL A 1 217 ? 45.854 -11.347 90.391 1.00 36.44 217 VAL B O 1
ATOM 1691 N N . GLY A 1 218 ? 44.186 -9.841 90.171 1.00 29.76 218 GLY B N 1
ATOM 1692 C CA . GLY A 1 218 ? 43.833 -10.294 88.849 1.00 34.05 218 GLY B CA 1
ATOM 1693 C C . GLY A 1 218 ? 44.760 -9.666 87.823 1.00 35.14 218 GLY B C 1
ATOM 1694 O O . GLY A 1 218 ? 45.142 -8.503 87.924 1.00 32.67 218 GLY B O 1
ATOM 1695 N N . LEU A 1 219 ? 45.114 -10.453 86.824 1.00 28.84 219 LEU B N 1
ATOM 1696 C CA . LEU A 1 219 ? 46.056 -10.028 85.803 1.00 33.99 219 LEU B CA 1
ATOM 1697 C C . LEU A 1 219 ? 45.526 -10.525 84.474 1.00 34.99 219 LEU B C 1
ATOM 1698 O O . LEU A 1 219 ? 45.140 -11.692 84.367 1.00 42.05 219 LEU B O 1
ATOM 1703 N N . ALA A 1 220 ? 45.494 -9.658 83.464 1.00 28.92 220 ALA B N 1
ATOM 1704 C CA . ALA A 1 220 ? 45.096 -10.122 82.142 1.00 31.68 220 ALA B CA 1
ATOM 1705 C C . ALA A 1 220 ? 45.701 -9.229 81.073 1.00 33.44 220 ALA B C 1
ATOM 1706 O O . ALA A 1 220 ? 46.102 -8.094 81.337 1.00 35.75 220 ALA B O 1
ATOM 1708 N N . ASP A 1 221 ? 45.731 -9.750 79.850 1.00 28.64 221 ASP B N 1
ATOM 1709 C CA . ASP A 1 221 ? 46.031 -8.951 78.677 1.00 31.43 221 ASP B CA 1
ATOM 1710 C C . ASP A 1 221 ? 44.730 -8.651 77.955 1.00 35.88 221 ASP B C 1
ATOM 1711 O O . ASP A 1 221 ? 43.780 -9.433 78.021 1.00 39.47 221 ASP B O 1
ATOM 1716 N N . VAL A 1 222 ? 44.671 -7.493 77.307 1.00 32.32 222 VAL B N 1
ATOM 1717 C CA . VAL A 1 222 ? 43.404 -6.979 76.790 1.00 28.84 222 VAL B CA 1
ATOM 1718 C C . VAL A 1 222 ? 43.579 -6.524 75.353 1.00 37.74 222 VAL B C 1
ATOM 1719 O O . VAL A 1 222 ? 44.603 -5.937 74.994 1.00 34.47 222 VAL B O 1
ATOM 1723 N N . GLU A 1 223 ? 42.572 -6.789 74.531 1.00 28.42 223 GLU B N 1
ATOM 1724 C CA . GLU A 1 223 ? 42.420 -6.136 73.239 1.00 30.76 223 GLU B CA 1
ATOM 1725 C C . GLU A 1 223 ? 41.103 -5.379 73.261 1.00 34.55 223 GLU B C 1
ATOM 1726 O O . GLU A 1 223 ? 40.069 -5.949 73.621 1.00 38.75 223 GLU B O 1
ATOM 1732 N N . PHE A 1 224 ? 41.138 -4.099 72.896 1.00 32.76 224 PHE B N 1
ATOM 1733 C CA . PHE A 1 224 ? 39.922 -3.298 72.880 1.00 33.65 224 PHE B CA 1
ATOM 1734 C C . PHE A 1 224 ? 39.949 -2.312 71.722 1.00 36.95 224 PHE B C 1
ATOM 1735 O O . PHE A 1 224 ? 40.997 -2.014 71.142 1.00 35.23 224 PHE B O 1
ATOM 1743 N N . TYR A 1 225 ? 38.759 -1.828 71.373 1.00 31.24 225 TYR B N 1
ATOM 1744 C CA . TYR A 1 225 ? 38.575 -0.820 70.343 1.00 31.60 225 TYR B CA 1
ATOM 1745 C C . TYR A 1 225 ? 37.920 0.404 70.958 1.00 31.20 225 TYR B C 1
ATOM 1746 O O . TYR A 1 225 ? 37.039 0.283 71.816 1.00 41.47 225 TYR B O 1
ATOM 1755 N N . ALA A 1 226 ? 38.334 1.580 70.506 1.00 34.37 226 ALA B N 1
ATOM 1756 C CA . ALA A 1 226 ? 37.662 2.799 70.921 1.00 32.73 226 ALA B CA 1
ATOM 1757 C C . ALA A 1 226 ? 37.877 3.852 69.846 1.00 41.52 226 ALA B C 1
ATOM 1758 O O . ALA A 1 226 ? 38.850 3.788 69.089 1.00 39.00 226 ALA B O 1
ATOM 1760 N N . CYS A 1 227 ? 36.938 4.799 69.755 1.00 32.42 227 CYS B N 1
ATOM 1761 C CA . CYS A 1 227 ? 37.025 5.885 68.773 1.00 35.11 227 CYS B CA 1
ATOM 1762 C C . CYS A 1 227 ? 37.800 7.054 69.385 1.00 39.84 227 CYS B C 1
ATOM 1763 O O . CYS A 1 227 ? 37.301 8.164 69.590 1.00 37.78 227 CYS B O 1
ATOM 1766 N N . LEU A 1 228 ? 39.070 6.768 69.661 1.00 41.47 228 LEU B N 1
ATOM 1767 C CA . LEU A 1 228 ? 39.963 7.635 70.411 1.00 39.53 228 LEU B CA 1
ATOM 1768 C C . LEU A 1 228 ? 41.370 7.478 69.858 1.00 29.82 228 LEU B C 1
ATOM 1769 O O . LEU A 1 228 ? 41.801 6.363 69.566 1.00 41.23 228 LEU B O 1
ATOM 1774 N N . ASP A 1 229 ? 42.076 8.587 69.735 1.00 33.56 229 ASP B N 1
ATOM 1775 C CA . ASP A 1 229 ? 43.499 8.575 69.392 1.00 35.82 229 ASP B CA 1
ATOM 1776 C C . ASP A 1 229 ? 44.252 9.019 70.645 1.00 42.27 229 ASP B C 1
ATOM 1777 O O . ASP A 1 229 ? 44.243 10.200 71.000 1.00 40.55 229 ASP B O 1
ATOM 1782 N N . LEU A 1 230 ? 44.884 8.064 71.326 1.00 37.14 230 LEU B N 1
ATOM 1783 C CA . LEU A 1 230 ? 45.620 8.334 72.555 1.00 31.20 230 LEU B CA 1
ATOM 1784 C C . LEU A 1 230 ? 47.092 8.527 72.203 1.00 30.28 230 LEU B C 1
ATOM 1785 O O . LEU A 1 230 ? 47.712 7.615 71.648 1.00 34.99 230 LEU B O 1
ATOM 1790 N N . LYS A 1 231 ? 47.631 9.715 72.479 1.00 31.59 231 LYS B N 1
ATOM 1791 C CA . LYS A 1 231 ? 49.049 9.997 72.257 1.00 28.63 231 LYS B CA 1
ATOM 1792 C C . LYS A 1 231 ? 49.761 10.133 73.594 1.00 28.58 231 LYS B C 1
ATOM 1793 O O . LYS A 1 231 ? 49.222 10.685 74.557 1.00 26.73 231 LYS B O 1
ATOM 1799 N N . GLY A 1 232 ? 50.998 9.652 73.643 1.00 25.93 232 GLY B N 1
ATOM 1800 C CA . GLY A 1 232 ? 51.658 9.521 74.917 1.00 26.36 232 GLY B CA 1
ATOM 1801 C C . GLY A 1 232 ? 51.377 8.148 75.490 1.00 26.99 232 GLY B C 1
ATOM 1802 O O . GLY A 1 232 ? 50.846 7.259 74.820 1.00 30.68 232 GLY B O 1
ATOM 1803 N N . TYR A 1 233 ? 51.714 7.977 76.762 1.00 25.24 233 TYR B N 1
ATOM 1804 C CA . TYR A 1 233 ? 51.560 6.697 77.437 1.00 24.52 233 TYR B CA 1
ATOM 1805 C C . TYR A 1 233 ? 50.424 6.794 78.451 1.00 25.63 233 TYR B C 1
ATOM 1806 O O . TYR A 1 233 ? 50.518 7.559 79.416 1.00 25.21 233 TYR B O 1
ATOM 1815 N N . TRP A 1 234 ? 49.369 6.020 78.214 1.00 24.63 234 TRP B N 1
ATOM 1816 C CA . TRP A 1 234 ? 48.184 5.954 79.067 1.00 24.21 234 TRP B CA 1
ATOM 1817 C C . TRP A 1 234 ? 48.114 4.594 79.748 1.00 24.21 234 TRP B C 1
ATOM 1818 O O . TRP A 1 234 ? 48.591 3.594 79.207 1.00 24.29 234 TRP B O 1
ATOM 1829 N N . PHE A 1 235 ? 47.471 4.547 80.929 1.00 24.47 235 PHE B N 1
ATOM 1830 C CA . PHE A 1 235 ? 47.448 3.337 81.739 1.00 24.24 235 PHE B CA 1
ATOM 1831 C C . PHE A 1 235 ? 46.040 3.070 82.248 1.00 25.18 235 PHE B C 1
ATOM 1832 O O . PHE A 1 235 ? 45.207 3.970 82.294 1.00 29.96 235 PHE B O 1
ATOM 1840 N N . ALA A 1 236 ? 45.799 1.816 82.628 1.00 24.76 236 ALA B N 1
ATOM 1841 C CA . ALA A 1 236 ? 44.544 1.448 83.287 1.00 23.98 236 ALA B CA 1
ATOM 1842 C C . ALA A 1 236 ? 44.841 0.429 84.382 1.00 28.72 236 ALA B C 1
ATOM 1843 O O . ALA A 1 236 ? 45.921 -0.174 84.428 1.00 24.91 236 ALA B O 1
ATOM 1845 N N . GLY A 1 237 ? 43.873 0.250 85.296 1.00 26.55 237 GLY B N 1
ATOM 1846 C CA . GLY A 1 237 ? 44.091 -0.692 86.387 1.00 27.07 237 GLY B CA 1
ATOM 1847 C C . GLY A 1 237 ? 44.963 -0.150 87.514 1.00 24.52 237 GLY B C 1
ATOM 1848 O O . GLY A 1 237 ? 45.201 1.060 87.652 1.00 29.11 237 GLY B O 1
ATOM 1849 N N . ASN A 1 238 ? 45.443 -1.087 88.333 1.00 23.72 238 ASN B N 1
ATOM 1850 C CA . ASN A 1 238 ? 46.208 -0.822 89.542 1.00 24.38 238 ASN B CA 1
ATOM 1851 C C . ASN A 1 238 ? 47.690 -1.103 89.302 1.00 24.94 238 ASN B C 1
ATOM 1852 O O . ASN A 1 238 ? 48.066 -1.723 88.305 1.00 26.60 238 ASN B O 1
ATOM 1857 N N . LEU A 1 239 ? 48.530 -0.645 90.242 1.00 29.16 239 LEU B N 1
ATOM 1858 C CA . LEU A 1 239 ? 49.968 -0.958 90.259 1.00 27.12 239 LEU B CA 1
ATOM 1859 C C . LEU A 1 239 ? 50.713 -0.415 89.035 1.00 26.75 239 LEU B C 1
ATOM 1860 O O . LEU A 1 239 ? 51.728 -0.991 88.610 1.00 27.01 239 LEU B O 1
ATOM 1865 N N . THR A 1 240 ? 50.256 0.709 88.475 1.00 26.07 240 THR B N 1
ATOM 1866 C CA . THR A 1 240 ? 50.858 1.192 87.232 1.00 26.42 240 THR B CA 1
ATOM 1867 C C . THR A 1 240 ? 52.261 1.767 87.434 1.00 28.50 240 THR B C 1
ATOM 1868 O O . THR A 1 240 ? 53.012 1.867 86.459 1.00 28.99 240 THR B O 1
ATOM 1872 N N . SER A 1 241 ? 52.651 2.124 88.660 1.00 27.58 241 SER B N 1
ATOM 1873 C CA . SER A 1 241 ? 54.046 2.528 88.846 1.00 26.90 241 SER B CA 1
ATOM 1874 C C . SER A 1 241 ? 55.002 1.378 88.550 1.00 30.80 241 SER B C 1
ATOM 1875 O O . SER A 1 241 ? 56.195 1.617 88.326 1.00 25.77 241 SER B O 1
ATOM 1878 N N . ARG A 1 242 ? 54.516 0.140 88.558 1.00 26.48 242 ARG B N 1
ATOM 1879 C CA . ARG A 1 242 ? 55.318 -1.016 88.172 1.00 28.29 242 ARG B CA 1
ATOM 1880 C C . ARG A 1 242 ? 55.150 -1.386 86.709 1.00 27.63 242 ARG B C 1
ATOM 1881 O O . ARG A 1 242 ? 55.636 -2.444 86.296 1.00 30.10 242 ARG B O 1
ATOM 1889 N N . GLY A 1 243 ? 54.460 -0.559 85.933 1.00 28.35 243 GLY B N 1
ATOM 1890 C CA . GLY A 1 243 ? 54.331 -0.734 84.504 1.00 29.58 243 GLY B CA 1
ATOM 1891 C C . GLY A 1 243 ? 53.105 -1.500 84.068 1.00 28.84 243 GLY B C 1
ATOM 1892 O O . GLY A 1 243 ? 52.872 -1.629 82.857 1.00 28.37 243 GLY B O 1
ATOM 1893 N N . TYR A 1 244 ? 52.329 -2.018 85.012 1.00 27.08 244 TYR B N 1
ATOM 1894 C CA . TYR A 1 244 ? 51.113 -2.737 84.656 1.00 26.52 244 TYR B CA 1
ATOM 1895 C C . TYR A 1 244 ? 50.087 -1.817 84.001 1.00 27.89 244 TYR B C 1
ATOM 1896 O O . TYR A 1 244 ? 50.049 -0.601 84.233 1.00 26.69 244 TYR B O 1
ATOM 1905 N N . GLY A 1 245 ? 49.253 -2.421 83.161 1.00 25.66 245 GLY B N 1
ATOM 1906 C CA . GLY A 1 245 ? 48.127 -1.725 82.588 1.00 27.36 245 GLY B CA 1
ATOM 1907 C C . GLY A 1 245 ? 48.454 -0.735 81.508 1.00 25.60 245 GLY B C 1
ATOM 1908 O O . GLY A 1 245 ? 47.660 0.162 81.265 1.00 23.34 245 GLY B O 1
ATOM 1909 N N . ARG A 1 246 ? 49.599 -0.880 80.826 1.00 24.35 246 ARG B N 1
ATOM 1910 C CA . ARG A 1 246 ? 49.969 0.074 79.787 1.00 23.99 246 ARG B CA 1
ATOM 1911 C C . ARG A 1 246 ? 49.145 -0.145 78.528 1.00 23.96 246 ARG B C 1
ATOM 1912 O O . ARG A 1 246 ? 49.038 -1.273 78.026 1.00 24.05 246 ARG B O 1
ATOM 1920 N N . ILE A 1 247 ? 48.591 0.946 78.002 1.00 24.90 247 ILE B N 1
ATOM 1921 C CA . ILE A 1 247 ? 47.773 0.928 76.798 1.00 24.58 247 ILE B CA 1
ATOM 1922 C C . ILE A 1 247 ? 48.678 1.111 75.585 1.00 26.37 247 ILE B C 1
ATOM 1923 O O . ILE A 1 247 ? 49.561 1.981 75.577 1.00 25.22 247 ILE B O 1
ATOM 1928 N N . ILE A 1 248 ? 48.457 0.284 74.565 1.00 24.28 248 ILE B N 1
ATOM 1929 C CA . ILE A 1 248 ? 49.359 0.172 73.417 1.00 25.96 248 ILE B CA 1
ATOM 1930 C C . ILE A 1 248 ? 48.517 0.230 72.158 1.00 28.83 248 ILE B C 1
ATOM 1931 O O . ILE A 1 248 ? 47.656 -0.633 71.951 1.00 32.92 248 ILE B O 1
ATOM 1936 N N . ALA A 1 249 ? 48.774 1.224 71.313 1.00 30.10 249 ALA B N 1
ATOM 1937 C CA . ALA A 1 249 ? 48.071 1.289 70.039 1.00 35.41 249 ALA B CA 1
ATOM 1938 C C . ALA A 1 249 ? 48.606 0.207 69.107 1.00 44.46 249 ALA B C 1
ATOM 1939 O O . ALA A 1 249 ? 49.822 0.021 68.992 1.00 38.17 249 ALA B O 1
ATOM 1941 N N . ASP A 1 250 ? 47.700 -0.538 68.478 1.00 41.81 250 ASP B N 1
ATOM 1942 C CA . ASP A 1 250 ? 48.097 -1.472 67.430 1.00 42.23 250 ASP B CA 1
ATOM 1943 C C . ASP A 1 250 ? 48.659 -0.695 66.243 1.00 44.27 250 ASP B C 1
ATOM 1944 O O . ASP A 1 250 ? 48.155 0.372 65.889 1.00 47.51 250 ASP B O 1
ATOM 1949 N N . HIS A 1 251 ? 49.711 -1.223 65.627 1.00 50.26 251 HIS B N 1
ATOM 1950 C CA . HIS A 1 251 ? 50.299 -0.514 64.488 1.00 58.53 251 HIS B CA 1
ATOM 1951 C C . HIS A 1 251 ? 50.082 -1.234 63.161 1.00 62.39 251 HIS B C 1
ATOM 1952 O O . HIS A 1 251 ? 50.414 -2.410 63.014 1.00 64.97 251 HIS B O 1
ATOM 1959 N N . GLY B 1 2 ? 7.309 4.950 91.138 1.00 56.76 2 GLY A N 1
ATOM 1960 C CA . GLY B 1 2 ? 7.034 5.121 89.728 1.00 59.27 2 GLY A CA 1
ATOM 1961 C C . GLY B 1 2 ? 5.993 4.145 89.218 1.00 52.48 2 GLY A C 1
ATOM 1962 O O . GLY B 1 2 ? 6.323 3.211 88.485 1.00 44.47 2 GLY A O 1
ATOM 1963 N N . GLN B 1 3 ? 4.741 4.333 89.639 1.00 44.54 3 GLN A N 1
ATOM 1964 C CA . GLN B 1 3 ? 3.606 3.689 88.989 1.00 42.23 3 GLN A CA 1
ATOM 1965 C C . GLN B 1 3 ? 3.090 4.603 87.881 1.00 42.64 3 GLN A C 1
ATOM 1966 O O . GLN B 1 3 ? 2.903 5.807 88.094 1.00 44.24 3 GLN A O 1
ATOM 1972 N N . GLN B 1 4 ? 2.862 4.035 86.700 1.00 32.70 4 GLN A N 1
ATOM 1973 C CA . GLN B 1 4 ? 2.319 4.786 85.582 1.00 28.54 4 GLN A CA 1
ATOM 1974 C C . GLN B 1 4 ? 0.927 4.294 85.244 1.00 27.79 4 GLN A C 1
ATOM 1975 O O . GLN B 1 4 ? 0.647 3.091 85.303 1.00 34.23 4 GLN A O 1
ATOM 1981 N N . HIS B 1 5 ? 0.062 5.229 84.890 1.00 27.82 5 HIS A N 1
ATOM 1982 C CA . HIS B 1 5 ? -1.268 4.910 84.407 1.00 27.22 5 HIS A CA 1
ATOM 1983 C C . HIS B 1 5 ? -1.443 5.538 83.041 1.00 27.76 5 HIS A C 1
ATOM 1984 O O . HIS B 1 5 ? -1.152 6.724 82.869 1.00 30.36 5 HIS A O 1
ATOM 1991 N N . LEU B 1 6 ? -1.906 4.743 82.070 1.00 24.62 6 LEU A N 1
ATOM 1992 C CA . LEU B 1 6 ? -2.109 5.217 80.711 1.00 24.49 6 LEU A CA 1
ATOM 1993 C C . LEU B 1 6 ? -3.560 4.991 80.312 1.00 24.18 6 LEU A C 1
ATOM 1994 O O . LEU B 1 6 ? -3.996 3.840 80.181 1.00 29.11 6 LEU A O 1
ATOM 1999 N N . LEU B 1 7 ? -4.275 6.083 80.077 1.00 26.71 7 LEU A N 1
ATOM 2000 C CA . LEU B 1 7 ? -5.596 6.035 79.456 1.00 25.63 7 LEU A CA 1
ATOM 2001 C C . LEU B 1 7 ? -5.399 6.132 77.953 1.00 23.63 7 LEU A C 1
ATOM 2002 O O . LEU B 1 7 ? -4.880 7.138 77.454 1.00 25.00 7 LEU A O 1
ATOM 2007 N N . ARG B 1 8 ? -5.775 5.077 77.240 1.00 25.09 8 ARG A N 1
ATOM 2008 C CA . ARG B 1 8 ? -5.372 4.866 75.857 1.00 25.95 8 ARG A CA 1
ATOM 2009 C C . ARG B 1 8 ? -6.599 4.739 74.960 1.00 25.02 8 ARG A C 1
ATOM 2010 O O . ARG B 1 8 ? -7.441 3.870 75.194 1.00 31.05 8 ARG A O 1
ATOM 2018 N N . PHE B 1 9 ? -6.711 5.600 73.950 1.00 24.12 9 PHE A N 1
ATOM 2019 C CA . PHE B 1 9 ? -7.819 5.528 72.995 1.00 25.31 9 PHE A CA 1
ATOM 2020 C C . PHE B 1 9 ? -7.312 5.048 71.640 1.00 34.23 9 PHE A C 1
ATOM 2021 O O . PHE B 1 9 ? -6.491 5.720 71.007 1.00 29.39 9 PHE A O 1
ATOM 2029 N N . ALA B 1 10 ? -7.847 3.920 71.182 1.00 25.79 10 ALA A N 1
ATOM 2030 C CA . ALA B 1 10 ? -7.596 3.414 69.837 1.00 28.81 10 ALA A CA 1
ATOM 2031 C C . ALA B 1 10 ? -8.499 4.126 68.834 1.00 38.47 10 ALA A C 1
ATOM 2032 O O . ALA B 1 10 ? -9.727 4.086 68.963 1.00 36.02 10 ALA A O 1
ATOM 2034 N N . LEU B 1 11 ? -7.895 4.783 67.826 1.00 27.45 11 LEU A N 1
ATOM 2035 C CA . LEU B 1 11 ? -8.728 5.578 66.939 1.00 31.30 11 LEU A CA 1
ATOM 2036 C C . LEU B 1 11 ? -9.328 4.689 65.840 1.00 32.64 11 LEU A C 1
ATOM 2037 O O . LEU B 1 11 ? -8.717 3.694 65.443 1.00 39.38 11 LEU A O 1
ATOM 2042 N N . PRO B 1 12 ? -10.537 4.995 65.368 1.00 39.12 12 PRO A N 1
ATOM 2043 C CA . PRO B 1 12 ? -11.121 4.179 64.291 1.00 39.87 12 PRO A CA 1
ATOM 2044 C C . PRO B 1 12 ? -10.341 4.366 63.001 1.00 45.12 12 PRO A C 1
ATOM 2045 O O . PRO B 1 12 ? -9.731 5.413 62.771 1.00 37.46 12 PRO A O 1
ATOM 2049 N N . ALA B 1 13 ? -10.380 3.336 62.152 1.00 49.74 13 ALA A N 1
ATOM 2050 C CA . ALA B 1 13 ? -9.651 3.349 60.886 1.00 49.45 13 ALA A CA 1
ATOM 2051 C C . ALA B 1 13 ? -9.863 4.655 60.129 1.00 45.41 13 ALA A C 1
ATOM 2052 O O . ALA B 1 13 ? -10.997 5.092 59.920 1.00 52.62 13 ALA A O 1
ATOM 2054 N N . GLY B 1 14 ? -8.758 5.288 59.741 1.00 50.59 14 GLY A N 1
ATOM 2055 C CA . GLY B 1 14 ? -8.803 6.488 58.925 1.00 54.67 14 GLY A CA 1
ATOM 2056 C C . GLY B 1 14 ? -9.126 7.783 59.642 1.00 60.51 14 GLY A C 1
ATOM 2057 O O . GLY B 1 14 ? -9.364 8.795 58.971 1.00 58.93 14 GLY A O 1
ATOM 2058 N N . LYS B 1 15 ? -9.144 7.796 60.972 1.00 58.17 15 LYS A N 1
ATOM 2059 C CA . LYS B 1 15 ? -9.434 9.002 61.739 1.00 57.24 15 LYS A CA 1
ATOM 2060 C C . LYS B 1 15 ? -8.162 9.522 62.391 1.00 53.83 15 LYS A C 1
ATOM 2061 O O . LYS B 1 15 ? -7.404 8.757 62.994 1.00 52.06 15 LYS A O 1
ATOM 2067 N N . LYS B 1 16 ? -7.935 10.824 62.279 1.00 53.33 16 LYS A N 1
ATOM 2068 C CA . LYS B 1 16 ? -6.756 11.446 62.857 1.00 58.50 16 LYS A CA 1
ATOM 2069 C C . LYS B 1 16 ? -7.151 12.368 63.998 1.00 44.10 16 LYS A C 1
ATOM 2070 O O . LYS B 1 16 ? -8.086 13.165 63.882 1.00 54.05 16 LYS A O 1
ATOM 2076 N N . LEU B 1 17 ? -6.440 12.220 65.106 1.00 46.60 17 LEU A N 1
ATOM 2077 C CA . LEU B 1 17 ? -6.509 13.153 66.222 1.00 45.61 17 LEU A CA 1
ATOM 2078 C C . LEU B 1 17 ? -5.131 13.083 66.863 1.00 36.97 17 LEU A C 1
ATOM 2079 O O . LEU B 1 17 ? -4.851 12.144 67.601 1.00 38.49 17 LEU A O 1
ATOM 2084 N N . TRP B 1 18 ? -4.269 14.046 66.555 1.00 32.07 18 TRP A N 1
ATOM 2085 C CA . TRP B 1 18 ? -2.928 14.013 67.101 1.00 33.41 18 TRP A CA 1
ATOM 2086 C C . TRP B 1 18 ? -2.948 14.284 68.602 1.00 38.12 18 TRP A C 1
ATOM 2087 O O . TRP B 1 18 ? -3.853 14.946 69.109 1.00 32.95 18 TRP A O 1
ATOM 2098 N N . PRO B 1 19 ? -1.942 13.795 69.331 1.00 34.65 19 PRO A N 1
ATOM 2099 C CA . PRO B 1 19 ? -1.820 14.164 70.752 1.00 36.06 19 PRO A CA 1
ATOM 2100 C C . PRO B 1 19 ? -1.935 15.655 71.017 1.00 36.42 19 PRO A C 1
ATOM 2101 O O . PRO B 1 19 ? -2.659 16.052 71.935 1.00 34.33 19 PRO A O 1
ATOM 2105 N N . ASN B 1 20 ? -1.275 16.503 70.229 1.00 32.65 20 ASN A N 1
ATOM 2106 C CA . ASN B 1 20 ? -1.415 17.937 70.452 1.00 35.65 20 ASN A CA 1
ATOM 2107 C C . ASN B 1 20 ? -2.832 18.432 70.185 1.00 30.66 20 ASN A C 1
ATOM 2108 O O . ASN B 1 20 ? -3.244 19.435 70.779 1.00 30.85 20 ASN A O 1
ATOM 2113 N N . ASP B 1 21 ? -3.571 17.771 69.285 1.00 30.69 21 ASP A N 1
ATOM 2114 C CA . ASP B 1 21 ? -4.974 18.117 69.070 1.00 34.33 21 ASP A CA 1
ATOM 2115 C C . ASP B 1 21 ? -5.779 17.837 70.327 1.00 27.66 21 ASP A C 1
ATOM 2116 O O . ASP B 1 21 ? -6.638 18.633 70.720 1.00 29.99 21 ASP A O 1
ATOM 2121 N N . LEU B 1 22 ? -5.563 16.664 70.924 1.00 26.90 22 LEU A N 1
ATOM 2122 C CA . LEU B 1 22 ? -6.264 16.338 72.163 1.00 27.10 22 LEU A CA 1
ATOM 2123 C C . LEU B 1 22 ? -5.863 17.301 73.272 1.00 29.67 22 LEU A C 1
ATOM 2124 O O . LEU B 1 22 ? -6.706 17.762 74.047 1.00 27.99 22 LEU A O 1
ATOM 2129 N N . ARG B 1 23 ? -4.568 17.620 73.353 1.00 26.33 23 ARG A N 1
ATOM 2130 C CA . ARG B 1 23 ? -4.094 18.576 74.347 1.00 28.29 23 ARG A CA 1
ATOM 2131 C C . ARG B 1 23 ? -4.785 19.924 74.187 1.00 30.63 23 ARG A C 1
ATOM 2132 O O . ARG B 1 23 ? -5.248 20.523 75.165 1.00 31.50 23 ARG A O 1
ATOM 2140 N N . GLU B 1 24 ? -4.825 20.438 72.954 1.00 29.00 24 GLU A N 1
ATOM 2141 C CA . GLU B 1 24 ? -5.446 21.736 72.707 1.00 29.35 24 GLU A CA 1
ATOM 2142 C C . GLU B 1 24 ? -6.928 21.725 73.071 1.00 34.36 24 GLU A C 1
ATOM 2143 O O . GLU B 1 24 ? -7.432 22.674 73.678 1.00 30.45 24 GLU A O 1
ATOM 2149 N N . ALA B 1 25 ? -7.644 20.666 72.690 1.00 29.95 25 ALA A N 1
ATOM 2150 C CA . ALA B 1 25 ? -9.061 20.567 73.025 1.00 30.21 25 ALA A CA 1
ATOM 2151 C C . ALA B 1 25 ? -9.283 20.451 74.532 1.00 32.16 25 ALA A C 1
ATOM 2152 O O . ALA B 1 25 ? -10.266 20.986 75.060 1.00 33.08 25 ALA A O 1
ATOM 2154 N N . LEU B 1 26 ? -8.389 19.751 75.244 1.00 26.64 26 LEU A N 1
ATOM 2155 C CA . LEU B 1 26 ? -8.569 19.606 76.692 1.00 28.85 26 LEU A CA 1
ATOM 2156 C C . LEU B 1 26 ? -8.433 20.943 77.409 1.00 36.37 26 LEU A C 1
ATOM 2157 O O . LEU B 1 26 ? -8.987 21.128 78.505 1.00 27.30 26 LEU A O 1
ATOM 2162 N N . ALA B 1 27 ? -7.719 21.892 76.804 1.00 35.33 27 ALA A N 1
ATOM 2163 C CA . ALA B 1 27 ? -7.498 23.183 77.437 1.00 41.48 27 ALA A CA 1
ATOM 2164 C C . ALA B 1 27 ? -8.775 24.003 77.554 1.00 46.46 27 ALA A C 1
ATOM 2165 O O . ALA B 1 27 ? -8.799 24.974 78.315 1.00 44.92 27 ALA A O 1
ATOM 2167 N N . LYS B 1 28 ? -9.841 23.618 76.856 1.00 38.52 28 LYS A N 1
ATOM 2168 C CA . LYS B 1 28 ? -11.123 24.297 76.952 1.00 45.91 28 LYS A CA 1
ATOM 2169 C C . LYS B 1 28 ? -12.037 23.704 78.021 1.00 47.68 28 LYS A C 1
ATOM 2170 O O . LYS B 1 28 ? -13.206 24.091 78.096 1.00 51.74 28 LYS A O 1
ATOM 2176 N N . HIS B 1 29 ? -11.539 22.790 78.857 1.00 41.96 29 HIS A N 1
ATOM 2177 C CA . HIS B 1 29 ? -12.392 22.025 79.761 1.00 37.02 29 HIS A CA 1
ATOM 2178 C C . HIS B 1 29 ? -12.162 22.321 81.240 1.00 43.12 29 HIS A C 1
ATOM 2179 O O . HIS B 1 29 ? -12.584 21.527 82.088 1.00 46.27 29 HIS A O 1
ATOM 2186 N N . ASP B 1 30 ? -11.497 23.422 81.573 1.00 46.27 30 ASP A N 1
ATOM 2187 C CA . ASP B 1 30 ? -11.359 23.843 82.969 1.00 42.09 30 ASP A CA 1
ATOM 2188 C C . ASP B 1 30 ? -10.666 22.768 83.817 1.00 43.11 30 ASP A C 1
ATOM 2189 O O . ASP B 1 30 ? -11.174 22.332 84.851 1.00 48.63 30 ASP A O 1
ATOM 2194 N N . LEU B 1 31 ? -9.504 22.327 83.364 1.00 40.66 31 LEU A N 1
ATOM 2195 C CA . LEU B 1 31 ? -8.709 21.370 84.120 1.00 35.89 31 LEU A CA 1
ATOM 2196 C C . LEU B 1 31 ? -7.605 22.091 84.880 1.00 33.24 31 LEU A C 1
ATOM 2197 O O . LEU B 1 31 ? -7.259 23.229 84.552 1.00 40.07 31 LEU A O 1
ATOM 2202 N N . PRO B 1 32 ? -7.021 21.462 85.904 1.00 36.09 32 PRO A N 1
ATOM 2203 C CA . PRO B 1 32 ? -6.003 22.155 86.694 1.00 32.00 32 PRO A CA 1
ATOM 2204 C C . PRO B 1 32 ? -4.756 22.423 85.859 1.00 38.42 32 PRO A C 1
ATOM 2205 O O . PRO B 1 32 ? -4.381 21.604 85.005 1.00 31.50 32 PRO A O 1
ATOM 2209 N N . PRO B 1 33 ? -4.081 23.546 86.098 1.00 35.75 33 PRO A N 1
ATOM 2210 C CA . PRO B 1 33 ? -2.887 23.860 85.295 1.00 30.77 33 PRO A CA 1
ATOM 2211 C C . PRO B 1 33 ? -1.828 22.777 85.310 1.00 28.26 33 PRO A C 1
ATOM 2212 O O . PRO B 1 33 ? -1.121 22.616 84.310 1.00 29.18 33 PRO A O 1
ATOM 2216 N N . LEU B 1 34 ? -1.680 22.040 86.419 1.00 31.77 34 LEU A N 1
ATOM 2217 C CA . LEU B 1 34 ? -0.637 21.016 86.474 1.00 31.15 34 LEU A CA 1
ATOM 2218 C C . LEU B 1 34 ? -0.910 19.878 85.497 1.00 25.30 34 LEU A C 1
ATOM 2219 O O . LEU B 1 34 ? 0.025 19.157 85.120 1.00 29.69 34 LEU A O 1
ATOM 2224 N N . PHE B 1 35 ? -2.163 19.704 85.087 1.00 27.59 35 PHE A N 1
ATOM 2225 C CA . PHE B 1 35 ? -2.443 18.723 84.044 1.00 30.37 35 PHE A CA 1
ATOM 2226 C C . PHE B 1 35 ? -1.652 19.044 82.785 1.00 27.21 35 PHE A C 1
ATOM 2227 O O . PHE B 1 35 ? -1.145 18.135 82.107 1.00 26.71 35 PHE A O 1
ATOM 2235 N N . PHE B 1 36 ? -1.495 20.337 82.480 1.00 25.27 36 PHE A N 1
ATOM 2236 C CA . PHE B 1 36 ? -0.738 20.793 81.319 1.00 25.60 36 PHE A CA 1
ATOM 2237 C C . PHE B 1 36 ? 0.737 21.081 81.631 1.00 33.46 36 PHE A C 1
ATOM 2238 O O . PHE B 1 36 ? 1.422 21.714 80.816 1.00 35.97 36 PHE A O 1
ATOM 2246 N N . SER B 1 37 ? 1.243 20.596 82.773 1.00 25.83 37 SER A N 1
ATOM 2247 C CA . SER B 1 37 ? 2.629 20.803 83.203 1.00 33.69 37 SER A CA 1
ATOM 2248 C C . SER B 1 37 ? 2.947 22.289 83.370 1.00 27.72 37 SER A C 1
ATOM 2249 O O . SER B 1 37 ? 4.067 22.743 83.120 1.00 29.82 37 SER A O 1
ATOM 2252 N N . ARG B 1 38 ? 1.955 23.048 83.826 1.00 28.81 38 ARG A N 1
ATOM 2253 C CA . ARG B 1 38 ? 2.168 24.406 84.310 1.00 33.54 38 ARG A CA 1
ATOM 2254 C C . ARG B 1 38 ? 2.077 24.407 85.834 1.00 31.99 38 ARG A C 1
ATOM 2255 O O . ARG B 1 38 ? 1.235 23.720 86.421 1.00 28.19 38 ARG A O 1
ATOM 2263 N N . ASP B 1 39 ? 2.975 25.144 86.474 1.00 34.90 39 ASP A N 1
ATOM 2264 C CA . ASP B 1 39 ? 3.010 25.174 87.934 1.00 33.37 39 ASP A CA 1
ATOM 2265 C C . ASP B 1 39 ? 1.884 26.069 88.431 1.00 29.96 39 ASP A C 1
ATOM 2266 O O . ASP B 1 39 ? 1.849 27.253 88.077 1.00 41.41 39 ASP A O 1
ATOM 2271 N N . PRO B 1 40 ? 0.939 25.555 89.223 1.00 29.22 40 PRO A N 1
ATOM 2272 C CA . PRO B 1 40 ? -0.192 26.395 89.641 1.00 35.33 40 PRO A CA 1
ATOM 2273 C C . PRO B 1 40 ? 0.212 27.550 90.547 1.00 36.61 40 PRO A C 1
ATOM 2274 O O . PRO B 1 40 ? -0.597 28.458 90.756 1.00 37.22 40 PRO A O 1
ATOM 2278 N N . GLN B 1 41 ? 1.434 27.554 91.072 1.00 40.12 41 GLN A N 1
ATOM 2279 C CA . GLN B 1 41 ? 1.892 28.632 91.939 1.00 38.79 41 GLN A CA 1
ATOM 2280 C C . GLN B 1 41 ? 2.801 29.627 91.228 1.00 38.83 41 GLN A C 1
ATOM 2281 O O . GLN B 1 41 ? 3.229 30.611 91.846 1.00 42.90 41 GLN A O 1
ATOM 2287 N N . THR B 1 42 ? 3.098 29.414 89.942 1.00 36.75 42 THR A N 1
ATOM 2288 C CA . THR B 1 42 ? 3.837 30.403 89.166 1.00 36.57 42 THR A CA 1
ATOM 2289 C C . THR B 1 42 ? 3.093 30.895 87.938 1.00 39.56 42 THR A C 1
ATOM 2290 O O . THR B 1 42 ? 3.411 31.978 87.435 1.00 44.30 42 THR A O 1
ATOM 2294 N N . GLY B 1 43 ? 2.128 30.129 87.433 1.00 39.06 43 GLY A N 1
ATOM 2295 C CA . GLY B 1 43 ? 1.518 30.422 86.160 1.00 40.36 43 GLY A CA 1
ATOM 2296 C C . GLY B 1 43 ? 2.411 30.161 84.966 1.00 34.90 43 GLY A C 1
ATOM 2297 O O . GLY B 1 43 ? 2.012 30.472 83.835 1.00 43.99 43 GLY A O 1
ATOM 2298 N N . HIS B 1 44 ? 3.607 29.623 85.172 1.00 34.27 44 HIS A N 1
ATOM 2299 C CA . HIS B 1 44 ? 4.501 29.261 84.084 1.00 36.56 44 HIS A CA 1
ATOM 2300 C C . HIS B 1 44 ? 4.652 27.745 84.039 1.00 35.77 44 HIS A C 1
ATOM 2301 O O . HIS B 1 44 ? 4.192 27.025 84.928 1.00 39.77 44 HIS A O 1
ATOM 2308 N N . ALA B 1 45 ? 5.290 27.271 82.968 1.00 34.91 45 ALA A N 1
ATOM 2309 C CA . ALA B 1 45 ? 5.647 25.863 82.833 1.00 34.64 45 ALA A CA 1
ATOM 2310 C C . ALA B 1 45 ? 6.452 25.398 84.039 1.00 41.37 45 ALA A C 1
ATOM 2311 O O . ALA B 1 45 ? 7.290 26.139 84.559 1.00 36.79 45 ALA A O 1
ATOM 2313 N N . ILE B 1 46 ? 6.218 24.147 84.466 1.00 37.14 46 ILE A N 1
ATOM 2314 C CA . ILE B 1 46 ? 6.997 23.585 85.572 1.00 30.97 46 ILE A CA 1
ATOM 2315 C C . ILE B 1 46 ? 8.483 23.726 85.270 1.00 35.18 46 ILE A C 1
ATOM 2316 O O . ILE B 1 46 ? 8.927 23.560 84.128 1.00 33.72 46 ILE A O 1
ATOM 2321 N N . THR B 1 47 ? 9.267 24.053 86.295 1.00 31.82 47 THR A N 1
ATOM 2322 C CA . THR B 1 47 ? 10.692 24.219 86.085 1.00 31.25 47 THR A CA 1
ATOM 2323 C C . THR B 1 47 ? 11.410 23.940 87.397 1.00 34.45 47 THR A C 1
ATOM 2324 O O . THR B 1 47 ? 10.785 23.673 88.427 1.00 35.33 47 THR A O 1
ATOM 2328 N N . ARG B 1 48 ? 12.733 23.968 87.337 1.00 30.64 48 ARG A N 1
ATOM 2329 C CA . ARG B 1 48 ? 13.527 23.605 88.502 1.00 32.51 48 ARG A CA 1
ATOM 2330 C C . ARG B 1 48 ? 13.774 24.814 89.393 1.00 43.43 48 ARG A C 1
ATOM 2331 O O . ARG B 1 48 ? 13.758 25.963 88.942 1.00 38.52 48 ARG A O 1
ATOM 2339 N N . ALA B 1 49 ? 14.011 24.535 90.667 1.00 47.12 49 ALA A N 1
ATOM 2340 C CA . ALA B 1 49 ? 14.424 25.535 91.641 1.00 39.63 49 ALA A CA 1
ATOM 2341 C C . ALA B 1 49 ? 15.940 25.486 91.796 1.00 39.54 49 ALA A C 1
ATOM 2342 O O . ALA B 1 49 ? 16.608 24.576 91.304 1.00 44.02 49 ALA A O 1
ATOM 2344 N N . MET B 1 50 ? 16.497 26.512 92.440 1.00 36.02 50 MET A N 1
ATOM 2345 C CA . MET B 1 50 ? 17.926 26.479 92.737 1.00 43.05 50 MET A CA 1
ATOM 2346 C C . MET B 1 50 ? 18.249 25.276 93.622 1.00 39.72 50 MET A C 1
ATOM 2347 O O . MET B 1 50 ? 17.437 24.850 94.446 1.00 48.17 50 MET A O 1
ATOM 2352 N N . ARG B 1 51 ? 19.444 24.708 93.424 1.00 45.72 51 ARG A N 1
ATOM 2353 C CA . ARG B 1 51 ? 19.891 23.595 94.254 1.00 52.60 51 ARG A CA 1
ATOM 2354 C C . ARG B 1 51 ? 21.250 23.887 94.889 1.00 49.89 51 ARG A C 1
ATOM 2355 O O . ARG B 1 51 ? 21.475 23.533 96.051 1.00 53.74 51 ARG A O 1
ATOM 2363 N N . ASN B 1 52 ? 22.156 24.540 94.151 1.00 46.48 52 ASN A N 1
ATOM 2364 C CA . ASN B 1 52 ? 23.491 24.870 94.652 1.00 50.06 52 ASN A CA 1
ATOM 2365 C C . ASN B 1 52 ? 23.415 26.153 95.472 1.00 55.69 52 ASN A C 1
ATOM 2366 O O . ASN B 1 52 ? 23.134 27.229 94.930 1.00 49.32 52 ASN A O 1
ATOM 2371 N N . GLU B 1 53 ? 23.680 26.038 96.776 1.00 53.64 53 GLU A N 1
ATOM 2372 C CA . GLU B 1 53 ? 23.471 27.172 97.667 1.00 54.71 53 GLU A CA 1
ATOM 2373 C C . GLU B 1 53 ? 24.520 28.260 97.482 1.00 47.64 53 GLU A C 1
ATOM 2374 O O . GLU B 1 53 ? 24.272 29.409 97.861 1.00 50.42 53 GLU A O 1
ATOM 2380 N N . LYS B 1 54 ? 25.677 27.929 96.903 1.00 48.68 54 LYS A N 1
ATOM 2381 C CA . LYS B 1 54 ? 26.723 28.931 96.715 1.00 50.23 54 LYS A CA 1
ATOM 2382 C C . LYS B 1 54 ? 26.313 29.987 95.701 1.00 50.23 54 LYS A C 1
ATOM 2383 O O . LYS B 1 54 ? 26.864 31.096 95.695 1.00 55.39 54 LYS A O 1
ATOM 2389 N N . ARG B 1 55 ? 25.345 29.670 94.842 1.00 47.17 55 ARG A N 1
ATOM 2390 C CA . ARG B 1 55 ? 24.882 30.651 93.870 1.00 46.03 55 ARG A CA 1
ATOM 2391 C C . ARG B 1 55 ? 24.045 31.753 94.499 1.00 45.53 55 ARG A C 1
ATOM 2392 O O . ARG B 1 55 ? 23.652 32.690 93.788 1.00 45.69 55 ARG A O 1
ATOM 2400 N N . VAL B 1 56 ? 23.749 31.663 95.798 1.00 46.53 56 VAL A N 1
ATOM 2401 C CA . VAL B 1 56 ? 22.776 32.579 96.388 1.00 43.23 56 VAL A CA 1
ATOM 2402 C C . VAL B 1 56 ? 23.294 34.009 96.323 1.00 46.89 56 VAL A C 1
ATOM 2403 O O . VAL B 1 56 ? 22.570 34.933 95.930 1.00 51.68 56 VAL A O 1
ATOM 2407 N N . ARG B 1 57 ? 24.574 34.206 96.663 1.00 46.84 57 ARG A N 1
ATOM 2408 C CA . ARG B 1 57 ? 25.133 35.550 96.627 1.00 45.84 57 ARG A CA 1
ATOM 2409 C C . ARG B 1 57 ? 25.074 36.120 95.215 1.00 45.95 57 ARG A C 1
ATOM 2410 O O . ARG B 1 57 ? 24.667 37.270 95.013 1.00 54.66 57 ARG A O 1
ATOM 2418 N N . GLY B 1 58 ? 25.452 35.316 94.219 1.00 49.45 58 GLY A N 1
ATOM 2419 C CA . GLY B 1 58 ? 25.260 35.733 92.842 1.00 44.64 58 GLY A CA 1
ATOM 2420 C C . GLY B 1 58 ? 23.812 36.060 92.527 1.00 47.81 58 GLY A C 1
ATOM 2421 O O . GLY B 1 58 ? 23.526 37.021 91.811 1.00 52.98 58 GLY A O 1
ATOM 2422 N N . TYR B 1 59 ? 22.878 35.268 93.059 1.00 47.82 59 TYR A N 1
ATOM 2423 C CA . TYR B 1 59 ? 21.465 35.531 92.803 1.00 42.90 59 TYR A CA 1
ATOM 2424 C C . TYR B 1 59 ? 21.034 36.859 93.416 1.00 43.83 59 TYR A C 1
ATOM 2425 O O . TYR B 1 59 ? 20.268 37.615 92.803 1.00 48.65 59 TYR A O 1
ATOM 2434 N N . ILE B 1 60 ? 21.522 37.161 94.624 1.00 49.74 60 ILE A N 1
ATOM 2435 C CA . ILE B 1 60 ? 21.131 38.398 95.303 1.00 47.66 60 ILE A CA 1
ATOM 2436 C C . ILE B 1 60 ? 21.541 39.618 94.485 1.00 49.71 60 ILE A C 1
ATOM 2437 O O . ILE B 1 60 ? 20.794 40.601 94.393 1.00 54.58 60 ILE A O 1
ATOM 2442 N N . GLU B 1 61 ? 22.724 39.580 93.880 1.00 52.91 61 GLU A N 1
ATOM 2443 C CA . GLU B 1 61 ? 23.061 40.568 92.864 1.00 54.12 61 GLU A CA 1
ATOM 2444 C C . GLU B 1 61 ? 22.217 40.321 91.623 1.00 55.40 61 GLU A C 1
ATOM 2445 O O . GLU B 1 61 ? 22.076 39.180 91.178 1.00 57.35 61 GLU A O 1
ATOM 2451 N N . GLN B 1 62 ? 21.653 41.395 91.070 1.00 57.62 62 GLN A N 1
ATOM 2452 C CA . GLN B 1 62 ? 20.763 41.486 89.911 1.00 57.81 62 GLN A CA 1
ATOM 2453 C C . GLN B 1 62 ? 19.344 40.973 90.209 1.00 51.84 62 GLN A C 1
ATOM 2454 O O . GLN B 1 62 ? 18.475 41.072 89.337 1.00 58.88 62 GLN A O 1
ATOM 2460 N N . HIS B 1 63 ? 19.079 40.424 91.399 1.00 53.54 63 HIS A N 1
ATOM 2461 C CA . HIS B 1 63 ? 17.713 40.264 91.884 1.00 45.02 63 HIS A CA 1
ATOM 2462 C C . HIS B 1 63 ? 17.427 41.060 93.146 1.00 40.47 63 HIS A C 1
ATOM 2463 O O . HIS B 1 63 ? 16.282 41.455 93.358 1.00 52.34 63 HIS A O 1
ATOM 2470 N N . GLY B 1 64 ? 18.434 41.308 93.985 1.00 51.39 64 GLY A N 1
ATOM 2471 C CA . GLY B 1 64 ? 18.213 42.101 95.178 1.00 43.43 64 GLY A CA 1
ATOM 2472 C C . GLY B 1 64 ? 17.614 41.350 96.343 1.00 47.41 64 GLY A C 1
ATOM 2473 O O . GLY B 1 64 ? 17.244 41.980 97.342 1.00 54.19 64 GLY A O 1
ATOM 2474 N N . HIS B 1 65 ? 17.510 40.026 96.253 1.00 50.18 65 HIS A N 1
ATOM 2475 C CA . HIS B 1 65 ? 16.983 39.213 97.342 1.00 39.65 65 HIS A CA 1
ATOM 2476 C C . HIS B 1 65 ? 17.345 37.757 97.073 1.00 46.66 65 HIS A C 1
ATOM 2477 O O . HIS B 1 65 ? 17.853 37.409 96.003 1.00 47.43 65 HIS A O 1
ATOM 2484 N N . GLU B 1 66 ? 17.093 36.913 98.065 1.00 41.79 66 GLU A N 1
ATOM 2485 C CA . GLU B 1 66 ? 17.405 35.495 97.960 1.00 42.07 66 GLU A CA 1
ATOM 2486 C C . GLU B 1 66 ? 16.329 34.752 97.163 1.00 34.70 66 GLU A C 1
ATOM 2487 O O . GLU B 1 66 ? 15.225 35.267 96.972 1.00 40.65 66 GLU A O 1
ATOM 2493 N N . PRO B 1 67 ? 16.632 33.547 96.667 1.00 42.48 67 PRO A N 1
ATOM 2494 C CA . PRO B 1 67 ? 15.627 32.790 95.891 1.00 40.83 67 PRO A CA 1
ATOM 2495 C C . PRO B 1 67 ? 14.419 32.449 96.743 1.00 36.44 67 PRO A C 1
ATOM 2496 O O . PRO B 1 67 ? 14.553 32.134 97.935 1.00 45.55 67 PRO A O 1
ATOM 2500 N N . PRO B 1 68 ? 13.223 32.474 96.161 1.00 42.87 68 PRO A N 1
ATOM 2501 C CA . PRO B 1 68 ? 12.026 32.068 96.896 1.00 40.99 68 PRO A CA 1
ATOM 2502 C C . PRO B 1 68 ? 12.100 30.598 97.263 1.00 35.30 68 PRO A C 1
ATOM 2503 O O . PRO B 1 68 ? 12.943 29.858 96.730 1.00 43.51 68 PRO A O 1
ATOM 2507 N N . PRO B 1 69 ? 11.260 30.135 98.181 1.00 39.14 69 PRO A N 1
ATOM 2508 C CA . PRO B 1 69 ? 11.196 28.706 98.446 1.00 39.52 69 PRO A CA 1
ATOM 2509 C C . PRO B 1 69 ? 10.676 27.972 97.223 1.00 35.51 69 PRO A C 1
ATOM 2510 O O . PRO B 1 69 ? 10.012 28.569 96.361 1.00 43.34 69 PRO A O 1
ATOM 2514 N N . PRO B 1 70 ? 10.973 26.686 97.097 1.00 42.37 70 PRO A N 1
ATOM 2515 C CA . PRO B 1 70 ? 10.402 25.920 95.983 1.00 40.02 70 PRO A CA 1
ATOM 2516 C C . PRO B 1 70 ? 8.886 25.856 96.105 1.00 40.37 70 PRO A C 1
ATOM 2517 O O . PRO B 1 70 ? 8.328 25.775 97.204 1.00 38.45 70 PRO A O 1
ATOM 2521 N N . THR B 1 71 ? 8.207 25.921 94.963 1.00 38.82 71 THR A N 1
ATOM 2522 C CA . THR B 1 71 ? 6.779 25.672 94.993 1.00 33.74 71 THR A CA 1
ATOM 2523 C C . THR B 1 71 ? 6.519 24.223 95.399 1.00 33.13 71 THR A C 1
ATOM 2524 O O . THR B 1 71 ? 7.431 23.391 95.451 1.00 41.58 71 THR A O 1
ATOM 2528 N N . GLU B 1 72 ? 5.249 23.927 95.694 1.00 31.02 72 GLU A N 1
ATOM 2529 C CA . GLU B 1 72 ? 4.871 22.559 96.036 1.00 39.34 72 GLU A CA 1
ATOM 2530 C C . GLU B 1 72 ? 5.268 21.585 94.929 1.00 40.48 72 GLU A C 1
ATOM 2531 O O . GLU B 1 72 ? 5.875 20.541 95.203 1.00 33.55 72 GLU A O 1
ATOM 2537 N N . GLU B 1 73 ? 4.982 21.930 93.667 1.00 40.60 73 GLU A N 1
ATOM 2538 C CA . GLU B 1 73 ? 5.370 21.037 92.573 1.00 34.03 73 GLU A CA 1
ATOM 2539 C C . GLU B 1 73 ? 6.883 20.927 92.450 1.00 33.13 73 GLU A C 1
ATOM 2540 O O . GLU B 1 73 ? 7.408 19.837 92.186 1.00 37.16 73 GLU A O 1
ATOM 2546 N N . GLN B 1 74 ? 7.611 22.035 92.635 1.00 34.99 74 GLN A N 1
ATOM 2547 C CA . GLN B 1 74 ? 9.069 21.967 92.566 1.00 37.87 74 GLN A CA 1
ATOM 2548 C C . GLN B 1 74 ? 9.632 21.090 93.679 1.00 37.67 74 GLN A C 1
ATOM 2549 O O . GLN B 1 74 ? 10.645 20.405 93.493 1.00 33.41 74 GLN A O 1
ATOM 2555 N N . ARG B 1 75 ? 9.000 21.113 94.851 1.00 39.55 75 ARG A N 1
ATOM 2556 C CA . ARG B 1 75 ? 9.430 20.248 95.944 1.00 37.38 75 ARG A CA 1
ATOM 2557 C C . ARG B 1 75 ? 9.168 18.778 95.628 1.00 37.14 75 ARG A C 1
ATOM 2558 O O . ARG B 1 75 ? 10.037 17.924 95.846 1.00 40.42 75 ARG A O 1
ATOM 2566 N N . ALA B 1 76 ? 7.983 18.466 95.099 1.00 40.17 76 ALA A N 1
ATOM 2567 C CA . ALA B 1 76 ? 7.675 17.084 94.734 1.00 40.19 76 ALA A CA 1
ATOM 2568 C C . ALA B 1 76 ? 8.443 16.628 93.498 1.00 34.95 76 ALA A C 1
ATOM 2569 O O . ALA B 1 76 ? 8.728 15.433 93.353 1.00 36.84 76 ALA A O 1
ATOM 2571 N N . ASN B 1 77 ? 8.800 17.553 92.610 1.00 31.83 77 ASN A N 1
ATOM 2572 C CA . ASN B 1 77 ? 9.267 17.220 91.261 1.00 31.96 77 ASN A CA 1
ATOM 2573 C C . ASN B 1 77 ? 10.472 18.094 90.932 1.00 33.31 77 ASN A C 1
ATOM 2574 O O . ASN B 1 77 ? 10.407 18.965 90.059 1.00 31.49 77 ASN A O 1
ATOM 2579 N N . PRO B 1 78 ? 11.611 17.878 91.614 1.00 34.68 78 PRO A N 1
ATOM 2580 C CA . PRO B 1 78 ? 12.722 18.843 91.505 1.00 32.91 78 PRO A CA 1
ATOM 2581 C C . PRO B 1 78 ? 13.428 18.839 90.163 1.00 37.91 78 PRO A C 1
ATOM 2582 O O . PRO B 1 78 ? 14.123 19.813 89.851 1.00 41.20 78 PRO A O 1
ATOM 2586 N N . LEU B 1 79 ? 13.283 17.795 89.349 1.00 34.48 79 LEU A N 1
ATOM 2587 C CA . LEU B 1 79 ? 13.857 17.831 88.011 1.00 32.74 79 LEU A CA 1
ATOM 2588 C C . LEU B 1 79 ? 12.887 18.352 86.955 1.00 32.88 79 LEU A C 1
ATOM 2589 O O . LEU B 1 79 ? 13.296 18.545 85.808 1.00 30.47 79 LEU A O 1
ATOM 2594 N N . ALA B 1 80 ? 11.634 18.600 87.316 1.00 28.97 80 ALA A N 1
ATOM 2595 C CA . ALA B 1 80 ? 10.636 19.151 86.399 1.00 30.20 80 ALA A CA 1
ATOM 2596 C C . ALA B 1 80 ? 10.356 18.173 85.256 1.00 32.53 80 ALA A C 1
ATOM 2597 O O . ALA B 1 80 ? 10.264 18.554 84.094 1.00 30.32 80 ALA A O 1
ATOM 2599 N N . ILE B 1 81 ? 10.231 16.900 85.607 1.00 26.77 81 ILE A N 1
ATOM 2600 C CA . ILE B 1 81 ? 9.743 15.871 84.684 1.00 26.95 81 ILE A CA 1
ATOM 2601 C C . ILE B 1 81 ? 8.218 15.917 84.630 1.00 28.09 81 ILE A C 1
ATOM 2602 O O . ILE B 1 81 ? 7.570 15.906 85.682 1.00 29.94 81 ILE A O 1
ATOM 2607 N N . PRO B 1 82 ? 7.599 15.951 83.449 1.00 28.07 82 PRO A N 1
ATOM 2608 C CA . PRO B 1 82 ? 6.132 16.075 83.378 1.00 27.72 82 PRO A CA 1
ATOM 2609 C C . PRO B 1 82 ? 5.417 14.866 83.966 1.00 34.31 82 PRO A C 1
ATOM 2610 O O . PRO B 1 82 ? 5.544 13.743 83.477 1.00 31.77 82 PRO A O 1
ATOM 2614 N N . GLY B 1 83 ? 4.622 15.113 85.007 1.00 26.82 83 GLY A N 1
ATOM 2615 C CA . GLY B 1 83 ? 3.846 14.043 85.600 1.00 26.27 83 GLY A CA 1
ATOM 2616 C C . GLY B 1 83 ? 2.662 13.625 84.748 1.00 25.14 83 GLY A C 1
ATOM 2617 O O . GLY B 1 83 ? 2.193 12.492 84.856 1.00 30.00 83 GLY A O 1
ATOM 2618 N N . ILE B 1 84 ? 2.163 14.527 83.905 1.00 24.57 84 ILE A N 1
ATOM 2619 C CA . ILE B 1 84 ? 1.136 14.219 82.909 1.00 25.22 84 ILE A CA 1
ATOM 2620 C C . ILE B 1 84 ? 1.735 14.464 81.533 1.00 29.09 84 ILE A C 1
ATOM 2621 O O . ILE B 1 84 ? 2.304 15.534 81.281 1.00 25.71 84 ILE A O 1
ATOM 2626 N N . ARG B 1 85 ? 1.578 13.498 80.633 1.00 25.10 85 ARG A N 1
ATOM 2627 C CA . ARG B 1 85 ? 1.961 13.672 79.240 1.00 25.90 85 ARG A CA 1
ATOM 2628 C C . ARG B 1 85 ? 0.781 13.270 78.367 1.00 25.97 85 ARG A C 1
ATOM 2629 O O . ARG B 1 85 ? 0.066 12.324 78.698 1.00 25.96 85 ARG A O 1
ATOM 2637 N N . ILE B 1 86 ? 0.553 14.002 77.282 1.00 25.47 86 ILE A N 1
ATOM 2638 C CA . ILE B 1 86 ? -0.423 13.592 76.269 1.00 27.21 86 ILE A CA 1
ATOM 2639 C C . ILE B 1 86 ? 0.368 12.902 75.167 1.00 29.09 86 ILE A C 1
ATOM 2640 O O . ILE B 1 86 ? 1.253 13.521 74.570 1.00 29.81 86 ILE A O 1
ATOM 2645 N N . VAL B 1 87 ? 0.079 11.622 74.910 1.00 27.42 87 VAL A N 1
ATOM 2646 C CA . VAL B 1 87 ? 0.956 10.762 74.117 1.00 26.89 87 VAL A CA 1
ATOM 2647 C C . VAL B 1 87 ? 0.148 10.105 72.996 1.00 29.69 87 VAL A C 1
ATOM 2648 O O . VAL B 1 87 ? -1.080 10.189 72.945 1.00 26.67 87 VAL A O 1
ATOM 2652 N N . GLY B 1 88 ? 0.850 9.449 72.085 1.00 27.91 88 GLY A N 1
ATOM 2653 C CA . GLY B 1 88 ? 0.160 8.678 71.071 1.00 28.66 88 GLY A CA 1
ATOM 2654 C C . GLY B 1 88 ? 0.984 8.561 69.804 1.00 30.39 88 GLY A C 1
ATOM 2655 O O . GLY B 1 88 ? 2.201 8.726 69.809 1.00 28.59 88 GLY A O 1
ATOM 2656 N N . SER B 1 89 ? 0.278 8.268 68.719 1.00 29.53 89 SER A N 1
ATOM 2657 C CA . SER B 1 89 ? 0.907 8.062 67.407 1.00 30.91 89 SER A CA 1
ATOM 2658 C C . SER B 1 89 ? -0.152 8.360 66.355 1.00 38.80 89 SER A C 1
ATOM 2659 O O . SER B 1 89 ? -1.163 8.997 66.655 1.00 32.89 89 SER A O 1
ATOM 2662 N N . SER B 1 90 ? 0.049 7.896 65.118 1.00 30.71 90 SER A N 1
ATOM 2663 C CA . SER B 1 90 ? -1.008 8.121 64.140 1.00 39.07 90 SER A CA 1
ATOM 2664 C C . SER B 1 90 ? -2.227 7.244 64.404 1.00 31.74 90 SER A C 1
ATOM 2665 O O . SER B 1 90 ? -3.273 7.475 63.790 1.00 40.63 90 SER A O 1
ATOM 2668 N N . THR B 1 91 ? -2.111 6.273 65.314 1.00 33.86 91 THR A N 1
ATOM 2669 C CA . THR B 1 91 ? -3.051 5.173 65.499 1.00 35.79 91 THR A CA 1
ATOM 2670 C C . THR B 1 91 ? -3.867 5.274 66.793 1.00 46.69 91 THR A C 1
ATOM 2671 O O . THR B 1 91 ? -4.943 4.663 66.889 1.00 35.46 91 THR A O 1
ATOM 2675 N N . TRP B 1 92 ? -3.424 6.067 67.765 1.00 30.60 92 TRP A N 1
ATOM 2676 C CA . TRP B 1 92 ? -4.015 6.078 69.105 1.00 26.68 92 TRP A CA 1
ATOM 2677 C C . TRP B 1 92 ? -3.553 7.341 69.805 1.00 35.06 92 TRP A C 1
ATOM 2678 O O . TRP B 1 92 ? -2.524 7.917 69.446 1.00 28.12 92 TRP A O 1
ATOM 2689 N N . VAL B 1 93 ? -4.319 7.772 70.812 1.00 25.28 93 VAL A N 1
ATOM 2690 C CA . VAL B 1 93 ? -3.914 8.901 71.649 1.00 26.41 93 VAL A CA 1
ATOM 2691 C C . VAL B 1 93 ? -4.202 8.543 73.098 1.00 26.23 93 VAL A C 1
ATOM 2692 O O . VAL B 1 93 ? -5.053 7.700 73.398 1.00 24.76 93 VAL A O 1
ATOM 2696 N N . GLY B 1 94 ? -3.469 9.181 74.009 1.00 26.94 94 GLY A N 1
ATOM 2697 C CA . GLY B 1 94 ? -3.708 8.862 75.403 1.00 27.49 94 GLY A CA 1
ATOM 2698 C C . GLY B 1 94 ? -3.161 9.885 76.374 1.00 27.99 94 GLY A C 1
ATOM 2699 O O . GLY B 1 94 ? -2.493 10.851 75.995 1.00 26.75 94 GLY A O 1
ATOM 2700 N N . ILE B 1 95 ? -3.468 9.644 77.647 1.00 25.12 95 ILE A N 1
ATOM 2701 C CA . ILE B 1 95 ? -3.036 10.479 78.763 1.00 25.51 95 ILE A CA 1
ATOM 2702 C C . ILE B 1 95 ? -2.228 9.598 79.704 1.00 24.55 95 ILE A C 1
ATOM 2703 O O . ILE B 1 95 ? -2.725 8.580 80.195 1.00 24.80 95 ILE A O 1
ATOM 2708 N N . LEU B 1 96 ? -0.979 9.979 79.947 1.00 24.35 96 LEU A N 1
ATOM 2709 C CA . LEU B 1 96 ? -0.070 9.197 80.770 1.00 24.46 96 LEU A CA 1
ATOM 2710 C C . LEU B 1 96 ? 0.189 9.954 82.061 1.00 25.61 96 LEU A C 1
ATOM 2711 O O . LEU B 1 96 ? 0.679 11.092 82.031 1.00 25.55 96 LEU A O 1
ATOM 2716 N N . ALA B 1 97 ? -0.088 9.306 83.185 1.00 24.48 97 ALA A N 1
ATOM 2717 C CA . ALA B 1 97 ? 0.252 9.827 84.506 1.00 26.60 97 ALA A CA 1
ATOM 2718 C C . ALA B 1 97 ? 1.403 9.005 85.066 1.00 27.30 97 ALA A C 1
ATOM 2719 O O . ALA B 1 97 ? 1.303 7.780 85.164 1.00 28.78 97 ALA A O 1
ATOM 2721 N N . THR B 1 98 ? 2.490 9.671 85.424 1.00 27.54 98 THR A N 1
ATOM 2722 C CA . THR B 1 98 ? 3.651 8.997 86.000 1.00 30.77 98 THR A CA 1
ATOM 2723 C C . THR B 1 98 ? 3.748 9.424 87.463 1.00 35.38 98 THR A C 1
ATOM 2724 O O . THR B 1 98 ? 4.178 10.541 87.762 1.00 29.09 98 THR A O 1
ATOM 2728 N N . GLY B 1 99 ? 3.336 8.539 88.357 1.00 30.65 99 GLY A N 1
ATOM 2729 C CA . GLY B 1 99 ? 3.330 8.743 89.804 1.00 37.35 99 GLY A CA 1
ATOM 2730 C C . GLY B 1 99 ? 1.909 8.916 90.321 1.00 40.26 99 GLY A C 1
ATOM 2731 O O . GLY B 1 99 ? 1.086 9.606 89.708 1.00 32.02 99 GLY A O 1
ATOM 2732 N N . GLU B 1 100 ? 1.614 8.297 91.475 1.00 40.24 100 GLU A N 1
ATOM 2733 C CA . GLU B 1 100 ? 0.258 8.379 92.021 1.00 40.05 100 GLU A CA 1
ATOM 2734 C C . GLU B 1 100 ? -0.183 9.814 92.262 1.00 36.79 100 GLU A C 1
ATOM 2735 O O . GLU B 1 100 ? -1.383 10.109 92.198 1.00 37.32 100 GLU A O 1
ATOM 2741 N N A ARG B 1 101 ? 0.770 10.715 92.559 0.62 35.27 101 ARG A N 1
ATOM 2742 N N B ARG B 1 101 ? 0.764 10.702 92.547 0.38 35.21 101 ARG A N 1
ATOM 2743 C CA A ARG B 1 101 ? 0.474 12.139 92.755 0.62 37.59 101 ARG A CA 1
ATOM 2744 C CA B ARG B 1 101 ? 0.461 12.109 92.770 0.38 37.39 101 ARG A CA 1
ATOM 2745 C C A ARG B 1 101 ? -0.394 12.690 91.634 0.62 38.92 101 ARG A C 1
ATOM 2746 C C B ARG B 1 101 ? -0.359 12.713 91.635 0.38 38.75 101 ARG A C 1
ATOM 2747 O O A ARG B 1 101 ? -1.296 13.503 91.873 0.62 34.41 101 ARG A O 1
ATOM 2748 O O B ARG B 1 101 ? -1.191 13.593 91.871 0.38 33.90 101 ARG A O 1
ATOM 2763 N N . TYR B 1 102 ? -0.148 12.251 90.400 1.00 39.48 102 TYR A N 1
ATOM 2764 C CA . TYR B 1 102 ? -0.786 12.851 89.235 1.00 31.03 102 TYR A CA 1
ATOM 2765 C C . TYR B 1 102 ? -2.051 12.132 88.782 1.00 34.34 102 TYR A C 1
ATOM 2766 O O . TYR B 1 102 ? -2.768 12.655 87.920 1.00 29.67 102 TYR A O 1
ATOM 2775 N N . LYS B 1 103 ? -2.348 10.959 89.332 1.00 29.81 103 LYS A N 1
ATOM 2776 C CA . LYS B 1 103 ? -3.535 10.222 88.901 1.00 38.11 103 LYS A CA 1
ATOM 2777 C C . LYS B 1 103 ? -4.841 10.999 89.041 1.00 32.16 103 LYS A C 1
ATOM 2778 O O . LYS B 1 103 ? -5.713 10.841 88.168 1.00 29.15 103 LYS A O 1
ATOM 2784 N N . PRO B 1 104 ? -5.060 11.837 90.064 1.00 32.90 104 PRO A N 1
ATOM 2785 C CA . PRO B 1 104 ? -6.305 12.620 90.079 1.00 34.33 104 PRO A CA 1
ATOM 2786 C C . PRO B 1 104 ? -6.426 13.583 88.909 1.00 28.91 104 PRO A C 1
ATOM 2787 O O . PRO B 1 104 ? -7.550 13.912 88.525 1.00 31.26 104 PRO A O 1
ATOM 2791 N N . LEU B 1 105 ? -5.305 14.056 88.340 1.00 29.61 105 LEU A N 1
ATOM 2792 C CA . LEU B 1 105 ? -5.390 14.891 87.140 1.00 29.36 105 LEU A CA 1
ATOM 2793 C C . LEU B 1 105 ? -5.867 14.071 85.944 1.00 30.07 105 LEU A C 1
ATOM 2794 O O . LEU B 1 105 ? -6.723 14.522 85.171 1.00 27.02 105 LEU A O 1
ATOM 2799 N N . LEU B 1 106 ? -5.304 12.876 85.763 1.00 29.23 106 LEU A N 1
ATOM 2800 C CA . LEU B 1 106 ? -5.825 11.971 84.736 1.00 34.05 106 LEU A CA 1
ATOM 2801 C C . LEU B 1 106 ? -7.315 11.717 84.935 1.00 30.25 106 LEU A C 1
ATOM 2802 O O . LEU B 1 106 ? -8.110 11.766 83.985 1.00 28.06 106 LEU A O 1
ATOM 2807 N N . GLU B 1 107 ? -7.719 11.437 86.175 1.00 28.57 107 GLU A N 1
ATOM 2808 C CA . GLU B 1 107 ? -9.118 11.148 86.428 1.00 28.86 107 GLU A CA 1
ATOM 2809 C C . GLU B 1 107 ? -10.011 12.332 86.060 1.00 28.47 107 GLU A C 1
ATOM 2810 O O . GLU B 1 107 ? -11.082 12.143 85.479 1.00 28.59 107 GLU A O 1
ATOM 2816 N N . ALA B 1 108 ? -9.585 13.562 86.376 1.00 34.34 108 ALA A N 1
ATOM 2817 C CA . ALA B 1 108 ? -10.410 14.723 86.037 1.00 35.67 108 ALA A CA 1
ATOM 2818 C C . ALA B 1 108 ? -10.565 14.892 84.527 1.00 29.18 108 ALA A C 1
ATOM 2819 O O . ALA B 1 108 ? -11.613 15.349 84.055 1.00 29.33 108 ALA A O 1
ATOM 2821 N N . ALA B 1 109 ? -9.548 14.521 83.752 1.00 27.29 109 ALA A N 1
ATOM 2822 C CA . ALA B 1 109 ? -9.575 14.721 82.306 1.00 25.42 109 ALA A CA 1
ATOM 2823 C C . ALA B 1 109 ? -10.227 13.576 81.540 1.00 24.23 109 ALA A C 1
ATOM 2824 O O . ALA B 1 109 ? -10.343 13.666 80.316 1.00 28.45 109 ALA A O 1
ATOM 2826 N N . THR B 1 110 ? -10.667 12.515 82.219 1.00 24.19 110 THR A N 1
ATOM 2827 C CA . THR B 1 110 ? -11.036 11.297 81.507 1.00 26.15 110 THR A CA 1
ATOM 2828 C C . THR B 1 110 ? -12.323 11.472 80.700 1.00 26.38 110 THR A C 1
ATOM 2829 O O . THR B 1 110 ? -12.357 11.173 79.501 1.00 25.41 110 THR A O 1
ATOM 2833 N N . LEU B 1 111 ? -13.405 11.941 81.331 1.00 33.67 111 LEU A N 1
ATOM 2834 C CA . LEU B 1 111 ? -14.624 12.146 80.550 1.00 27.24 111 LEU A CA 1
ATOM 2835 C C . LEU B 1 111 ? -14.469 13.272 79.526 1.00 22.81 111 LEU A C 1
ATOM 2836 O O . LEU B 1 111 ? -14.957 13.108 78.393 1.00 26.40 111 LEU A O 1
ATOM 2841 N N . PRO B 1 112 ? -13.799 14.394 79.821 1.00 25.17 112 PRO A N 1
ATOM 2842 C CA . PRO B 1 112 ? -13.478 15.336 78.736 1.00 24.36 112 PRO A CA 1
ATOM 2843 C C . PRO B 1 112 ? -12.730 14.680 77.577 1.00 23.63 112 PRO A C 1
ATOM 2844 O O . PRO B 1 112 ? -13.082 14.949 76.424 1.00 26.47 112 PRO A O 1
ATOM 2848 N N . ALA B 1 113 ? -11.729 13.825 77.840 1.00 27.57 113 ALA A N 1
ATOM 2849 C CA . ALA B 1 113 ? -11.028 13.168 76.732 1.00 28.28 113 ALA A CA 1
ATOM 2850 C C . ALA B 1 113 ? -11.969 12.272 75.934 1.00 23.87 113 ALA A C 1
ATOM 2851 O O . ALA B 1 113 ? -11.916 12.256 74.699 1.00 27.91 113 ALA A O 1
ATOM 2853 N N . ILE B 1 114 ? -12.833 11.514 76.622 1.00 23.29 114 ILE A N 1
ATOM 2854 C CA . ILE B 1 114 ? -13.808 10.679 75.915 1.00 25.65 114 ILE A CA 1
ATOM 2855 C C . ILE B 1 114 ? -14.699 11.534 75.025 1.00 28.04 114 ILE A C 1
ATOM 2856 O O . ILE B 1 114 ? -14.940 11.205 73.856 1.00 26.95 114 ILE A O 1
ATOM 2861 N N . GLN B 1 115 ? -15.200 12.651 75.559 1.00 25.05 115 GLN A N 1
ATOM 2862 C CA . GLN B 1 115 ? -16.047 13.514 74.744 1.00 26.67 115 GLN A CA 1
ATOM 2863 C C . GLN B 1 115 ? -15.303 13.992 73.502 1.00 29.56 115 GLN A C 1
ATOM 2864 O O . GLN B 1 115 ? -15.864 14.010 72.402 1.00 29.02 115 GLN A O 1
ATOM 2870 N N . ILE B 1 116 ? -14.026 14.358 73.654 1.00 26.78 116 ILE A N 1
ATOM 2871 C CA . ILE B 1 116 ? -13.270 14.919 72.536 1.00 25.89 116 ILE A CA 1
ATOM 2872 C C . ILE B 1 116 ? -13.012 13.865 71.470 1.00 23.04 116 ILE A C 1
ATOM 2873 O O . ILE B 1 116 ? -13.234 14.100 70.274 1.00 27.88 116 ILE A O 1
ATOM 2878 N N . VAL B 1 117 ? -12.469 12.717 71.881 1.00 27.01 117 VAL A N 1
ATOM 2879 C CA . VAL B 1 117 ? -12.090 11.684 70.919 1.00 26.28 117 VAL A CA 1
ATOM 2880 C C . VAL B 1 117 ? -13.328 11.148 70.207 1.00 33.25 117 VAL A C 1
ATOM 2881 O O . VAL B 1 117 ? -13.308 10.934 68.989 1.00 34.59 117 VAL A O 1
ATOM 2885 N N . THR B 1 118 ? -14.439 10.964 70.933 1.00 31.56 118 THR A N 1
ATOM 2886 C CA . THR B 1 118 ? -15.625 10.435 70.257 1.00 29.49 118 THR A CA 1
ATOM 2887 C C . THR B 1 118 ? -16.275 11.482 69.362 1.00 29.97 118 THR A C 1
ATOM 2888 O O . THR B 1 118 ? -16.804 11.148 68.294 1.00 34.80 118 THR A O 1
ATOM 2892 N N . GLN B 1 119 ? -16.246 12.754 69.764 1.00 30.28 119 GLN A N 1
ATOM 2893 C CA . GLN B 1 119 ? -16.816 13.781 68.900 1.00 30.28 119 GLN A CA 1
ATOM 2894 C C . GLN B 1 119 ? -15.963 13.985 67.655 1.00 37.07 119 GLN A C 1
ATOM 2895 O O . GLN B 1 119 ? -16.493 14.178 66.558 1.00 38.99 119 GLN A O 1
ATOM 2901 N N . ARG B 1 120 ? -14.644 13.925 67.802 1.00 34.82 120 ARG A N 1
ATOM 2902 C CA . ARG B 1 120 ? -13.771 14.181 66.662 1.00 34.46 120 ARG A CA 1
ATOM 2903 C C . ARG B 1 120 ? -13.721 12.990 65.714 1.00 35.08 120 ARG A C 1
ATOM 2904 O O . ARG B 1 120 ? -13.618 13.166 64.494 1.00 46.90 120 ARG A O 1
ATOM 2912 N N . CYS B 1 121 ? -13.795 11.773 66.243 1.00 33.63 121 CYS A N 1
ATOM 2913 C CA . CYS B 1 121 ? -13.498 10.590 65.451 1.00 41.17 121 CYS A CA 1
ATOM 2914 C C . CYS B 1 121 ? -14.725 9.777 65.073 1.00 46.42 121 CYS A C 1
ATOM 2915 O O . CYS B 1 121 ? -14.599 8.837 64.278 1.00 44.68 121 CYS A O 1
ATOM 2918 N N . GLY B 1 122 ? -15.898 10.112 65.606 1.00 45.14 122 GLY A N 1
ATOM 2919 C CA . GLY B 1 122 ? -17.080 9.337 65.312 1.00 48.55 122 GLY A CA 1
ATOM 2920 C C . GLY B 1 122 ? -17.068 8.017 66.058 1.00 43.87 122 GLY A C 1
ATOM 2921 O O . GLY B 1 122 ? -16.311 7.809 67.012 1.00 46.80 122 GLY A O 1
ATOM 2922 N N . ARG B 1 123 ? -17.916 7.103 65.597 1.00 45.26 123 ARG A N 1
ATOM 2923 C CA . ARG B 1 123 ? -18.077 5.832 66.289 1.00 40.53 123 ARG A CA 1
ATOM 2924 C C . ARG B 1 123 ? -16.875 4.921 66.065 1.00 42.60 123 ARG A C 1
ATOM 2925 O O . ARG B 1 123 ? -16.168 5.017 65.058 1.00 45.31 123 ARG A O 1
ATOM 2933 N N . GLY B 1 124 ? -16.657 4.018 67.018 1.00 36.44 124 GLY A N 1
ATOM 2934 C CA . GLY B 1 124 ? -15.641 2.999 66.896 1.00 42.45 124 GLY A CA 1
ATOM 2935 C C . GLY B 1 124 ? -14.383 3.213 67.719 1.00 43.62 124 GLY A C 1
ATOM 2936 O O . GLY B 1 124 ? -13.391 2.519 67.480 1.00 41.47 124 GLY A O 1
ATOM 2937 N N . VAL B 1 125 ? -14.387 4.140 68.672 1.00 38.28 125 VAL A N 1
ATOM 2938 C CA . VAL B 1 125 ? -13.223 4.376 69.523 1.00 27.29 125 VAL A CA 1
ATOM 2939 C C . VAL B 1 125 ? -13.099 3.238 70.523 1.00 32.07 125 VAL A C 1
ATOM 2940 O O . VAL B 1 125 ? -14.081 2.851 71.163 1.00 38.45 125 VAL A O 1
ATOM 2944 N N . GLY B 1 126 ? -11.888 2.698 70.664 1.00 26.88 126 GLY A N 1
ATOM 2945 C CA . GLY B 1 126 ? -11.592 1.726 71.693 1.00 26.90 126 GLY A CA 1
ATOM 2946 C C . GLY B 1 126 ? -10.912 2.404 72.868 1.00 35.25 126 GLY A C 1
ATOM 2947 O O . GLY B 1 126 ? -10.270 3.438 72.711 1.00 36.25 126 GLY A O 1
ATOM 2948 N N . VAL B 1 127 ? -11.069 1.825 74.056 1.00 28.66 127 VAL A N 1
ATOM 2949 C CA . VAL B 1 127 ? -10.490 2.394 75.268 1.00 35.01 127 VAL A CA 1
ATOM 2950 C C . VAL B 1 127 ? -9.773 1.308 76.053 1.00 35.70 127 VAL A C 1
ATOM 2951 O O . VAL B 1 127 ? -10.272 0.186 76.200 1.00 35.28 127 VAL A O 1
ATOM 2955 N N . GLU B 1 128 ? -8.582 1.645 76.555 1.00 28.96 128 GLU A N 1
ATOM 2956 C CA . GLU B 1 128 ? -7.825 0.748 77.406 1.00 30.67 128 GLU A CA 1
ATOM 2957 C C . GLU B 1 128 ? -7.243 1.567 78.555 1.00 28.09 128 GLU A C 1
ATOM 2958 O O . GLU B 1 128 ? -7.075 2.780 78.441 1.00 28.93 128 GLU A O 1
ATOM 2964 N N . LEU B 1 129 ? -6.998 0.913 79.678 1.00 30.14 129 LEU A N 1
ATOM 2965 C CA . LEU B 1 129 ? -6.381 1.564 80.831 1.00 30.67 129 LEU A CA 1
ATOM 2966 C C . LEU B 1 129 ? -5.239 0.684 81.320 1.00 36.59 129 LEU A C 1
ATOM 2967 O O . LEU B 1 129 ? -5.479 -0.354 81.947 1.00 35.15 129 LEU A O 1
ATOM 2972 N N . GLU B 1 130 ? -4.002 1.112 81.048 1.00 33.63 130 GLU A N 1
ATOM 2973 C CA . GLU B 1 130 ? -2.787 0.379 81.381 1.00 34.30 130 GLU A CA 1
ATOM 2974 C C . GLU B 1 130 ? -2.206 0.861 82.702 1.00 32.02 130 GLU A C 1
ATOM 2975 O O . GLU B 1 130 ? -2.257 2.051 83.024 1.00 31.01 130 GLU A O 1
ATOM 2981 N N . GLN B 1 131 ? -1.616 -0.074 83.453 1.00 28.91 131 GLN A N 1
ATOM 2982 C CA . GLN B 1 131 ? -0.825 0.260 84.627 1.00 32.94 131 GLN A CA 1
ATOM 2983 C C . GLN B 1 131 ? 0.531 -0.423 84.521 1.00 38.13 131 GLN A C 1
ATOM 2984 O O . GLN B 1 131 ? 0.605 -1.609 84.184 1.00 36.24 131 GLN A O 1
ATOM 2990 N N . HIS B 1 132 ? 1.600 0.328 84.801 1.00 33.09 132 HIS A N 1
ATOM 2991 C CA . HIS B 1 132 ? 2.966 -0.179 84.689 1.00 29.93 132 HIS A CA 1
ATOM 2992 C C . HIS B 1 132 ? 3.799 0.290 85.870 1.00 38.55 132 HIS A C 1
ATOM 2993 O O . HIS B 1 132 ? 3.546 1.353 86.437 1.00 37.79 132 HIS A O 1
ATOM 3000 N N . THR B 1 133 ? 4.816 -0.502 86.217 1.00 37.84 133 THR A N 1
ATOM 3001 C CA . THR B 1 133 ? 5.864 -0.080 87.137 1.00 39.21 133 THR A CA 1
ATOM 3002 C C . THR B 1 133 ? 7.072 0.295 86.296 1.00 36.41 133 THR A C 1
ATOM 3003 O O . THR B 1 133 ? 7.531 -0.505 85.475 1.00 36.08 133 THR A O 1
ATOM 3007 N N . LEU B 1 134 ? 7.559 1.516 86.461 1.00 29.81 134 LEU A N 1
ATOM 3008 C CA . LEU B 1 134 ? 8.730 1.921 85.700 1.00 32.98 134 LEU A CA 1
ATOM 3009 C C . LEU B 1 134 ? 9.923 1.105 86.181 1.00 35.88 134 LEU A C 1
ATOM 3010 O O . LEU B 1 134 ? 10.138 0.981 87.389 1.00 39.81 134 LEU A O 1
ATOM 3015 N N . SER B 1 135 ? 10.694 0.529 85.253 1.00 31.92 135 SER A N 1
ATOM 3016 C CA . SER B 1 135 ? 11.835 -0.275 85.679 1.00 40.16 135 SER A CA 1
ATOM 3017 C C . SER B 1 135 ? 12.875 -0.337 84.574 1.00 36.73 135 SER A C 1
ATOM 3018 O O . SER B 1 135 ? 12.583 -0.146 83.393 1.00 30.66 135 SER A O 1
ATOM 3021 N N . ILE B 1 136 ? 14.102 -0.638 84.978 1.00 37.77 136 ILE A N 1
ATOM 3022 C CA . ILE B 1 136 ? 15.216 -0.744 84.048 1.00 34.42 136 ILE A CA 1
ATOM 3023 C C . ILE B 1 136 ? 16.114 -1.865 84.550 1.00 45.25 136 ILE A C 1
ATOM 3024 O O . ILE B 1 136 ? 16.390 -1.952 85.751 1.00 42.46 136 ILE A O 1
ATOM 3029 N N . LYS B 1 137 ? 16.487 -2.775 83.654 1.00 43.71 137 LYS A N 1
ATOM 3030 C CA . LYS B 1 137 ? 17.388 -3.875 83.971 1.00 45.57 137 LYS A CA 1
ATOM 3031 C C . LYS B 1 137 ? 18.436 -3.985 82.877 1.00 39.88 137 LYS A C 1
ATOM 3032 O O . LYS B 1 137 ? 18.120 -3.836 81.694 1.00 37.90 137 LYS A O 1
ATOM 3038 N N . GLY B 1 138 ? 19.686 -4.232 83.272 1.00 37.36 138 GLY A N 1
ATOM 3039 C CA . GLY B 1 138 ? 20.716 -4.505 82.290 1.00 39.17 138 GLY A CA 1
ATOM 3040 C C . GLY B 1 138 ? 20.464 -5.818 81.575 1.00 37.45 138 GLY A C 1
ATOM 3041 O O . GLY B 1 138 ? 19.802 -6.722 82.086 1.00 45.23 138 GLY A O 1
ATOM 3042 N N . LEU B 1 139 ? 20.982 -5.915 80.357 1.00 38.05 139 LEU A N 1
ATOM 3043 C CA . LEU B 1 139 ? 20.884 -7.134 79.574 1.00 39.82 139 LEU A CA 1
ATOM 3044 C C . LEU B 1 139 ? 22.275 -7.535 79.113 1.00 41.98 139 LEU A C 1
ATOM 3045 O O . LEU B 1 139 ? 23.218 -6.739 79.146 1.00 51.49 139 LEU A O 1
ATOM 3050 N N . ASP B 1 140 ? 22.389 -8.785 78.664 1.00 45.19 140 ASP A N 1
ATOM 3051 C CA . ASP B 1 140 ? 23.643 -9.272 78.105 1.00 47.68 140 ASP A CA 1
ATOM 3052 C C . ASP B 1 140 ? 23.755 -9.031 76.608 1.00 46.72 140 ASP A C 1
ATOM 3053 O O . ASP B 1 140 ? 24.875 -8.983 76.084 1.00 48.49 140 ASP A O 1
ATOM 3058 N N . ASP B 1 141 ? 22.637 -8.870 75.917 1.00 45.73 141 ASP A N 1
ATOM 3059 C CA . ASP B 1 141 ? 22.604 -8.692 74.476 1.00 41.15 141 ASP A CA 1
ATOM 3060 C C . ASP B 1 141 ? 21.761 -7.478 74.119 1.00 39.66 141 ASP A C 1
ATOM 3061 O O . ASP B 1 141 ? 20.888 -7.068 74.890 1.00 48.99 141 ASP A O 1
ATOM 3066 N N . PRO B 1 142 ? 22.020 -6.861 72.965 1.00 41.22 142 PRO A N 1
ATOM 3067 C CA . PRO B 1 142 ? 21.363 -5.588 72.646 1.00 34.65 142 PRO A CA 1
ATOM 3068 C C . PRO B 1 142 ? 19.884 -5.769 72.334 1.00 41.09 142 PRO A C 1
ATOM 3069 O O . PRO B 1 142 ? 19.478 -6.757 71.719 1.00 42.81 142 PRO A O 1
ATOM 3073 N N . LYS B 1 143 ? 19.085 -4.784 72.748 1.00 35.78 143 LYS A N 1
ATOM 3074 C CA . LYS B 1 143 ? 17.649 -4.749 72.491 1.00 35.17 143 LYS A CA 1
ATOM 3075 C C . LYS B 1 143 ? 17.348 -3.546 71.603 1.00 37.01 143 LYS A C 1
ATOM 3076 O O . LYS B 1 143 ? 17.939 -2.475 71.771 1.00 33.24 143 LYS A O 1
ATOM 3082 N N . ARG B 1 144 ? 16.437 -3.717 70.646 1.00 30.91 144 ARG A N 1
ATOM 3083 C CA . ARG B 1 144 ? 16.175 -2.680 69.661 1.00 27.83 144 ARG A CA 1
ATOM 3084 C C . ARG B 1 144 ? 15.025 -1.781 70.115 1.00 40.40 144 ARG A C 1
ATOM 3085 O O . ARG B 1 144 ? 13.993 -2.271 70.594 1.00 34.85 144 ARG A O 1
ATOM 3093 N N . TYR B 1 145 ? 15.216 -0.466 69.959 1.00 26.32 145 TYR A N 1
ATOM 3094 C CA . TYR B 1 145 ? 14.256 0.551 70.365 1.00 29.98 145 TYR A CA 1
ATOM 3095 C C . TYR B 1 145 ? 14.107 1.588 69.265 1.00 28.59 145 TYR A C 1
ATOM 3096 O O . TYR B 1 145 ? 14.983 1.778 68.414 1.00 30.71 145 TYR A O 1
ATOM 3105 N N . PHE B 1 146 ? 12.969 2.274 69.298 1.00 24.58 146 PHE A N 1
ATOM 3106 C CA . PHE B 1 146 ? 12.773 3.470 68.513 1.00 25.14 146 PHE A CA 1
ATOM 3107 C C . PHE B 1 146 ? 12.510 4.626 69.459 1.00 24.53 146 PHE A C 1
ATOM 3108 O O . PHE B 1 146 ? 12.162 4.428 70.625 1.00 30.41 146 PHE A O 1
ATOM 3116 N N . VAL B 1 147 ? 12.650 5.838 68.930 1.00 25.89 147 VAL A N 1
ATOM 3117 C CA . VAL B 1 147 ? 12.117 7.041 69.552 1.00 27.92 147 VAL A CA 1
ATOM 3118 C C . VAL B 1 147 ? 11.212 7.683 68.513 1.00 26.25 147 VAL A C 1
ATOM 3119 O O . VAL B 1 147 ? 11.668 7.988 67.404 1.00 26.11 147 VAL A O 1
ATOM 3123 N N . ARG B 1 148 ? 9.919 7.845 68.836 1.00 26.60 148 ARG A N 1
ATOM 3124 C CA . ARG B 1 148 ? 9.003 8.516 67.925 1.00 28.09 148 ARG A CA 1
ATOM 3125 C C . ARG B 1 148 ? 9.110 10.019 68.147 1.00 24.91 148 ARG A C 1
ATOM 3126 O O . ARG B 1 148 ? 8.836 10.499 69.255 1.00 26.31 148 ARG A O 1
ATOM 3134 N N . ASN B 1 149 ? 9.497 10.752 67.107 1.00 25.86 149 ASN A N 1
ATOM 3135 C CA . ASN B 1 149 ? 9.412 12.215 67.102 1.00 25.99 149 ASN A CA 1
ATOM 3136 C C . ASN B 1 149 ? 10.231 12.806 68.262 1.00 25.41 149 ASN A C 1
ATOM 3137 O O . ASN B 1 149 ? 9.718 13.561 69.095 1.00 25.61 149 ASN A O 1
ATOM 3142 N N . LEU B 1 150 ? 11.513 12.411 68.330 1.00 25.75 150 LEU A N 1
ATOM 3143 C CA . LEU B 1 150 ? 12.430 13.027 69.289 1.00 28.92 150 LEU A CA 1
ATOM 3144 C C . LEU B 1 150 ? 12.554 14.511 68.989 1.00 26.70 150 LEU A C 1
ATOM 3145 O O . LEU B 1 150 ? 12.742 14.912 67.839 1.00 29.15 150 LEU A O 1
ATOM 3150 N N . VAL B 1 151 ? 12.435 15.342 70.012 1.00 24.95 151 VAL A N 1
ATOM 3151 C CA . VAL B 1 151 ? 12.629 16.777 69.854 1.00 29.20 151 VAL A CA 1
ATOM 3152 C C . VAL B 1 151 ? 13.907 17.163 70.578 1.00 27.84 151 VAL A C 1
ATOM 3153 O O . VAL B 1 151 ? 14.099 16.794 71.742 1.00 25.85 151 VAL A O 1
ATOM 3157 N N . MET B 1 152 ? 14.782 17.878 69.879 1.00 29.69 152 MET A N 1
ATOM 3158 C CA . MET B 1 152 ? 15.945 18.521 70.485 1.00 28.98 152 MET A CA 1
ATOM 3159 C C . MET B 1 152 ? 15.821 20.006 70.198 1.00 24.93 152 MET A C 1
ATOM 3160 O O . MET B 1 152 ? 15.878 20.432 69.034 1.00 31.09 152 MET A O 1
ATOM 3165 N N . LYS B 1 153 ? 15.612 20.786 71.255 1.00 26.13 153 LYS A N 1
ATOM 3166 C CA . LYS B 1 153 ? 15.466 22.228 71.098 1.00 32.33 153 LYS A CA 1
ATOM 3167 C C . LYS B 1 153 ? 16.699 22.841 70.454 1.00 36.84 153 LYS A C 1
ATOM 3168 O O . LYS B 1 153 ? 16.593 23.794 69.675 1.00 39.04 153 LYS A O 1
ATOM 3174 N N . ARG B 1 154 ? 17.870 22.297 70.751 1.00 34.19 154 ARG A N 1
ATOM 3175 C CA . ARG B 1 154 ? 19.111 22.729 70.125 1.00 40.26 154 ARG A CA 1
ATOM 3176 C C . ARG B 1 154 ? 19.955 21.504 69.825 1.00 37.02 154 ARG A C 1
ATOM 3177 O O . ARG B 1 154 ? 19.874 20.497 70.530 1.00 32.67 154 ARG A O 1
ATOM 3185 N N . GLY B 1 155 ? 20.788 21.599 68.789 1.00 34.05 155 GLY A N 1
ATOM 3186 C CA . GLY B 1 155 ? 21.867 20.650 68.615 1.00 36.16 155 GLY A CA 1
ATOM 3187 C C . GLY B 1 155 ? 21.658 19.534 67.612 1.00 33.64 155 GLY A C 1
ATOM 3188 O O . GLY B 1 155 ? 22.574 18.722 67.428 1.00 38.81 155 GLY A O 1
ATOM 3189 N N . LEU B 1 156 ? 20.496 19.450 66.957 1.00 37.82 156 LEU A N 1
ATOM 3190 C CA . LEU B 1 156 ? 20.244 18.383 65.989 1.00 31.92 156 LEU A CA 1
ATOM 3191 C C . LEU B 1 156 ? 20.667 18.827 64.591 1.00 38.70 156 LEU A C 1
ATOM 3192 O O . LEU B 1 156 ? 20.093 19.765 64.027 1.00 38.38 156 LEU A O 1
ATOM 3197 N N . THR B 1 157 ? 21.652 18.145 64.028 1.00 41.12 157 THR A N 1
ATOM 3198 C CA . THR B 1 157 ? 22.131 18.434 62.687 1.00 39.03 157 THR A CA 1
ATOM 3199 C C . THR B 1 157 ? 21.678 17.340 61.731 1.00 37.01 157 THR A C 1
ATOM 3200 O O . THR B 1 157 ? 21.147 16.299 62.137 1.00 45.32 157 THR A O 1
ATOM 3204 N N . LYS B 1 158 ? 21.911 17.589 60.440 1.00 39.01 158 LYS A N 1
ATOM 3205 C CA . LYS B 1 158 ? 21.613 16.617 59.397 1.00 36.57 158 LYS A CA 1
ATOM 3206 C C . LYS B 1 158 ? 22.800 15.727 59.050 1.00 42.60 158 LYS A C 1
ATOM 3207 O O . LYS B 1 158 ? 22.648 14.797 58.253 1.00 44.16 158 LYS A O 1
ATOM 3213 N N . THR B 1 159 ? 23.965 15.973 59.634 1.00 41.90 159 THR A N 1
ATOM 3214 C CA . THR B 1 159 ? 25.180 15.284 59.231 1.00 44.92 159 THR A CA 1
ATOM 3215 C C . THR B 1 159 ? 25.428 14.046 60.093 1.00 44.30 159 THR A C 1
ATOM 3216 O O . THR B 1 159 ? 24.697 13.758 61.043 1.00 45.52 159 THR A O 1
ATOM 3220 N N . ALA B 1 160 ? 26.493 13.311 59.750 1.00 42.06 160 ALA A N 1
ATOM 3221 C CA . ALA B 1 160 ? 26.657 11.949 60.255 1.00 39.43 160 ALA A CA 1
ATOM 3222 C C . ALA B 1 160 ? 26.922 11.901 61.758 1.00 36.53 160 ALA A C 1
ATOM 3223 O O . ALA B 1 160 ? 26.715 10.859 62.388 1.00 44.04 160 ALA A O 1
ATOM 3225 N N . GLU B 1 161 ? 27.393 12.989 62.350 1.00 41.18 161 GLU A N 1
ATOM 3226 C CA . GLU B 1 161 ? 27.651 12.940 63.781 1.00 38.04 161 GLU A CA 1
ATOM 3227 C C . GLU B 1 161 ? 26.377 13.087 64.613 1.00 40.08 161 GLU A C 1
ATOM 3228 O O . GLU B 1 161 ? 26.453 13.013 65.847 1.00 39.08 161 GLU A O 1
ATOM 3234 N N . ASN B 1 162 ? 25.209 13.276 63.982 1.00 35.22 162 ASN A N 1
ATOM 3235 C CA . ASN B 1 162 ? 23.991 13.403 64.786 1.00 37.73 162 ASN A CA 1
ATOM 3236 C C . ASN B 1 162 ? 23.637 12.103 65.492 1.00 35.62 162 ASN A C 1
ATOM 3237 O O . ASN B 1 162 ? 22.886 12.131 66.476 1.00 33.74 162 ASN A O 1
ATOM 3242 N N . THR B 1 163 ? 24.170 10.965 65.038 1.00 31.04 163 THR A N 1
ATOM 3243 C CA . THR B 1 163 ? 23.906 9.722 65.753 1.00 29.17 163 THR A CA 1
ATOM 3244 C C . THR B 1 163 ? 24.540 9.750 67.137 1.00 38.21 163 THR A C 1
ATOM 3245 O O . THR B 1 163 ? 23.943 9.280 68.113 1.00 29.23 163 THR A O 1
ATOM 3249 N N . THR B 1 164 ? 25.735 10.334 67.252 1.00 35.66 164 THR A N 1
ATOM 3250 C CA . THR B 1 164 ? 26.365 10.455 68.561 1.00 32.72 164 THR A CA 1
ATOM 3251 C C . THR B 1 164 ? 25.663 11.492 69.424 1.00 27.85 164 THR A C 1
ATOM 3252 O O . THR B 1 164 ? 25.472 11.276 70.626 1.00 28.97 164 THR A O 1
ATOM 3256 N N . GLN B 1 165 ? 25.284 12.629 68.837 1.00 27.99 165 GLN A N 1
ATOM 3257 C CA . GLN B 1 165 ? 24.557 13.638 69.596 1.00 29.31 165 GLN A CA 1
ATOM 3258 C C . GLN B 1 165 ? 23.238 13.078 70.108 1.00 37.71 165 GLN A C 1
ATOM 3259 O O . GLN B 1 165 ? 22.870 13.299 71.268 1.00 30.85 165 GLN A O 1
ATOM 3265 N N . VAL B 1 166 ? 22.517 12.342 69.259 1.00 34.57 166 VAL A N 1
ATOM 3266 C CA . VAL B 1 166 ? 21.253 11.757 69.701 1.00 29.61 166 VAL A CA 1
ATOM 3267 C C . VAL B 1 166 ? 21.502 10.697 70.765 1.00 29.92 166 VAL A C 1
ATOM 3268 O O . VAL B 1 166 ? 20.759 10.607 71.751 1.00 29.14 166 VAL A O 1
ATOM 3272 N N . ALA B 1 167 ? 22.550 9.886 70.599 1.00 28.92 167 ALA A N 1
ATOM 3273 C CA . ALA B 1 167 ? 22.872 8.884 71.618 1.00 26.60 167 ALA A CA 1
ATOM 3274 C C . ALA B 1 167 ? 23.114 9.541 72.973 1.00 28.87 167 ALA A C 1
ATOM 3275 O O . ALA B 1 167 ? 22.659 9.043 74.015 1.00 28.61 167 ALA A O 1
ATOM 3277 N N . SER B 1 168 ? 23.851 10.655 72.980 1.00 33.94 168 SER A N 1
ATOM 3278 C CA . SER B 1 168 ? 24.142 11.342 74.235 1.00 30.55 168 SER A CA 1
ATOM 3279 C C . SER B 1 168 ? 22.873 11.897 74.872 1.00 32.58 168 SER A C 1
ATOM 3280 O O . SER B 1 168 ? 22.718 11.854 76.102 1.00 30.97 168 SER A O 1
ATOM 3283 N N . ARG B 1 169 ? 21.961 12.434 74.058 1.00 33.54 169 ARG A N 1
ATOM 3284 C CA . ARG B 1 169 ? 20.701 12.923 74.616 1.00 31.62 169 ARG A CA 1
ATOM 3285 C C . ARG B 1 169 ? 19.895 11.789 75.231 1.00 28.12 169 ARG A C 1
ATOM 3286 O O . ARG B 1 169 ? 19.263 11.959 76.283 1.00 27.31 169 ARG A O 1
ATOM 3294 N N . ILE B 1 170 ? 19.865 10.635 74.572 1.00 27.93 170 ILE A N 1
ATOM 3295 C CA . ILE B 1 170 ? 19.118 9.521 75.140 1.00 31.81 170 ILE A CA 1
ATOM 3296 C C . ILE B 1 170 ? 19.729 9.091 76.468 1.00 29.37 170 ILE A C 1
ATOM 3297 O O . ILE B 1 170 ? 19.011 8.855 77.443 1.00 27.04 170 ILE A O 1
ATOM 3302 N N . LEU B 1 171 ? 21.066 9.021 76.549 1.00 33.19 171 LEU A N 1
ATOM 3303 C CA . LEU B 1 171 ? 21.686 8.667 77.829 1.00 29.27 171 LEU A CA 1
ATOM 3304 C C . LEU B 1 171 ? 21.369 9.688 78.911 1.00 25.21 171 LEU A C 1
ATOM 3305 O O . LEU B 1 171 ? 21.120 9.318 80.068 1.00 27.18 171 LEU A O 1
ATOM 3310 N N . SER B 1 172 ? 21.389 10.983 78.570 1.00 25.68 172 SER A N 1
ATOM 3311 C CA . SER B 1 172 ? 21.075 12.001 79.565 1.00 30.22 172 SER A CA 1
ATOM 3312 C C . SER B 1 172 ? 19.658 11.839 80.072 1.00 35.22 172 SER A C 1
ATOM 3313 O O . SER B 1 172 ? 19.384 12.018 81.264 1.00 28.01 172 SER A O 1
ATOM 3316 N N . ALA B 1 173 ? 18.740 11.521 79.163 1.00 27.99 173 ALA A N 1
ATOM 3317 C CA . ALA B 1 173 ? 17.341 11.377 79.537 1.00 26.93 173 ALA A CA 1
ATOM 3318 C C . ALA B 1 173 ? 17.134 10.154 80.418 1.00 25.35 173 ALA A C 1
ATOM 3319 O O . ALA B 1 173 ? 16.372 10.207 81.391 1.00 28.27 173 ALA A O 1
ATOM 3321 N N . LEU B 1 174 ? 17.807 9.043 80.101 1.00 26.22 174 LEU A N 1
ATOM 3322 C CA . LEU B 1 174 ? 17.676 7.853 80.944 1.00 26.87 174 LEU A CA 1
ATOM 3323 C C . LEU B 1 174 ? 18.218 8.108 82.346 1.00 31.84 174 LEU A C 1
ATOM 3324 O O . LEU B 1 174 ? 17.649 7.634 83.339 1.00 29.54 174 LEU A O 1
ATOM 3329 N N . GLU B 1 175 ? 19.321 8.860 82.446 1.00 35.18 175 GLU A N 1
ATOM 3330 C CA . GLU B 1 175 ? 19.876 9.213 83.753 1.00 31.07 175 GLU A CA 1
ATOM 3331 C C . GLU B 1 175 ? 18.900 10.062 84.569 1.00 36.80 175 GLU A C 1
ATOM 3332 O O . GLU B 1 175 ? 18.687 9.792 85.758 1.00 33.00 175 GLU A O 1
ATOM 3338 N N . ARG B 1 176 ? 18.300 11.092 83.953 1.00 30.28 176 ARG A N 1
ATOM 3339 C CA . ARG B 1 176 ? 17.306 11.919 84.646 1.00 35.40 176 ARG A CA 1
ATOM 3340 C C . ARG B 1 176 ? 16.170 11.077 85.203 1.00 36.02 176 ARG A C 1
ATOM 3341 O O . ARG B 1 176 ? 15.714 11.286 86.334 1.00 29.82 176 ARG A O 1
ATOM 3349 N N . GLN B 1 177 ? 15.631 10.175 84.384 1.00 29.05 177 GLN A N 1
ATOM 3350 C CA . GLN B 1 177 ? 14.510 9.379 84.859 1.00 28.16 177 GLN A CA 1
ATOM 3351 C C . GLN B 1 177 ? 14.946 8.412 85.950 1.00 28.62 177 GLN A C 1
ATOM 3352 O O . GLN B 1 177 ? 14.228 8.230 86.935 1.00 31.13 177 GLN A O 1
ATOM 3358 N N . ALA B 1 178 ? 16.129 7.809 85.803 1.00 26.53 178 ALA A N 1
ATOM 3359 C CA . ALA B 1 178 ? 16.621 6.885 86.820 1.00 31.75 178 ALA A CA 1
ATOM 3360 C C . ALA B 1 178 ? 16.831 7.596 88.150 1.00 38.68 178 ALA A C 1
ATOM 3361 O O . ALA B 1 178 ? 16.555 7.032 89.215 1.00 36.11 178 ALA A O 1
ATOM 3363 N N . VAL B 1 179 ? 17.333 8.833 88.107 1.00 32.35 179 VAL A N 1
ATOM 3364 C CA . VAL B 1 179 ? 17.498 9.612 89.334 1.00 40.93 179 VAL A CA 1
ATOM 3365 C C . VAL B 1 179 ? 16.139 9.951 89.931 1.00 38.78 179 VAL A C 1
ATOM 3366 O O . VAL B 1 179 ? 15.899 9.748 91.128 1.00 35.06 179 VAL A O 1
ATOM 3370 N N . ALA B 1 180 ? 15.212 10.438 89.097 1.00 31.74 180 ALA A N 1
ATOM 3371 C CA . ALA B 1 180 ? 13.935 10.914 89.615 1.00 31.35 180 ALA A CA 1
ATOM 3372 C C . ALA B 1 180 ? 13.140 9.798 90.275 1.00 37.61 180 ALA A C 1
ATOM 3373 O O . ALA B 1 180 ? 12.426 10.034 91.254 1.00 36.42 180 ALA A O 1
ATOM 3375 N N . TYR B 1 181 ? 13.224 8.581 89.739 1.00 30.58 181 TYR A N 1
ATOM 3376 C CA . TYR B 1 181 ? 12.425 7.476 90.236 1.00 38.22 181 TYR A CA 1
ATOM 3377 C C . TYR B 1 181 ? 13.255 6.464 91.012 1.00 34.76 181 TYR A C 1
ATOM 3378 O O . TYR B 1 181 ? 12.790 5.347 91.247 1.00 39.85 181 TYR A O 1
ATOM 3387 N N . SER B 1 182 ? 14.479 6.832 91.401 1.00 37.86 182 SER A N 1
ATOM 3388 C CA . SER B 1 182 ? 15.324 5.994 92.258 1.00 34.90 182 SER A CA 1
ATOM 3389 C C . SER B 1 182 ? 15.570 4.617 91.645 1.00 35.59 182 SER A C 1
ATOM 3390 O O . SER B 1 182 ? 15.416 3.584 92.300 1.00 44.00 182 SER A O 1
ATOM 3393 N N . LEU B 1 183 ? 15.955 4.606 90.371 1.00 37.36 183 LEU A N 1
ATOM 3394 C CA . LEU B 1 183 ? 16.306 3.385 89.662 1.00 38.17 183 LEU A CA 1
ATOM 3395 C C . LEU B 1 183 ? 17.804 3.361 89.397 1.00 35.92 183 LEU A C 1
ATOM 3396 O O . LEU B 1 183 ? 18.457 4.405 89.369 1.00 36.40 183 LEU A O 1
ATOM 3401 N N . ASP B 1 184 ? 18.328 2.159 89.148 1.00 42.23 184 ASP A N 1
ATOM 3402 C CA . ASP B 1 184 ? 19.760 1.945 88.943 1.00 45.03 184 ASP A CA 1
ATOM 3403 C C . ASP B 1 184 ? 20.068 1.760 87.458 1.00 41.16 184 ASP A C 1
ATOM 3404 O O . ASP B 1 184 ? 19.536 0.845 86.824 1.00 40.67 184 ASP A O 1
ATOM 3409 N N . LEU B 1 185 ? 20.962 2.598 86.915 1.00 44.58 185 LEU A N 1
ATOM 3410 C CA . LEU B 1 185 ? 21.483 2.407 85.557 1.00 44.46 185 LEU A CA 1
ATOM 3411 C C . LEU B 1 185 ? 22.636 1.406 85.561 1.00 43.39 185 LEU A C 1
ATOM 3412 O O . LEU B 1 185 ? 23.525 1.496 86.405 1.00 39.42 185 LEU A O 1
ATOM 3417 N N . PRO B 1 186 ? 22.674 0.456 84.631 1.00 41.65 186 PRO A N 1
ATOM 3418 C CA . PRO B 1 186 ? 23.863 -0.388 84.474 1.00 37.87 186 PRO A CA 1
ATOM 3419 C C . PRO B 1 186 ? 25.048 0.441 84.009 1.00 40.55 186 PRO A C 1
ATOM 3420 O O . PRO B 1 186 ? 24.867 1.591 83.579 1.00 39.69 186 PRO A O 1
ATOM 3424 N N . PRO B 1 187 ? 26.269 -0.105 84.083 1.00 39.21 187 PRO A N 1
ATOM 3425 C CA . PRO B 1 187 ? 27.447 0.625 83.588 1.00 41.89 187 PRO A CA 1
ATOM 3426 C C . PRO B 1 187 ? 27.330 0.988 82.113 1.00 37.92 187 PRO A C 1
ATOM 3427 O O . PRO B 1 187 ? 26.776 0.238 81.307 1.00 36.84 187 PRO A O 1
ATOM 3431 N N . THR B 1 188 ? 27.895 2.147 81.764 1.00 38.33 188 THR A N 1
ATOM 3432 C CA . THR B 1 188 ? 27.828 2.627 80.386 1.00 35.14 188 THR A CA 1
ATOM 3433 C C . THR B 1 188 ? 28.392 1.607 79.402 1.00 38.96 188 THR A C 1
ATOM 3434 O O . THR B 1 188 ? 27.873 1.460 78.292 1.00 32.87 188 THR A O 1
ATOM 3438 N N . ALA B 1 189 ? 29.469 0.909 79.774 1.00 32.25 189 ALA A N 1
ATOM 3439 C CA . ALA B 1 189 ? 30.038 -0.071 78.848 1.00 35.80 189 ALA A CA 1
ATOM 3440 C C . ALA B 1 189 ? 29.123 -1.272 78.655 1.00 35.58 189 ALA A C 1
ATOM 3441 O O . ALA B 1 189 ? 29.193 -1.937 77.614 1.00 43.34 189 ALA A O 1
ATOM 3443 N N . GLN B 1 190 ? 28.275 -1.576 79.647 1.00 36.00 190 GLN A N 1
ATOM 3444 C CA . GLN B 1 190 ? 27.283 -2.632 79.456 1.00 39.82 190 GLN A CA 1
ATOM 3445 C C . GLN B 1 190 ? 26.136 -2.146 78.579 1.00 38.22 190 GLN A C 1
ATOM 3446 O O . GLN B 1 190 ? 25.743 -2.830 77.627 1.00 33.64 190 GLN A O 1
ATOM 3452 N N . VAL B 1 191 ? 25.605 -0.953 78.877 1.00 32.14 191 VAL A N 1
ATOM 3453 C CA . VAL B 1 191 ? 24.494 -0.390 78.099 1.00 32.90 191 VAL A CA 1
ATOM 3454 C C . VAL B 1 191 ? 24.854 -0.340 76.620 1.00 37.73 191 VAL A C 1
ATOM 3455 O O . VAL B 1 191 ? 24.086 -0.789 75.755 1.00 36.36 191 VAL A O 1
ATOM 3459 N N . ASP B 1 192 ? 26.039 0.193 76.316 1.00 29.03 192 ASP A N 1
ATOM 3460 C CA . ASP B 1 192 ? 26.611 0.207 74.978 1.00 32.54 192 ASP A CA 1
ATOM 3461 C C . ASP B 1 192 ? 25.611 0.720 73.947 1.00 32.44 192 ASP A C 1
ATOM 3462 O O . ASP B 1 192 ? 25.342 0.075 72.941 1.00 29.95 192 ASP A O 1
ATOM 3467 N N . ILE B 1 193 ? 25.077 1.915 74.199 1.00 32.20 193 ILE A N 1
ATOM 3468 C CA . ILE B 1 193 ? 24.065 2.446 73.293 1.00 32.18 193 ILE A CA 1
ATOM 3469 C C . ILE B 1 193 ? 24.658 2.657 71.903 1.00 39.86 193 ILE A C 1
ATOM 3470 O O . ILE B 1 193 ? 25.804 3.110 71.743 1.00 30.91 193 ILE A O 1
ATOM 3475 N N . HIS B 1 194 ? 23.882 2.295 70.882 1.00 27.51 194 HIS A N 1
ATOM 3476 C CA . HIS B 1 194 ? 24.223 2.543 69.483 1.00 28.38 194 HIS A CA 1
ATOM 3477 C C . HIS B 1 194 ? 23.012 3.149 68.795 1.00 33.58 194 HIS A C 1
ATOM 3478 O O . HIS B 1 194 ? 21.994 2.475 68.653 1.00 35.30 194 HIS A O 1
ATOM 3485 N N . VAL B 1 195 ? 23.123 4.390 68.337 1.00 30.41 195 VAL A N 1
ATOM 3486 C CA . VAL B 1 195 ? 22.059 4.970 67.528 1.00 33.66 195 VAL A CA 1
ATOM 3487 C C . VAL B 1 195 ? 22.307 4.537 66.088 1.00 37.75 195 VAL A C 1
ATOM 3488 O O . VAL B 1 195 ? 23.305 4.921 65.468 1.00 37.34 195 VAL A O 1
ATOM 3492 N N . GLU B 1 196 ? 21.414 3.688 65.577 1.00 40.01 196 GLU A N 1
ATOM 3493 C CA . GLU B 1 196 ? 21.583 3.103 64.255 1.00 35.01 196 GLU A CA 1
ATOM 3494 C C . GLU B 1 196 ? 21.092 4.040 63.157 1.00 41.37 196 GLU A C 1
ATOM 3495 O O . GLU B 1 196 ? 21.670 4.067 62.064 1.00 42.45 196 GLU A O 1
ATOM 3501 N N . SER B 1 197 ? 20.045 4.830 63.423 1.00 30.91 197 SER A N 1
ATOM 3502 C CA . SER B 1 197 ? 19.489 5.719 62.412 1.00 38.32 197 SER A CA 1
ATOM 3503 C C . SER B 1 197 ? 18.918 6.965 63.063 1.00 34.58 197 SER A C 1
ATOM 3504 O O . SER B 1 197 ? 18.236 6.882 64.086 1.00 33.26 197 SER A O 1
ATOM 3507 N N . VAL B 1 198 ? 19.171 8.108 62.450 1.00 31.17 198 VAL A N 1
ATOM 3508 C CA . VAL B 1 198 ? 18.485 9.349 62.777 1.00 35.10 198 VAL A CA 1
ATOM 3509 C C . VAL B 1 198 ? 17.678 9.720 61.539 1.00 42.74 198 VAL A C 1
ATOM 3510 O O . VAL B 1 198 ? 18.227 10.186 60.531 1.00 35.56 198 VAL A O 1
ATOM 3514 N N . VAL B 1 199 ? 16.374 9.506 61.614 1.00 33.70 199 VAL A N 1
ATOM 3515 C CA . VAL B 1 199 ? 15.519 9.483 60.433 1.00 35.24 199 VAL A CA 1
ATOM 3516 C C . VAL B 1 199 ? 14.924 10.863 60.195 1.00 35.93 199 VAL A C 1
ATOM 3517 O O . VAL B 1 199 ? 14.273 11.438 61.082 1.00 32.50 199 VAL A O 1
ATOM 3521 N N . ARG B 1 200 ? 15.142 11.378 58.985 1.00 33.86 200 ARG A N 1
ATOM 3522 C CA . ARG B 1 200 ? 14.624 12.664 58.532 1.00 35.41 200 ARG A CA 1
ATOM 3523 C C . ARG B 1 200 ? 14.797 13.786 59.564 1.00 38.69 200 ARG A C 1
ATOM 3524 O O . ARG B 1 200 ? 13.823 14.407 59.981 1.00 36.01 200 ARG A O 1
ATOM 3532 N N . PRO B 1 201 ? 16.034 14.078 59.976 1.00 31.47 201 PRO A N 1
ATOM 3533 C CA . PRO B 1 201 ? 16.239 15.246 60.843 1.00 30.36 201 PRO A CA 1
ATOM 3534 C C . PRO B 1 201 ? 15.646 16.482 60.187 1.00 40.74 201 PRO A C 1
ATOM 3535 O O . PRO B 1 201 ? 15.916 16.772 59.018 1.00 41.88 201 PRO A O 1
ATOM 3539 N N . ARG B 1 202 ? 14.791 17.182 60.930 1.00 33.17 202 ARG A N 1
ATOM 3540 C CA . ARG B 1 202 ? 13.977 18.249 60.361 1.00 30.31 202 ARG A CA 1
ATOM 3541 C C . ARG B 1 202 ? 13.648 19.286 61.430 1.00 35.86 202 ARG A C 1
ATOM 3542 O O . ARG B 1 202 ? 14.079 19.188 62.581 1.00 34.81 202 ARG A O 1
ATOM 3550 N N . GLY B 1 203 ? 12.882 20.296 61.025 1.00 32.64 203 GLY A N 1
ATOM 3551 C CA . GLY B 1 203 ? 12.460 21.352 61.921 1.00 32.11 203 GLY A CA 1
ATOM 3552 C C . GLY B 1 203 ? 11.005 21.216 62.325 1.00 39.68 203 GLY A C 1
ATOM 3553 O O . GLY B 1 203 ? 10.208 20.585 61.624 1.00 36.26 203 GLY A O 1
ATOM 3554 N N . MET B 1 204 ? 10.645 21.797 63.460 1.00 35.97 204 MET A N 1
ATOM 3555 C CA . MET B 1 204 ? 9.249 21.906 63.856 1.00 34.86 204 MET A CA 1
ATOM 3556 C C . MET B 1 204 ? 9.069 23.220 64.590 1.00 34.45 204 MET A C 1
ATOM 3557 O O . MET B 1 204 ? 9.819 23.520 65.524 1.00 41.15 204 MET A O 1
ATOM 3562 N N . ARG B 1 205 ? 8.086 24.003 64.164 1.00 33.90 205 ARG A N 1
ATOM 3563 C CA . ARG B 1 205 ? 7.829 25.274 64.819 1.00 37.11 205 ARG A CA 1
ATOM 3564 C C . ARG B 1 205 ? 7.299 25.023 66.225 1.00 40.86 205 ARG A C 1
ATOM 3565 O O . ARG B 1 205 ? 6.384 24.217 66.424 1.00 36.46 205 ARG A O 1
ATOM 3573 N N . LEU B 1 206 ? 7.891 25.694 67.205 1.00 36.06 206 LEU A N 1
ATOM 3574 C CA . LEU B 1 206 ? 7.441 25.558 68.583 1.00 34.12 206 LEU A CA 1
ATOM 3575 C C . LEU B 1 206 ? 6.120 26.294 68.764 1.00 40.81 206 LEU A C 1
ATOM 3576 O O . LEU B 1 206 ? 6.042 27.508 68.544 1.00 42.30 206 LEU A O 1
ATOM 3581 N N . VAL B 1 207 ? 5.079 25.558 69.151 1.00 39.95 207 VAL A N 1
ATOM 3582 C CA . VAL B 1 207 ? 3.782 26.128 69.497 1.00 38.29 207 VAL A CA 1
ATOM 3583 C C . VAL B 1 207 ? 3.514 25.823 70.964 1.00 39.88 207 VAL A C 1
ATOM 3584 O O . VAL B 1 207 ? 3.699 24.684 71.414 1.00 44.99 207 VAL A O 1
ATOM 3588 N N . THR B 1 208 ? 3.100 26.837 71.712 1.00 42.89 208 THR A N 1
ATOM 3589 C CA . THR B 1 208 ? 2.799 26.686 73.125 1.00 44.62 208 THR A CA 1
ATOM 3590 C C . THR B 1 208 ? 1.315 26.949 73.335 1.00 49.62 208 THR A C 1
ATOM 3591 O O . THR B 1 208 ? 0.575 27.246 72.395 1.00 48.84 208 THR A O 1
ATOM 3595 N N . SER B 1 209 ? 0.875 26.849 74.587 1.00 52.71 209 SER A N 1
ATOM 3596 C CA . SER B 1 209 ? -0.523 27.151 74.868 1.00 57.97 209 SER A CA 1
ATOM 3597 C C . SER B 1 209 ? -0.827 28.631 74.648 1.00 58.01 209 SER A C 1
ATOM 3598 O O . SER B 1 209 ? -1.985 28.996 74.406 1.00 57.09 209 SER A O 1
ATOM 3601 N N . THR B 1 210 ? 0.190 29.495 74.703 1.00 59.07 210 THR A N 1
ATOM 3602 C CA . THR B 1 210 ? 0.010 30.918 74.433 1.00 57.06 210 THR A CA 1
ATOM 3603 C C . THR B 1 210 ? 0.161 31.274 72.959 1.00 56.57 210 THR A C 1
ATOM 3604 O O . THR B 1 210 ? 0.026 32.451 72.610 1.00 61.40 210 THR A O 1
ATOM 3608 N N . GLY B 1 211 ? 0.445 30.310 72.089 1.00 51.57 211 GLY A N 1
ATOM 3609 C CA . GLY B 1 211 ? 0.416 30.537 70.659 1.00 47.59 211 GLY A CA 1
ATOM 3610 C C . GLY B 1 211 ? 1.696 30.106 69.976 1.00 46.22 211 GLY A C 1
ATOM 3611 O O . GLY B 1 211 ? 2.636 29.610 70.594 1.00 43.45 211 GLY A O 1
ATOM 3612 N N . ALA B 1 212 ? 1.713 30.303 68.658 1.00 48.73 212 ALA A N 1
ATOM 3613 C CA . ALA B 1 212 ? 2.857 29.904 67.849 1.00 47.92 212 ALA A CA 1
ATOM 3614 C C . ALA B 1 212 ? 4.016 30.873 68.054 1.00 47.32 212 ALA A C 1
ATOM 3615 O O . ALA B 1 212 ? 3.822 32.092 68.090 1.00 47.67 212 ALA A O 1
ATOM 3617 N N . THR B 1 213 ? 5.225 30.326 68.189 1.00 48.05 213 THR A N 1
ATOM 3618 C CA . THR B 1 213 ? 6.427 31.130 68.331 1.00 43.61 213 THR A CA 1
ATOM 3619 C C . THR B 1 213 ? 7.201 31.145 67.014 1.00 38.93 213 THR A C 1
ATOM 3620 O O . THR B 1 213 ? 6.860 30.461 66.043 1.00 43.88 213 THR A O 1
ATOM 3624 N N . GLU B 1 214 ? 8.273 31.934 66.996 1.00 45.06 214 GLU A N 1
ATOM 3625 C CA . GLU B 1 214 ? 9.230 31.944 65.900 1.00 41.22 214 GLU A CA 1
ATOM 3626 C C . GLU B 1 214 ? 10.370 30.952 66.093 1.00 40.27 214 GLU A C 1
ATOM 3627 O O . GLU B 1 214 ? 11.195 30.796 65.186 1.00 44.30 214 GLU A O 1
ATOM 3633 N N . GLN B 1 215 ? 10.443 30.275 67.240 1.00 38.54 215 GLN A N 1
ATOM 3634 C CA . GLN B 1 215 ? 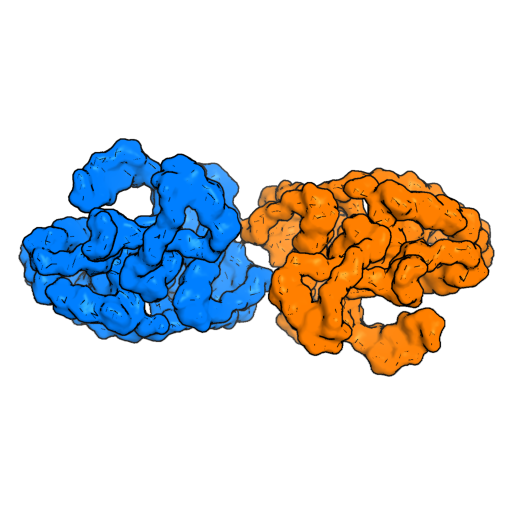11.479 29.269 67.429 1.00 37.93 215 GLN A CA 1
ATOM 3635 C C . GLN B 1 215 ? 11.099 27.977 66.720 1.00 41.92 215 GLN A C 1
ATOM 3636 O O . GLN B 1 215 ? 9.960 27.511 66.816 1.00 43.48 215 GLN A O 1
ATOM 3642 N N . PHE B 1 216 ? 12.054 27.409 65.996 1.00 37.10 216 PHE A N 1
ATOM 3643 C CA . PHE B 1 216 ? 11.943 26.039 65.526 1.00 36.48 216 PHE A CA 1
ATOM 3644 C C . PHE B 1 216 ? 12.808 25.147 66.401 1.00 37.39 216 PHE A C 1
ATOM 3645 O O . PHE B 1 216 ? 13.816 25.586 66.963 1.00 42.86 216 PHE A O 1
ATOM 3653 N N . VAL B 1 217 ? 12.394 23.893 66.532 1.00 34.44 217 VAL A N 1
ATOM 3654 C CA . VAL B 1 217 ? 13.164 22.916 67.286 1.00 37.86 217 VAL A CA 1
ATOM 3655 C C . VAL B 1 217 ? 13.546 21.793 66.343 1.00 34.76 217 VAL A C 1
ATOM 3656 O O . VAL B 1 217 ? 12.939 21.602 65.286 1.00 35.12 217 VAL A O 1
ATOM 3660 N N . GLY B 1 218 ? 14.579 21.053 66.735 1.00 31.57 218 GLY A N 1
ATOM 3661 C CA . GLY B 1 218 ? 14.978 19.879 65.979 1.00 27.21 218 GLY A CA 1
ATOM 3662 C C . GLY B 1 218 ? 14.003 18.733 66.219 1.00 39.05 218 GLY A C 1
ATOM 3663 O O . GLY B 1 218 ? 13.508 18.530 67.326 1.00 33.35 218 GLY A O 1
ATOM 3664 N N . LEU B 1 219 ? 13.707 17.999 65.150 1.00 28.26 219 LEU A N 1
ATOM 3665 C CA . LEU B 1 219 ? 12.762 16.889 65.208 1.00 26.71 219 LEU A CA 1
ATOM 3666 C C . LEU B 1 219 ? 13.340 15.739 64.404 1.00 32.56 219 LEU A C 1
ATOM 3667 O O . LEU B 1 219 ? 13.836 15.951 63.292 1.00 31.66 219 LEU A O 1
ATOM 3672 N N . ALA B 1 220 ? 13.294 14.530 64.961 1.00 29.41 220 ALA A N 1
ATOM 3673 C CA . ALA B 1 220 ? 13.828 13.380 64.251 1.00 32.06 220 ALA A CA 1
ATOM 3674 C C . ALA B 1 220 ? 13.243 12.109 64.835 1.00 29.45 220 ALA A C 1
ATOM 3675 O O . ALA B 1 220 ? 12.849 12.060 66.000 1.00 35.52 220 ALA A O 1
ATOM 3677 N N . ASP B 1 221 ? 13.230 11.066 64.020 1.00 26.78 221 ASP A N 1
ATOM 3678 C CA . ASP B 1 221 ? 12.848 9.743 64.480 1.00 26.01 221 ASP A CA 1
ATOM 3679 C C . ASP B 1 221 ? 14.103 8.892 64.610 1.00 32.33 221 ASP A C 1
ATOM 3680 O O . ASP B 1 221 ? 15.057 9.060 63.851 1.00 40.30 221 ASP A O 1
ATOM 3685 N N . VAL B 1 222 ? 14.122 8.006 65.602 1.00 30.02 222 VAL A N 1
ATOM 3686 C CA . VAL B 1 222 ? 15.361 7.351 66.007 1.00 29.92 222 VAL A CA 1
ATOM 3687 C C . VAL B 1 222 ? 15.151 5.853 66.053 1.00 34.65 222 VAL A C 1
ATOM 3688 O O . VAL B 1 222 ? 14.080 5.382 66.443 1.00 30.12 222 VAL A O 1
ATOM 3692 N N . GLU B 1 223 ? 16.173 5.106 65.640 1.00 24.22 223 GLU A N 1
ATOM 3693 C CA . GLU B 1 223 ? 16.294 3.688 65.938 1.00 25.81 223 GLU A CA 1
ATOM 3694 C C . GLU B 1 223 ? 17.597 3.490 66.699 1.00 32.69 223 GLU A C 1
ATOM 3695 O O . GLU B 1 223 ? 18.642 3.986 66.266 1.00 36.57 223 GLU A O 1
ATOM 3701 N N . PHE B 1 224 ? 17.543 2.777 67.821 1.00 33.22 224 PHE A N 1
ATOM 3702 C CA . PHE B 1 224 ? 18.760 2.581 68.598 1.00 32.21 224 PHE A CA 1
ATOM 3703 C C . PHE B 1 224 ? 18.734 1.221 69.287 1.00 34.06 224 PHE A C 1
ATOM 3704 O O . PHE B 1 224 ? 17.689 0.584 69.434 1.00 33.16 224 PHE A O 1
ATOM 3712 N N . TYR B 1 225 ? 19.923 0.762 69.679 1.00 26.71 225 TYR A N 1
ATOM 3713 C CA . TYR B 1 225 ? 20.089 -0.486 70.404 1.00 26.57 225 TYR A CA 1
ATOM 3714 C C . TYR B 1 225 ? 20.761 -0.189 71.736 1.00 38.44 225 TYR A C 1
ATOM 3715 O O . TYR B 1 225 ? 21.619 0.691 71.818 1.00 32.65 225 TYR A O 1
ATOM 3724 N N . ALA B 1 226 ? 20.384 -0.931 72.771 1.00 30.60 226 ALA A N 1
ATOM 3725 C CA . ALA B 1 226 ? 21.048 -0.811 74.061 1.00 32.13 226 ALA A CA 1
ATOM 3726 C C . ALA B 1 226 ? 20.824 -2.098 74.832 1.00 39.66 226 ALA A C 1
ATOM 3727 O O . ALA B 1 226 ? 19.809 -2.771 74.648 1.00 34.40 226 ALA A O 1
ATOM 3729 N N . CYS B 1 227 ? 21.779 -2.437 75.701 1.00 30.10 227 CYS A N 1
ATOM 3730 C CA . CYS B 1 227 ? 21.656 -3.644 76.516 1.00 30.61 227 CYS A CA 1
ATOM 3731 C C . CYS B 1 227 ? 20.881 -3.300 77.790 1.00 39.27 227 CYS A C 1
ATOM 3732 O O . CYS B 1 227 ? 21.382 -3.344 78.915 1.00 38.60 227 CYS A O 1
ATOM 3735 N N . LEU B 1 228 ? 19.598 -2.982 77.575 1.00 36.19 228 LEU A N 1
ATOM 3736 C CA . LEU B 1 228 ? 18.700 -2.455 78.592 1.00 36.87 228 LEU A CA 1
ATOM 3737 C C . LEU B 1 228 ? 17.292 -2.954 78.316 1.00 32.29 228 LEU A C 1
ATOM 3738 O O . LEU B 1 228 ? 16.872 -2.987 77.159 1.00 33.94 228 LEU A O 1
ATOM 3743 N N . ASP B 1 229 ? 16.560 -3.291 79.373 1.00 33.01 229 ASP A N 1
ATOM 3744 C CA . ASP B 1 229 ? 15.142 -3.645 79.268 1.00 37.95 229 ASP A CA 1
ATOM 3745 C C . ASP B 1 229 ? 14.351 -2.562 80.007 1.00 33.88 229 ASP A C 1
ATOM 3746 O O . ASP B 1 229 ? 14.337 -2.519 81.241 1.00 38.92 229 ASP A O 1
ATOM 3751 N N . LEU B 1 230 ? 13.719 -1.677 79.241 1.00 33.56 230 LEU A N 1
ATOM 3752 C CA . LEU B 1 230 ? 12.991 -0.535 79.778 1.00 27.26 230 LEU A CA 1
ATOM 3753 C C . LEU B 1 230 ? 11.508 -0.887 79.817 1.00 29.21 230 LEU A C 1
ATOM 3754 O O . LEU B 1 230 ? 10.901 -1.131 78.768 1.00 35.86 230 LEU A O 1
ATOM 3759 N N . LYS B 1 231 ? 10.941 -0.940 81.017 1.00 34.12 231 LYS A N 1
ATOM 3760 C CA . LYS B 1 231 ? 9.522 -1.212 81.202 1.00 33.85 231 LYS A CA 1
ATOM 3761 C C . LYS B 1 231 ? 8.812 0.062 81.640 1.00 32.02 231 LYS A C 1
ATOM 3762 O O . LYS B 1 231 ? 9.388 0.913 82.320 1.00 29.44 231 LYS A O 1
ATOM 3768 N N . GLY B 1 232 ? 7.549 0.183 81.256 1.00 35.05 232 GLY A N 1
ATOM 3769 C CA . GLY B 1 232 ? 6.856 1.445 81.397 1.00 29.39 232 GLY A CA 1
ATOM 3770 C C . GLY B 1 232 ? 7.204 2.360 80.241 1.00 32.72 232 GLY A C 1
ATOM 3771 O O . GLY B 1 232 ? 7.876 1.980 79.283 1.00 33.12 232 GLY A O 1
ATOM 3772 N N . TYR B 1 233 ? 6.747 3.594 80.345 1.00 26.26 233 TYR A N 1
ATOM 3773 C CA . TYR B 1 233 ? 6.920 4.578 79.285 1.00 27.15 233 TYR A CA 1
ATOM 3774 C C . TYR B 1 233 ? 8.062 5.514 79.677 1.00 26.25 233 TYR A C 1
ATOM 3775 O O . TYR B 1 233 ? 7.962 6.249 80.668 1.00 28.79 233 TYR A O 1
ATOM 3784 N N . TRP B 1 234 ? 9.141 5.460 78.901 1.00 26.96 234 TRP A N 1
ATOM 3785 C CA . TRP B 1 234 ? 10.315 6.307 79.046 1.00 27.16 234 TRP A CA 1
ATOM 3786 C C . TRP B 1 234 ? 10.384 7.267 77.870 1.00 25.13 234 TRP A C 1
ATOM 3787 O O . TRP B 1 234 ? 9.898 6.965 76.774 1.00 25.75 234 TRP A O 1
ATOM 3798 N N . PHE B 1 235 ? 10.997 8.428 78.095 1.00 24.63 235 PHE A N 1
ATOM 3799 C CA . PHE B 1 235 ? 11.050 9.486 77.094 1.00 26.45 235 PHE A CA 1
ATOM 3800 C C . PHE B 1 235 ? 12.461 10.052 77.000 1.00 26.83 235 PHE A C 1
ATOM 3801 O O . PHE B 1 235 ? 13.260 9.943 77.931 1.00 31.14 235 PHE A O 1
ATOM 3809 N N . ALA B 1 236 ? 12.752 10.673 75.859 1.00 26.37 236 ALA A N 1
ATOM 3810 C CA . ALA B 1 236 ? 14.004 11.398 75.671 1.00 27.52 236 ALA A CA 1
ATOM 3811 C C . ALA B 1 236 ? 13.721 12.745 75.018 1.00 32.12 236 ALA A C 1
ATOM 3812 O O . ALA B 1 236 ? 12.626 12.999 74.509 1.00 28.65 236 ALA A O 1
ATOM 3814 N N . GLY B 1 237 ? 14.721 13.631 75.040 1.00 26.50 237 GLY A N 1
ATOM 3815 C CA . GLY B 1 237 ? 14.522 14.905 74.376 1.00 30.83 237 GLY A CA 1
ATOM 3816 C C . GLY B 1 237 ? 13.619 15.856 75.156 1.00 27.06 237 GLY A C 1
ATOM 3817 O O . GLY B 1 237 ? 13.430 15.746 76.380 1.00 28.84 237 GLY A O 1
ATOM 3818 N N . ASN B 1 238 ? 13.056 16.811 74.421 1.00 26.51 238 ASN A N 1
ATOM 3819 C CA . ASN B 1 238 ? 12.294 17.918 74.984 1.00 27.15 238 ASN A CA 1
ATOM 3820 C C . ASN B 1 238 ? 10.815 17.800 74.616 1.00 27.64 238 ASN A C 1
ATOM 3821 O O . ASN B 1 238 ? 10.425 16.976 73.785 1.00 29.28 238 ASN A O 1
ATOM 3826 N N . LEU B 1 239 ? 9.993 18.661 75.231 1.00 27.53 239 LEU A N 1
ATOM 3827 C CA . LEU B 1 239 ? 8.554 18.750 74.939 1.00 29.55 239 LEU A CA 1
ATOM 3828 C C . LEU B 1 239 ? 7.840 17.415 75.142 1.00 26.88 239 LEU A C 1
ATOM 3829 O O . LEU B 1 239 ? 6.863 17.118 74.443 1.00 26.72 239 LEU A O 1
ATOM 3834 N N . THR B 1 240 ? 8.279 16.612 76.116 1.00 25.86 240 THR A N 1
ATOM 3835 C CA . THR B 1 240 ? 7.673 15.289 76.278 1.00 25.82 240 THR A CA 1
ATOM 3836 C C . THR B 1 240 ? 6.271 15.349 76.862 1.00 27.58 240 THR A C 1
ATOM 3837 O O . THR B 1 240 ? 5.530 14.364 76.728 1.00 27.86 240 THR A O 1
ATOM 3841 N N . SER B 1 241 ? 5.869 16.470 77.482 1.00 26.05 241 SER A N 1
ATOM 3842 C CA . SER B 1 241 ? 4.483 16.574 77.927 1.00 30.74 241 SER A CA 1
ATOM 3843 C C . SER B 1 241 ? 3.522 16.539 76.749 1.00 29.28 241 SER A C 1
ATOM 3844 O O . SER B 1 241 ? 2.328 16.295 76.936 1.00 27.55 241 SER A O 1
ATOM 3847 N N . ARG B 1 242 ? 4.011 16.822 75.550 1.00 28.28 242 ARG A N 1
ATOM 3848 C CA . ARG B 1 242 ? 3.215 16.794 74.331 1.00 30.43 242 ARG A CA 1
ATOM 3849 C C . ARG B 1 242 ? 3.429 15.510 73.527 1.00 29.86 242 ARG A C 1
ATOM 3850 O O . ARG B 1 242 ? 3.071 15.462 72.347 1.00 29.50 242 ARG A O 1
ATOM 3858 N N . GLY B 1 243 ? 4.000 14.478 74.139 1.00 27.55 243 GLY A N 1
ATOM 3859 C CA . GLY B 1 243 ? 4.174 13.186 73.512 1.00 29.11 243 GLY A CA 1
ATOM 3860 C C . GLY B 1 243 ? 5.481 12.987 72.767 1.00 29.04 243 GLY A C 1
ATOM 3861 O O . GLY B 1 243 ? 5.774 11.846 72.363 1.00 29.28 243 GLY A O 1
ATOM 3862 N N . TYR B 1 244 ? 6.273 14.043 72.575 1.00 27.26 244 TYR A N 1
ATOM 3863 C CA . TYR B 1 244 ? 7.540 13.898 71.853 1.00 27.17 244 TYR A CA 1
ATOM 3864 C C . TYR B 1 244 ? 8.543 13.060 72.633 1.00 27.79 244 TYR A C 1
ATOM 3865 O O . TYR B 1 244 ? 8.520 12.996 73.865 1.00 28.18 244 TYR A O 1
ATOM 3874 N N . GLY B 1 245 ? 9.418 12.384 71.886 1.00 26.82 245 GLY A N 1
ATOM 3875 C CA . GLY B 1 245 ? 10.492 11.608 72.459 1.00 29.44 245 GLY A CA 1
ATOM 3876 C C . GLY B 1 245 ? 10.112 10.295 73.094 1.00 26.93 245 GLY A C 1
ATOM 3877 O O . GLY B 1 245 ? 10.883 9.785 73.903 1.00 25.49 245 GLY A O 1
ATOM 3878 N N . ARG B 1 246 ? 8.951 9.710 72.754 1.00 26.42 246 ARG A N 1
ATOM 3879 C CA . ARG B 1 246 ? 8.531 8.493 73.438 1.00 24.75 246 ARG A CA 1
ATOM 3880 C C . ARG B 1 246 ? 9.361 7.304 72.966 1.00 25.30 246 ARG A C 1
ATOM 3881 O O . ARG B 1 246 ? 9.491 7.054 71.761 1.00 27.19 246 ARG A O 1
ATOM 3889 N N . ILE B 1 247 ? 9.920 6.567 73.908 1.00 26.70 247 ILE A N 1
ATOM 3890 C CA . ILE B 1 247 ? 10.765 5.422 73.593 1.00 27.56 247 ILE A CA 1
ATOM 3891 C C . ILE B 1 247 ? 9.876 4.193 73.443 1.00 30.29 247 ILE A C 1
ATOM 3892 O O . ILE B 1 247 ? 8.957 3.982 74.242 1.00 26.68 247 ILE A O 1
ATOM 3897 N N . ILE B 1 248 ? 10.128 3.398 72.400 1.00 26.87 248 ILE A N 1
ATOM 3898 C CA . ILE B 1 248 ? 9.253 2.290 72.012 1.00 32.50 248 ILE A CA 1
ATOM 3899 C C . ILE B 1 248 ? 10.111 1.052 71.799 1.00 32.03 248 ILE A C 1
ATOM 3900 O O . ILE B 1 248 ? 10.986 1.056 70.931 1.00 33.11 248 ILE A O 1
ATOM 3905 N N . ALA B 1 249 ? 9.852 -0.012 72.555 1.00 27.45 249 ALA A N 1
ATOM 3906 C CA . ALA B 1 249 ? 10.587 -1.250 72.305 1.00 33.00 249 ALA A CA 1
ATOM 3907 C C . ALA B 1 249 ? 10.074 -1.910 71.032 1.00 41.37 249 ALA A C 1
ATOM 3908 O O . ALA B 1 249 ? 8.860 -2.058 70.851 1.00 37.10 249 ALA A O 1
ATOM 3910 N N . ASP B 1 250 ? 10.992 -2.304 70.146 1.00 32.10 250 ASP A N 1
ATOM 3911 C CA . ASP B 1 250 ? 10.599 -3.047 68.948 1.00 41.49 250 ASP A CA 1
ATOM 3912 C C . ASP B 1 250 ? 9.998 -4.395 69.346 1.00 46.55 250 ASP A C 1
ATOM 3913 O O . ASP B 1 250 ? 10.467 -5.046 70.281 1.00 41.10 250 ASP A O 1
ATOM 3918 N N . HIS B 1 251 ? 8.938 -4.809 68.649 1.00 51.30 251 HIS A N 1
ATOM 3919 C CA . HIS B 1 251 ? 8.251 -6.062 68.995 1.00 58.87 251 HIS A CA 1
ATOM 3920 C C . HIS B 1 251 ? 8.841 -7.282 68.282 1.00 67.64 251 HIS A C 1
ATOM 3921 O O . HIS B 1 251 ? 10.018 -7.614 68.448 1.00 62.56 251 HIS A O 1
#